Protein AF-A0A7V5VJQ2-F1 (afdb_monomer_lite)

pLDDT: mean 75.16, std 18.46, range [25.52, 97.94]

Radius of gyration: 28.55 Å; chains: 1; bounding box: 70×69×85 Å

Sequence (718 aa):
MARVLIVTTYDNGAAKSDLRAMLDTLGIEHDTLVVFSGSSYRAQLHPIAGVSAPIDPASGAMRTLMQRYQAVFVVPHQDANSSFNGFDPTLNTWMLNWNASNDPPVFHFGQPITTARTGLLPSPPDDFPIIKGDTANVANTMWRWESGVFTRLSGLRNRIGTRVRFVREQLTVYARAYNYFFNASNDCAAYLIDTTKPGEGSAWERLIVPDFPDQARLAVSPTNTAPVFGLRYRNHYFLPALVMTETAPLTMARVLAGYHGNSLIWALYALKLAEVAPVRRVPLVMEFDHFVESGYQAVSVYGRLQVDQLRVTRDFLVWLRDFAKPRGIQVVYTNHSAGKHAPRANPGSFYNYLYYADVVPSGQRAEAQAIAEEVRQLLVRNPEVFLCGIHDHMAPGSGFNGTRWNSSVSIMRHDDTGYPFAAPNPIPTQHGTVINRKVAPAMFQPDGSTIFAFEVDGESLLDINPPTTVAQTYNAQDGNYWTACAVIERNIADHRALGLEFFGGAVGYTNHAKNYYGGKGYLAAMRRFGLRGFRVEYNERTHSFPPGDPRRLTREGIQFVPTIKLDLCFNIGGLYHSGAVYSDTGFGMHKLESGTELRGANNEWMSDPSGWRAEKGVVAIRRYLSAAVDMWLWEALVYRGTAYAHPAEATWVASATALEEPFSGVAGNQVWAGASEFSRFHFIKEIFVAMDAVVQLLSDYLKWGKIDELMAMREVVA

Foldseek 3Di:
DAEEEEEEEPPPVVLVQLLVLLCLLLVHHYWYFYWYDDPDTDGPTPDDPPDDGGDDLLDPVVQVVQLVHLEYEYAYDDAQQAEGARVQVNVQSCQPPQQDPSGHFYEYAAALFAPSHPNRCPPDPQLDWWARQYPVCCQQRWFFFDFCQQPDDPRFGGLFFFWKAFPVLRFIFIARFFRHAHPVGRGTTFTKTQQVRPQDVHQKHAGIAGDALLVVPGDDHDPRIGGGQWMDGRSYIYHGHQFQDDQPDDPDDDDLRRDDRGFCLRVLLSCVVSVRFGPDFFAAAEEEEALWFDDPDCAFVFRDHPLQLLLLSLVVLVLQLVLCVVQQFAYEYEAPQPFPFAPPPGLGGLNNQQDPCPSGPNVCNVSSNVSSLSVLCSLLVCCSHYVYAYEQCRPPCRWQLVVVFFDWDKAAFAQDPPDCLHAQQKFAQDAADKDFPVPDDPVQDDPSHAWDWFDFLNTIIIGGRGDIHRDRIDIHTGLAQRSLLRSRVSRCVRCVVSVHHHPLAPQQEDEYDVQAPNPRSNVRSSVVSNHQEYEHEPDDPDDHDDDDDLLQDDDSRHRYAYEAELEQDDPQWDQADQPPPPDLHDGTGDRPPDPVSVVDPPRVCVVDLQPPQLSSLSSSLSSSLNSLLSVSCSSCSNRLHHYYYHQSNLSSQEGSQQSPDADSSNLSSQSDDRDDSVHHDRSVVNNSVSNVSSCSSSVSHYGHHDSSVSVVSSVVSD

Structure (mmCIF, N/CA/C/O backbone):
data_AF-A0A7V5VJQ2-F1
#
_entry.id   AF-A0A7V5VJQ2-F1
#
loop_
_atom_site.group_PDB
_atom_site.id
_atom_site.type_symbol
_atom_site.label_atom_id
_atom_site.label_alt_id
_atom_site.label_comp_id
_atom_site.label_asym_id
_atom_site.label_entity_id
_atom_site.label_seq_id
_atom_site.pdbx_PDB_ins_code
_atom_site.Cartn_x
_atom_site.Cartn_y
_atom_site.Cartn_z
_atom_site.occupancy
_atom_site.B_iso_or_equiv
_atom_site.auth_seq_id
_atom_site.auth_comp_id
_atom_site.auth_asym_id
_atom_site.auth_atom_id
_atom_site.pdbx_PDB_model_num
ATOM 1 N N . MET A 1 1 ? -6.851 -25.861 11.169 1.00 63.50 1 MET A N 1
ATOM 2 C CA . MET A 1 1 ? -6.533 -24.633 10.415 1.00 63.50 1 MET A CA 1
ATOM 3 C C . MET A 1 1 ? -7.185 -23.471 11.147 1.00 63.50 1 MET A C 1
ATOM 5 O O . MET A 1 1 ? -8.209 -23.699 11.784 1.00 63.50 1 MET A O 1
ATOM 9 N N . ALA A 1 2 ? -6.569 -22.291 11.153 1.00 84.81 2 ALA A N 1
ATOM 10 C CA . ALA A 1 2 ? -7.127 -21.112 11.809 1.00 84.81 2 ALA A CA 1
ATOM 11 C C . ALA A 1 2 ? -8.404 -20.650 11.087 1.00 84.81 2 ALA A C 1
ATOM 13 O O . ALA A 1 2 ? -8.394 -20.579 9.856 1.00 84.81 2 ALA A O 1
ATOM 14 N N . ARG A 1 3 ? -9.492 -20.371 11.824 1.00 92.06 3 ARG A N 1
ATOM 15 C CA . ARG A 1 3 ? -10.803 -20.058 11.227 1.00 92.06 3 ARG A CA 1
ATOM 16 C C . ARG A 1 3 ? -11.508 -18.893 11.913 1.00 92.06 3 ARG A C 1
ATOM 18 O O . ARG A 1 3 ? -11.627 -18.876 13.139 1.00 92.06 3 ARG A O 1
ATOM 25 N N . VAL A 1 4 ? -12.029 -17.964 11.114 1.00 94.56 4 VAL A N 1
ATOM 26 C CA . VAL A 1 4 ? -12.733 -16.751 11.563 1.00 94.56 4 VAL A CA 1
ATOM 27 C C . VAL A 1 4 ? -14.179 -16.762 11.077 1.00 94.56 4 VAL A C 1
ATOM 29 O O . VAL A 1 4 ? -14.451 -17.100 9.926 1.00 94.56 4 VAL A O 1
ATOM 32 N N . LEU A 1 5 ? -15.123 -16.364 11.930 1.00 90.94 5 LEU A N 1
ATOM 33 C CA . LEU A 1 5 ? -16.497 -16.117 11.497 1.00 90.94 5 LEU A CA 1
ATOM 34 C C . LEU A 1 5 ? -16.725 -14.624 11.274 1.00 90.94 5 LEU A C 1
ATOM 36 O O . LEU A 1 5 ? -16.548 -13.825 12.189 1.00 90.94 5 LEU A O 1
ATOM 40 N N . ILE A 1 6 ? -17.201 -14.256 10.089 1.00 89.12 6 ILE A N 1
ATOM 41 C CA . ILE A 1 6 ? -17.643 -12.897 9.774 1.00 89.12 6 ILE A CA 1
ATOM 42 C C . ILE A 1 6 ? -19.156 -12.818 9.967 1.00 89.12 6 ILE A C 1
ATOM 44 O O . ILE A 1 6 ? -19.914 -13.505 9.288 1.00 89.12 6 ILE A O 1
ATOM 48 N N . VAL A 1 7 ? -19.614 -11.945 10.853 1.00 83.44 7 VAL A N 1
ATOM 49 C CA . VAL A 1 7 ? -21.029 -11.656 11.091 1.00 83.44 7 VAL A CA 1
ATOM 50 C C . VAL A 1 7 ? -21.345 -10.269 10.541 1.00 83.44 7 VAL A C 1
ATOM 52 O O . VAL A 1 7 ? -20.758 -9.274 10.967 1.00 83.44 7 VAL A O 1
ATOM 55 N N . THR A 1 8 ? -22.269 -10.176 9.586 1.00 79.44 8 THR A N 1
ATOM 56 C CA . THR A 1 8 ? -22.564 -8.908 8.895 1.00 79.44 8 THR A CA 1
ATOM 57 C C . THR A 1 8 ? -24.024 -8.792 8.441 1.00 79.44 8 THR A C 1
ATOM 59 O O . THR A 1 8 ? -24.791 -9.747 8.553 1.00 79.44 8 THR A O 1
ATOM 62 N N . THR A 1 9 ? -24.428 -7.619 7.946 1.00 70.56 9 THR A N 1
ATOM 63 C CA . THR A 1 9 ? -25.732 -7.398 7.298 1.00 70.56 9 THR A CA 1
ATOM 64 C C . THR A 1 9 ? -25.658 -7.662 5.792 1.00 70.56 9 THR A C 1
ATOM 66 O O . THR A 1 9 ? -24.579 -7.673 5.197 1.00 70.56 9 THR A O 1
ATOM 69 N N . TYR A 1 10 ? -26.817 -7.860 5.158 1.00 60.47 10 TYR A N 1
ATOM 70 C CA . TYR A 1 10 ? -26.909 -8.077 3.710 1.00 60.47 10 TYR A CA 1
ATOM 71 C C . TYR A 1 10 ? -26.333 -6.903 2.891 1.00 60.47 10 TYR A C 1
ATOM 73 O O . TYR A 1 10 ? -25.643 -7.131 1.899 1.00 60.47 10 TYR A O 1
ATOM 81 N N . ASP A 1 11 ? -26.526 -5.665 3.354 1.00 56.25 11 ASP A N 1
ATOM 82 C CA . ASP A 1 11 ? -26.151 -4.445 2.621 1.00 56.25 11 ASP A CA 1
ATOM 83 C C . ASP A 1 11 ? -24.641 -4.127 2.639 1.00 56.25 11 ASP A C 1
ATOM 85 O O . ASP A 1 11 ? -24.188 -3.216 1.952 1.00 56.25 11 ASP A O 1
ATOM 89 N N . ASN A 1 12 ? -23.820 -4.886 3.376 1.00 56.34 12 ASN A N 1
ATOM 90 C CA . ASN A 1 12 ? -22.393 -4.589 3.565 1.00 56.34 12 ASN A CA 1
ATOM 91 C C . ASN A 1 12 ? -21.458 -5.258 2.526 1.00 56.34 12 ASN A C 1
ATOM 93 O O . ASN A 1 12 ? -20.367 -5.739 2.851 1.00 56.34 12 ASN A O 1
ATOM 97 N N . GLY A 1 13 ? -21.900 -5.353 1.265 1.00 58.12 13 GLY A N 1
ATOM 98 C CA . GLY A 1 13 ? -21.286 -6.202 0.232 1.00 58.12 13 GLY A CA 1
ATOM 99 C C . GLY A 1 13 ? -19.787 -5.968 -0.018 1.00 58.12 13 GLY A C 1
ATOM 100 O O . GLY A 1 13 ? -19.042 -6.943 -0.149 1.00 58.12 13 GLY A O 1
ATOM 101 N N . ALA A 1 14 ? -19.341 -4.706 -0.031 1.00 56.84 14 ALA A N 1
ATOM 102 C CA . ALA A 1 14 ? -17.956 -4.324 -0.337 1.00 56.84 14 ALA A CA 1
ATOM 103 C C . ALA A 1 14 ? -16.980 -4.555 0.834 1.00 56.84 14 ALA A C 1
ATOM 105 O O . ALA A 1 14 ? -15.908 -5.124 0.656 1.00 56.84 14 ALA A O 1
ATOM 106 N N . ALA A 1 15 ? -17.344 -4.195 2.069 1.00 59.62 15 ALA A N 1
ATOM 107 C CA . ALA A 1 15 ? -16.487 -4.488 3.223 1.00 59.62 15 ALA A CA 1
ATOM 108 C C . ALA A 1 15 ? -16.363 -5.995 3.468 1.00 59.62 15 ALA A C 1
ATOM 110 O O . ALA A 1 15 ? -15.291 -6.504 3.795 1.00 59.62 15 ALA A O 1
ATOM 111 N N . LYS A 1 16 ? -17.456 -6.729 3.226 1.00 71.44 16 LYS A N 1
ATOM 112 C CA . LYS A 1 16 ? -17.459 -8.189 3.238 1.00 71.44 16 LYS A CA 1
ATOM 113 C C . LYS A 1 16 ? -16.548 -8.767 2.149 1.00 71.44 16 LYS A C 1
ATOM 115 O O . LYS A 1 16 ? -15.926 -9.797 2.392 1.00 71.44 16 LYS A O 1
ATOM 120 N N . SER A 1 17 ? -16.486 -8.207 0.937 1.00 75.94 17 SER A N 1
ATOM 121 C CA . SER A 1 17 ? -15.564 -8.711 -0.097 1.00 75.94 17 SER A CA 1
ATOM 122 C C . SER A 1 17 ? -14.104 -8.464 0.261 1.00 75.94 17 SER A C 1
ATOM 124 O O . SER A 1 17 ? -13.307 -9.390 0.143 1.00 75.94 17 SER A O 1
ATOM 126 N N . ASP A 1 18 ? -13.778 -7.274 0.758 1.00 82.75 18 ASP A N 1
ATOM 127 C CA . ASP A 1 18 ? -12.395 -6.886 1.047 1.00 82.75 18 ASP A CA 1
ATOM 128 C C . ASP A 1 18 ? -11.832 -7.653 2.245 1.00 82.75 18 ASP A C 1
ATOM 130 O O . ASP A 1 18 ? -10.714 -8.161 2.190 1.00 82.75 18 ASP A O 1
ATOM 134 N N . LEU A 1 19 ? -12.635 -7.823 3.302 1.00 87.62 19 LEU A N 1
ATOM 135 C CA . LEU A 1 19 ? -12.254 -8.623 4.465 1.00 87.62 19 LEU A CA 1
ATOM 136 C C . LEU A 1 19 ? -12.015 -10.093 4.094 1.00 87.62 19 LEU A C 1
ATOM 138 O O . LEU A 1 19 ? -11.042 -10.688 4.547 1.00 87.62 19 LEU A O 1
ATOM 142 N N . ARG A 1 20 ? -12.868 -10.680 3.243 1.00 87.94 20 ARG A N 1
ATOM 143 C CA . ARG A 1 20 ? -12.668 -12.054 2.752 1.00 87.94 20 ARG A CA 1
ATOM 144 C C . ARG A 1 20 ? -11.408 -12.166 1.901 1.00 87.94 20 ARG A C 1
ATOM 146 O O . ARG A 1 20 ? -10.616 -13.066 2.135 1.00 87.94 20 ARG A O 1
ATOM 153 N N . ALA A 1 21 ? -11.186 -11.221 0.985 1.00 87.50 21 ALA A N 1
ATOM 154 C CA . ALA A 1 21 ? -9.979 -11.193 0.162 1.00 87.50 21 ALA A CA 1
ATOM 155 C C . ALA A 1 21 ? -8.703 -11.095 1.016 1.00 87.50 21 ALA A C 1
ATOM 157 O O . ALA A 1 21 ? -7.744 -11.813 0.756 1.00 87.50 21 ALA A O 1
ATOM 158 N N . MET A 1 22 ? -8.713 -10.275 2.073 1.00 92.75 22 MET A N 1
ATOM 159 C CA . MET A 1 22 ? -7.613 -10.196 3.038 1.00 92.75 22 MET A CA 1
ATOM 160 C C . MET A 1 22 ? -7.347 -11.547 3.720 1.00 92.75 22 MET A C 1
ATOM 162 O O . MET A 1 22 ? -6.198 -11.982 3.791 1.00 92.75 22 MET A O 1
ATOM 166 N N . LEU A 1 23 ? -8.391 -12.219 4.219 1.00 94.38 23 LEU A N 1
ATOM 167 C CA . LEU A 1 23 ? -8.258 -13.525 4.877 1.00 94.38 23 LEU A CA 1
ATOM 168 C C . LEU A 1 23 ? -7.761 -14.603 3.901 1.00 94.38 23 LEU A C 1
ATOM 170 O O . LEU A 1 23 ? -6.868 -15.370 4.259 1.00 94.38 23 LEU A O 1
ATOM 174 N N . ASP A 1 24 ? -8.247 -14.600 2.656 1.00 91.81 24 ASP A N 1
ATOM 175 C CA . ASP A 1 24 ? -7.777 -15.491 1.587 1.00 91.81 24 ASP A CA 1
ATOM 176 C C . ASP A 1 24 ? -6.282 -15.271 1.292 1.00 91.81 24 ASP A C 1
ATOM 178 O O . ASP A 1 24 ? -5.511 -16.233 1.218 1.00 91.81 24 ASP A O 1
ATOM 182 N N . THR A 1 25 ? -5.844 -14.009 1.193 1.00 93.38 25 THR A N 1
ATOM 183 C CA . THR A 1 25 ? -4.432 -13.636 0.997 1.00 93.38 25 THR A CA 1
ATOM 184 C C . THR A 1 25 ? -3.541 -14.159 2.131 1.00 93.38 25 THR A C 1
ATOM 186 O O . THR A 1 25 ? -2.455 -14.687 1.877 1.00 93.38 25 THR A O 1
ATOM 189 N N . LEU A 1 26 ? -4.017 -14.099 3.378 1.00 95.94 26 LEU A N 1
ATOM 190 C CA . LEU A 1 26 ? -3.324 -14.641 4.555 1.00 95.94 26 LEU A CA 1
ATOM 191 C C . LEU A 1 26 ? -3.422 -16.174 4.676 1.00 95.94 26 LEU A C 1
ATOM 193 O O . LEU A 1 26 ? -2.688 -16.784 5.457 1.00 95.94 26 LEU A O 1
ATOM 197 N N . GLY A 1 27 ? -4.309 -16.811 3.906 1.00 94.75 27 GLY A N 1
ATOM 198 C CA . GLY A 1 27 ? -4.624 -18.237 3.998 1.00 94.75 27 GLY A CA 1
ATOM 199 C C . GLY A 1 27 ? -5.385 -18.626 5.268 1.00 94.75 27 GLY A C 1
ATOM 200 O O . GLY A 1 27 ? -5.199 -19.734 5.766 1.00 94.75 27 GLY A O 1
ATOM 201 N N . ILE A 1 28 ? -6.203 -17.721 5.807 1.00 95.81 28 ILE A N 1
ATOM 202 C CA . ILE A 1 28 ? -7.052 -17.957 6.979 1.00 95.81 28 ILE A CA 1
ATOM 203 C C . ILE A 1 28 ? -8.437 -18.384 6.495 1.00 95.81 28 ILE A C 1
ATOM 205 O O . ILE A 1 28 ? -9.054 -17.695 5.683 1.00 95.81 28 ILE A O 1
ATOM 209 N N . GLU A 1 29 ? -8.942 -19.508 7.002 1.00 93.56 29 GLU A N 1
ATOM 210 C CA . GLU A 1 29 ? -10.283 -19.971 6.648 1.00 93.56 29 GLU A CA 1
ATOM 211 C C . GLU A 1 29 ? -11.342 -19.033 7.235 1.00 93.56 29 GLU A C 1
ATOM 213 O O . GLU A 1 29 ? -11.227 -18.550 8.366 1.00 93.56 29 GLU A O 1
ATOM 218 N N . HIS A 1 30 ? -12.421 -18.797 6.493 1.00 91.50 30 HIS A N 1
ATOM 219 C CA . HIS A 1 30 ? -13.507 -17.950 6.970 1.00 91.50 30 HIS A CA 1
ATOM 220 C C . HIS A 1 30 ? -14.870 -18.432 6.510 1.00 91.50 30 HIS A C 1
ATOM 222 O O . HIS A 1 30 ? -15.017 -18.988 5.426 1.00 91.50 30 HIS A O 1
ATOM 228 N N . ASP A 1 31 ? -15.865 -18.170 7.353 1.00 88.19 31 ASP A N 1
ATOM 229 C CA . ASP A 1 31 ? -17.280 -18.305 7.017 1.00 88.19 31 ASP A CA 1
ATOM 230 C C . ASP A 1 31 ? -17.980 -16.957 7.201 1.00 88.19 31 ASP A C 1
ATOM 232 O O . ASP A 1 31 ? -17.517 -16.087 7.942 1.00 88.19 31 ASP A O 1
ATOM 236 N N . THR A 1 32 ? -19.129 -16.769 6.545 1.00 83.31 32 THR A N 1
ATOM 237 C CA . THR A 1 32 ? -19.966 -15.581 6.755 1.00 83.31 32 THR A CA 1
ATOM 238 C C . THR A 1 32 ? -21.370 -15.946 7.226 1.00 83.31 32 THR A C 1
ATOM 240 O O . THR A 1 32 ? -22.106 -16.647 6.530 1.00 83.31 32 THR A O 1
ATOM 243 N N . LEU A 1 33 ? -21.769 -15.363 8.354 1.00 79.69 33 LEU A N 1
ATOM 244 C CA . LEU A 1 33 ? -23.133 -15.318 8.861 1.00 79.69 33 LEU A CA 1
ATOM 245 C C . LEU A 1 33 ? -23.766 -13.959 8.520 1.00 79.69 33 LEU A C 1
ATOM 247 O O . LEU A 1 33 ? -23.295 -12.911 8.962 1.00 79.69 33 LEU A O 1
ATOM 251 N N . VAL A 1 34 ? -24.848 -13.975 7.737 1.00 76.06 34 VAL A N 1
ATOM 252 C CA . VAL A 1 34 ? -25.632 -12.771 7.418 1.00 76.06 34 VAL A CA 1
ATOM 253 C C . VAL A 1 34 ? -26.846 -12.680 8.341 1.00 76.06 34 VAL A C 1
ATOM 255 O O . VAL A 1 34 ? -27.630 -13.627 8.425 1.00 76.06 34 VAL A O 1
ATOM 258 N N . VAL A 1 35 ? -27.012 -11.536 9.007 1.00 70.31 35 VAL A N 1
ATOM 259 C CA . VAL A 1 35 ? -28.145 -11.234 9.895 1.00 70.31 35 VAL A CA 1
ATOM 260 C C . VAL A 1 35 ? -29.129 -10.306 9.170 1.00 70.31 35 VAL A C 1
ATOM 262 O O . VAL A 1 35 ? -28.729 -9.270 8.638 1.00 70.31 35 VAL A O 1
ATOM 265 N N . PHE A 1 36 ? -30.413 -10.677 9.141 1.00 60.62 36 PHE A N 1
ATOM 266 C CA . PHE A 1 36 ? -31.489 -9.931 8.468 1.00 60.62 36 PHE A CA 1
ATOM 267 C C . PHE A 1 36 ? -32.299 -9.098 9.470 1.00 60.62 36 PHE A C 1
ATOM 269 O O . PHE A 1 36 ? -32.402 -9.458 10.643 1.00 60.62 36 PHE A O 1
ATOM 276 N N . SER A 1 37 ? -32.888 -7.992 9.007 1.00 53.28 37 SER A N 1
ATOM 277 C CA . SER A 1 37 ? -33.829 -7.187 9.790 1.00 53.28 37 SER A CA 1
ATOM 278 C C . SER A 1 37 ? -35.247 -7.779 9.740 1.00 53.28 37 SER A C 1
ATOM 280 O O . SER A 1 37 ? -35.706 -8.243 8.698 1.00 53.28 37 SER A O 1
ATOM 282 N N . GLY A 1 38 ? -35.950 -7.752 10.877 1.00 47.53 38 GLY A N 1
ATOM 283 C CA . GLY A 1 38 ? -37.333 -8.222 11.027 1.00 47.53 38 GLY A CA 1
ATOM 284 C C . GLY A 1 38 ? -37.470 -9.368 12.033 1.00 47.53 38 GLY A C 1
ATOM 285 O O . GLY A 1 38 ? -36.543 -10.140 12.242 1.00 47.53 38 GLY A O 1
ATOM 286 N N . SER A 1 39 ? -38.645 -9.500 12.653 1.00 38.88 39 SER A N 1
ATOM 287 C CA . SER A 1 39 ? -39.008 -10.499 13.683 1.00 38.88 39 SER A CA 1
ATOM 288 C C . SER A 1 39 ? -38.936 -11.972 13.236 1.00 38.88 39 SER A C 1
ATOM 290 O O . SER A 1 39 ? -39.384 -12.868 13.946 1.00 38.88 39 SER A O 1
ATOM 292 N N . SER A 1 40 ? -38.365 -12.243 12.063 1.00 39.16 40 SER A N 1
ATOM 293 C CA . SER A 1 40 ? -38.059 -13.578 11.564 1.00 39.16 40 SER A CA 1
ATOM 294 C C . SER A 1 40 ? -36.583 -13.635 11.174 1.00 39.16 40 SER A C 1
ATOM 296 O O . SER A 1 40 ? -36.180 -13.253 10.078 1.00 39.16 40 SER A O 1
ATOM 298 N N . TYR A 1 41 ? -35.769 -14.121 12.112 1.00 46.78 41 TYR A N 1
ATOM 299 C CA . TYR A 1 41 ? -34.345 -14.384 11.937 1.00 46.78 41 TYR A CA 1
ATOM 300 C C . TYR A 1 41 ? -34.135 -15.416 10.822 1.00 46.78 41 TYR A C 1
ATOM 302 O O . TYR A 1 41 ? -34.171 -16.624 11.048 1.00 46.78 41 TYR A O 1
ATOM 310 N N . ARG A 1 42 ? -33.921 -14.967 9.587 1.00 45.28 42 ARG A N 1
ATOM 311 C CA . ARG A 1 42 ? -33.430 -15.838 8.517 1.00 45.28 42 ARG A CA 1
ATOM 312 C C . ARG A 1 42 ? -31.937 -15.626 8.414 1.00 45.28 42 ARG A C 1
ATOM 314 O O . ARG A 1 42 ? -31.509 -14.789 7.647 1.00 45.28 42 ARG A O 1
ATOM 321 N N . ALA A 1 43 ? -31.132 -16.348 9.185 1.00 45.03 43 ALA A N 1
ATOM 322 C CA . ALA A 1 43 ? -29.708 -16.416 8.883 1.00 45.03 43 ALA A CA 1
ATOM 323 C C . ALA A 1 43 ? -29.562 -17.032 7.482 1.00 45.03 43 ALA A C 1
ATOM 325 O O . ALA A 1 43 ? -29.705 -18.244 7.325 1.00 45.03 43 ALA A O 1
ATOM 326 N N . GLN A 1 44 ? -29.326 -16.223 6.447 1.00 45.03 44 GLN A N 1
ATOM 327 C CA . GLN A 1 44 ? -28.856 -16.763 5.175 1.00 45.03 44 GLN A CA 1
ATOM 328 C C . GLN A 1 44 ? -27.365 -17.006 5.361 1.00 45.03 44 GLN A C 1
ATOM 330 O O . GLN A 1 44 ? -26.504 -16.188 5.040 1.00 45.03 44 GLN A O 1
ATOM 335 N N . LEU A 1 45 ? -27.081 -18.130 6.005 1.00 48.06 45 LEU A N 1
ATOM 336 C CA . LEU A 1 45 ? -25.759 -18.707 6.003 1.00 48.06 45 LEU A CA 1
ATOM 337 C C . LEU A 1 45 ? -25.434 -18.999 4.539 1.00 48.06 45 LEU A C 1
ATOM 339 O O . LEU A 1 45 ? -26.153 -19.756 3.884 1.00 48.06 45 LEU A O 1
ATOM 343 N N . HIS A 1 46 ? -24.342 -18.435 4.018 1.00 51.91 46 HIS A N 1
ATOM 344 C CA . HIS A 1 46 ? -23.632 -19.206 2.999 1.00 51.91 46 HIS A CA 1
ATOM 345 C C . HIS A 1 46 ? -23.372 -20.574 3.634 1.00 51.91 46 HIS A C 1
ATOM 347 O O . HIS A 1 46 ? -23.017 -20.577 4.810 1.00 51.91 46 HIS A O 1
ATOM 353 N N . PRO A 1 47 ? -23.638 -21.695 2.946 1.00 54.69 47 PRO A N 1
ATOM 354 C CA . PRO A 1 47 ? -23.745 -23.005 3.579 1.00 54.69 47 PRO A CA 1
ATOM 355 C C . PRO A 1 47 ? -22.535 -23.290 4.478 1.00 54.69 47 PRO A C 1
ATOM 357 O O . PRO A 1 47 ? -21.465 -23.654 4.000 1.00 54.69 47 PRO A O 1
ATOM 360 N N . ILE A 1 48 ? -22.715 -23.094 5.789 1.00 69.00 48 ILE A N 1
ATOM 361 C CA . ILE A 1 48 ? -21.736 -23.474 6.800 1.00 69.00 48 ILE A CA 1
ATOM 362 C C . ILE A 1 48 ? -21.910 -24.972 6.969 1.00 69.00 48 ILE A C 1
ATOM 364 O O . ILE A 1 48 ? -23.015 -25.449 7.246 1.00 69.00 48 ILE A O 1
ATOM 368 N N . ALA A 1 49 ? -20.825 -25.721 6.793 1.00 65.19 49 ALA A N 1
ATOM 369 C CA . ALA A 1 49 ? -20.857 -27.170 6.908 1.00 65.19 49 ALA A CA 1
ATOM 370 C C . ALA A 1 49 ? -21.512 -27.605 8.236 1.00 65.19 49 ALA A C 1
ATOM 372 O O . ALA A 1 49 ? -21.096 -27.210 9.331 1.00 65.19 49 ALA A O 1
ATOM 373 N N . GLY A 1 50 ? -22.563 -28.421 8.129 1.00 66.31 50 GLY A N 1
ATOM 374 C CA . GLY A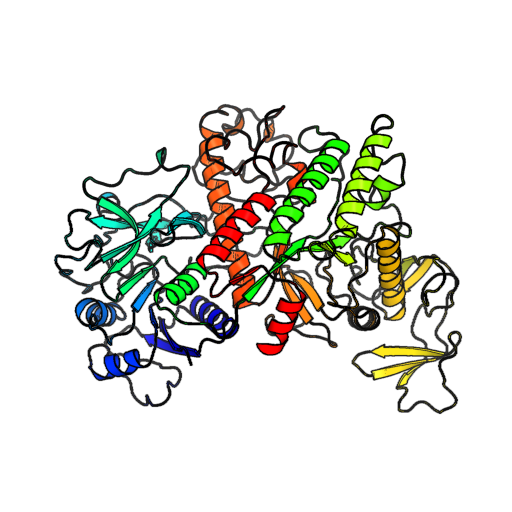 1 50 ? -23.313 -28.929 9.278 1.00 66.31 50 GLY A CA 1
ATOM 375 C C . GLY A 1 50 ? -24.365 -27.978 9.857 1.00 66.31 50 GLY A C 1
ATOM 376 O O . GLY A 1 50 ? -24.873 -28.264 10.938 1.00 66.31 50 GLY A O 1
ATOM 377 N N . VAL A 1 51 ? -24.714 -26.880 9.173 1.00 69.19 51 VAL A N 1
ATOM 378 C CA . VAL A 1 51 ? -25.858 -26.031 9.536 1.00 69.19 51 VAL A CA 1
ATOM 379 C C . VAL A 1 51 ? -26.896 -26.046 8.414 1.00 69.19 51 VAL A C 1
ATOM 381 O O . VAL A 1 51 ? -26.686 -25.475 7.348 1.00 69.19 51 VAL A O 1
ATOM 384 N N . SER A 1 52 ? -28.019 -26.724 8.651 1.00 63.25 52 SER A N 1
ATOM 385 C CA . SER A 1 52 ? -29.101 -26.920 7.672 1.00 63.25 52 SER A CA 1
ATOM 386 C C . SER A 1 52 ? -30.356 -26.082 7.945 1.00 63.25 52 SER A C 1
ATOM 388 O O . SER A 1 52 ? -31.258 -26.052 7.111 1.00 63.25 52 SER A O 1
ATOM 390 N N . ALA A 1 53 ? -30.424 -25.398 9.092 1.00 64.25 53 ALA A N 1
ATOM 391 C CA . ALA A 1 53 ? -31.568 -24.596 9.517 1.00 64.25 53 ALA A CA 1
ATOM 392 C C . ALA A 1 53 ? -31.116 -23.275 10.173 1.00 64.25 53 ALA A C 1
ATOM 394 O O . ALA A 1 53 ? -29.987 -23.197 10.666 1.00 64.25 53 ALA A O 1
ATOM 395 N N . PRO A 1 54 ? -31.976 -22.239 10.208 1.00 65.31 54 PRO A N 1
ATOM 396 C CA . PRO A 1 54 ? -31.719 -21.027 10.983 1.00 65.31 54 PRO A CA 1
ATOM 397 C C . PRO A 1 54 ? -31.465 -21.352 12.464 1.00 65.31 54 PRO A C 1
ATOM 399 O O . PRO A 1 54 ? -32.192 -22.149 13.054 1.00 65.31 54 PRO A O 1
ATOM 402 N N . ILE A 1 55 ? -30.449 -20.726 13.063 1.00 70.38 55 ILE A N 1
ATOM 403 C CA . ILE A 1 55 ? -30.099 -20.886 14.483 1.00 70.38 55 ILE A CA 1
ATOM 404 C C . ILE A 1 55 ? -30.506 -19.620 15.241 1.00 70.38 55 ILE A C 1
ATOM 406 O O . ILE A 1 55 ? -30.186 -18.513 14.809 1.00 70.38 55 ILE A O 1
ATOM 410 N N . ASP A 1 56 ? -31.175 -19.790 16.381 1.00 73.31 56 ASP A N 1
ATOM 411 C CA . ASP A 1 56 ? -31.499 -18.700 17.306 1.00 73.31 56 ASP A CA 1
ATOM 412 C C . ASP A 1 56 ? -30.212 -18.109 17.926 1.00 73.31 56 ASP A C 1
ATOM 414 O O . ASP A 1 56 ? -29.468 -18.856 18.577 1.00 73.31 56 ASP A O 1
ATOM 418 N N . PRO A 1 57 ? -29.938 -16.796 17.771 1.00 70.06 57 PRO A N 1
ATOM 419 C CA . PRO A 1 57 ? -28.770 -16.131 18.351 1.00 70.06 57 PRO A CA 1
ATOM 420 C C . PRO A 1 57 ? -28.627 -16.259 19.873 1.00 70.06 57 PRO A C 1
ATOM 422 O O . PRO A 1 57 ? -27.501 -16.203 20.371 1.00 70.06 57 PRO A O 1
ATOM 425 N N . ALA A 1 58 ? -29.738 -16.440 20.598 1.00 73.06 58 ALA A N 1
ATOM 426 C CA . ALA A 1 58 ? -29.755 -16.601 22.052 1.00 73.06 58 ALA A CA 1
ATOM 427 C C . ALA A 1 58 ? -29.536 -18.054 22.516 1.00 73.06 58 ALA A C 1
ATOM 429 O O . ALA A 1 58 ? -29.375 -18.314 23.710 1.00 73.06 58 ALA A O 1
ATOM 430 N N . SER A 1 59 ? -29.511 -19.015 21.590 1.00 77.19 59 SER A N 1
ATOM 431 C CA . SER A 1 59 ? -29.447 -20.439 21.919 1.00 77.19 59 SER A CA 1
ATOM 432 C C . SER A 1 59 ? -28.032 -20.938 22.234 1.00 77.19 59 SER A C 1
ATOM 434 O O . SER A 1 59 ? -27.027 -20.447 21.711 1.00 77.19 59 SER A O 1
ATOM 436 N N . GLY A 1 60 ? -27.950 -22.021 23.016 1.00 82.12 60 GLY A N 1
ATOM 437 C CA . GLY A 1 60 ? -26.699 -22.763 23.211 1.00 82.12 60 GLY A CA 1
ATOM 438 C C . GLY A 1 60 ? -26.108 -23.299 21.899 1.00 82.12 60 GLY A C 1
ATOM 439 O O . GLY A 1 60 ? -24.891 -23.345 21.757 1.00 82.12 60 GLY A O 1
ATOM 440 N N . ALA A 1 61 ? -26.949 -23.613 20.905 1.00 82.00 61 ALA A N 1
ATOM 441 C CA . ALA A 1 61 ? -26.502 -24.055 19.585 1.00 82.00 61 ALA A CA 1
ATOM 442 C C . ALA A 1 61 ? -25.712 -22.967 18.836 1.00 82.00 61 ALA A C 1
ATOM 444 O O . ALA A 1 61 ? -24.712 -23.283 18.189 1.00 82.00 61 ALA A O 1
ATOM 445 N N . MET A 1 62 ? -26.102 -21.690 18.964 1.00 81.62 62 MET A N 1
ATOM 446 C CA . MET A 1 62 ? -25.324 -20.579 18.406 1.00 81.62 62 MET A CA 1
ATOM 447 C C . MET A 1 62 ? -23.961 -20.473 19.088 1.00 81.62 62 MET A C 1
ATOM 449 O O . MET A 1 62 ? -22.943 -20.366 18.409 1.00 81.62 62 MET A O 1
ATOM 453 N N . ARG A 1 63 ? -23.917 -20.571 20.420 1.00 85.62 63 ARG A N 1
ATOM 454 C CA . ARG A 1 63 ? -22.653 -20.546 21.170 1.00 85.62 63 ARG A CA 1
ATOM 455 C C . ARG A 1 63 ? -21.720 -21.683 20.740 1.00 85.62 63 ARG A C 1
ATOM 457 O O . ARG A 1 63 ? -20.559 -21.432 20.435 1.00 85.62 63 ARG A O 1
ATOM 464 N N . THR A 1 64 ? -22.235 -22.909 20.618 1.00 86.81 64 THR A N 1
ATOM 465 C CA . THR A 1 64 ? -21.466 -24.068 20.131 1.00 86.81 64 THR A CA 1
ATOM 466 C C . THR A 1 64 ? -20.980 -23.891 18.692 1.00 86.81 64 THR A C 1
ATOM 468 O O . THR A 1 64 ? -19.880 -24.329 18.364 1.00 86.81 64 THR A O 1
ATOM 471 N N . LEU A 1 65 ? -21.766 -23.253 17.816 1.00 85.50 65 LEU A N 1
ATOM 472 C CA . LEU A 1 65 ? -21.309 -22.912 16.468 1.00 85.50 65 LEU A CA 1
ATOM 473 C C . LEU A 1 65 ? -20.121 -21.941 16.519 1.00 85.50 65 LEU A C 1
ATOM 475 O O . LEU A 1 65 ? -19.127 -22.164 15.835 1.00 85.50 65 LEU A O 1
ATOM 479 N N . MET A 1 66 ? -20.212 -20.891 17.332 1.00 86.31 66 MET A N 1
ATOM 480 C CA . MET A 1 66 ? -19.186 -19.847 17.445 1.00 86.31 66 MET A CA 1
ATOM 481 C C . MET A 1 66 ? -17.877 -20.386 18.019 1.00 86.31 66 MET A C 1
ATOM 483 O O . MET A 1 66 ? -16.808 -20.046 17.528 1.00 86.31 66 MET A O 1
ATOM 487 N N . GLN A 1 67 ? -17.956 -21.307 18.980 1.00 90.12 67 GLN A N 1
ATOM 488 C CA . GLN A 1 67 ? -16.799 -21.993 19.566 1.00 90.12 67 GLN A CA 1
ATOM 489 C C . GLN A 1 67 ? -16.004 -22.855 18.563 1.00 90.12 67 GLN A C 1
ATOM 491 O O . GLN A 1 67 ? -14.930 -23.347 18.898 1.00 90.12 67 GLN A O 1
ATOM 496 N N . ARG A 1 68 ? -16.487 -23.035 17.323 1.00 90.31 68 ARG A N 1
ATOM 497 C CA . ARG A 1 68 ? -15.707 -23.651 16.231 1.00 90.31 68 ARG A CA 1
ATOM 498 C C . ARG A 1 68 ? -14.671 -22.704 15.617 1.00 90.31 68 ARG A C 1
ATOM 500 O O . ARG A 1 68 ? -13.844 -23.156 14.828 1.00 90.31 68 ARG A O 1
ATOM 507 N N . TYR A 1 69 ? -14.749 -21.413 15.923 1.00 93.19 69 TYR A N 1
ATOM 508 C CA . TYR A 1 69 ? -13.907 -20.366 15.354 1.00 93.19 69 TYR A CA 1
ATOM 509 C C . TYR A 1 69 ? -12.957 -19.818 16.414 1.00 93.19 69 TYR A C 1
ATOM 511 O O . TYR A 1 69 ? -13.283 -19.791 17.596 1.00 93.19 69 TYR A O 1
ATOM 519 N N . GLN A 1 70 ? -11.791 -19.344 15.983 1.00 95.25 70 GLN A N 1
ATOM 520 C CA . GLN A 1 70 ? -10.829 -18.676 16.864 1.00 95.25 70 GLN A CA 1
ATOM 521 C C . GLN A 1 70 ? -11.178 -17.206 17.104 1.00 95.25 70 GLN A C 1
ATOM 523 O O . GLN A 1 70 ? -10.759 -16.634 18.100 1.00 95.25 70 GLN A O 1
ATOM 528 N N . ALA A 1 71 ? -11.935 -16.589 16.196 1.00 95.44 71 ALA A N 1
ATOM 529 C CA . ALA A 1 71 ? -12.402 -15.219 16.339 1.00 95.44 71 ALA A CA 1
ATOM 530 C C . ALA A 1 71 ? -13.747 -15.025 15.637 1.00 95.44 71 ALA A C 1
ATOM 532 O O . ALA A 1 71 ? -14.023 -15.640 14.601 1.00 95.44 71 ALA A O 1
ATOM 533 N N . VAL A 1 72 ? -14.559 -14.121 16.183 1.00 92.88 72 VAL A N 1
ATOM 534 C CA . VAL A 1 72 ? -15.829 -13.693 15.589 1.00 92.88 72 VAL A CA 1
ATOM 535 C C . VAL A 1 72 ? -15.756 -12.202 15.284 1.00 92.88 72 VAL A C 1
ATOM 537 O O . VAL A 1 72 ? -15.582 -11.389 16.187 1.00 92.88 72 VAL A O 1
ATOM 540 N N . PHE A 1 73 ? -15.889 -11.826 14.016 1.00 92.75 73 PHE A N 1
ATOM 541 C CA . PHE A 1 73 ? -15.847 -10.441 13.550 1.00 92.75 73 PHE A CA 1
ATOM 542 C C . PHE A 1 73 ? -17.259 -9.932 13.293 1.00 92.75 73 PHE A C 1
ATOM 544 O O . PHE A 1 73 ? -17.941 -10.413 12.395 1.00 92.75 73 PHE A O 1
ATOM 551 N N . VAL A 1 74 ? -17.691 -8.932 14.051 1.00 87.81 74 VAL A N 1
ATOM 552 C CA . VAL A 1 74 ? -19.000 -8.297 13.918 1.00 87.81 74 VAL A CA 1
ATOM 553 C C . VAL A 1 74 ? -18.851 -6.978 13.174 1.00 87.81 74 VAL A C 1
ATOM 555 O O . VAL A 1 74 ? -18.320 -6.002 13.705 1.00 87.81 74 VAL A O 1
ATOM 558 N N . VAL A 1 75 ? -19.322 -6.961 11.926 1.00 82.81 75 VAL A N 1
ATOM 559 C CA . VAL A 1 75 ? -19.104 -5.867 10.970 1.00 82.81 75 VAL A CA 1
ATOM 560 C C . VAL A 1 75 ? -20.445 -5.232 10.572 1.00 82.81 75 VAL A C 1
ATOM 562 O O . VAL A 1 75 ? -20.998 -5.565 9.512 1.00 82.81 75 VAL A O 1
ATOM 565 N N . PRO A 1 76 ? -21.013 -4.346 11.415 1.00 72.62 76 PRO A N 1
ATOM 566 C CA . PRO A 1 76 ? -22.223 -3.604 11.082 1.00 72.62 76 PRO A CA 1
ATOM 567 C C . PRO A 1 76 ? -21.934 -2.519 10.027 1.00 72.62 76 PRO A C 1
ATOM 569 O O . PRO A 1 76 ? -20.866 -1.914 10.029 1.00 72.62 76 PRO A O 1
ATOM 572 N N . HIS A 1 77 ? -22.909 -2.229 9.162 1.00 64.44 77 HIS A N 1
ATOM 573 C CA . HIS A 1 77 ? -22.862 -1.116 8.204 1.00 64.44 77 HIS A CA 1
ATOM 574 C C . HIS A 1 77 ? -24.080 -0.219 8.392 1.00 64.44 77 HIS A C 1
ATOM 576 O O . HIS A 1 77 ? -25.065 -0.412 7.688 1.00 64.44 77 HIS A O 1
ATOM 582 N N . GLN A 1 78 ? -24.041 0.704 9.360 1.00 68.94 78 GLN A N 1
ATOM 583 C CA . GLN A 1 78 ? -25.052 1.760 9.552 1.00 68.94 78 GLN A CA 1
ATOM 584 C C . GLN A 1 78 ? -24.440 2.974 10.277 1.00 68.94 78 GLN A C 1
ATOM 586 O O . GLN A 1 78 ? -23.325 2.864 10.790 1.00 68.94 78 GLN A O 1
ATOM 591 N N . ASP A 1 79 ? -25.158 4.100 10.327 1.00 68.81 79 ASP A N 1
ATOM 592 C CA . ASP A 1 79 ? -24.806 5.362 11.005 1.00 68.81 79 ASP A CA 1
ATOM 593 C C . ASP A 1 79 ? -25.316 5.419 12.461 1.00 68.81 79 ASP A C 1
ATOM 595 O O . ASP A 1 79 ? -26.142 4.605 12.874 1.00 68.81 79 ASP A O 1
ATOM 599 N N . ALA A 1 80 ? -24.801 6.332 13.287 1.00 66.69 80 ALA A N 1
ATOM 600 C CA . ALA A 1 80 ? -25.018 6.338 14.745 1.00 66.69 80 ALA A CA 1
ATOM 601 C C . ALA A 1 80 ? -26.457 6.674 15.150 1.00 66.69 80 ALA A C 1
ATOM 603 O O . ALA A 1 80 ? -26.868 6.384 16.275 1.00 66.69 80 ALA A O 1
ATOM 604 N N . ASN A 1 81 ? -27.206 7.261 14.215 1.00 71.38 81 ASN A N 1
ATOM 605 C CA . ASN A 1 81 ? -28.575 7.727 14.393 1.00 71.38 81 ASN A CA 1
ATOM 606 C C . ASN A 1 81 ? -29.616 6.685 13.931 1.00 71.38 81 ASN A C 1
ATOM 608 O O . ASN A 1 81 ? -30.814 6.940 14.041 1.00 71.38 81 ASN A O 1
ATOM 612 N N . SER A 1 82 ? -29.191 5.534 13.395 1.00 72.50 82 SER A N 1
ATOM 613 C CA . SER A 1 82 ? -30.095 4.472 12.933 1.00 72.50 82 SER A CA 1
ATOM 614 C C . SER A 1 82 ? -30.564 3.554 14.066 1.00 72.50 82 SER A C 1
ATOM 616 O O . SER A 1 82 ? -29.813 3.228 14.988 1.00 72.50 82 SER A O 1
ATOM 618 N N . SER A 1 83 ? -31.817 3.094 13.968 1.00 70.06 83 SER A N 1
ATOM 619 C CA . SER A 1 83 ? -32.362 2.025 14.813 1.00 70.06 83 SER A CA 1
ATOM 620 C C . SER A 1 83 ? -32.210 0.675 14.104 1.00 70.06 83 SER A C 1
ATOM 622 O O . SER A 1 83 ? -32.650 0.516 12.964 1.00 70.06 83 SER A O 1
ATOM 624 N N . PHE A 1 84 ? -31.574 -0.310 14.756 1.00 65.56 84 PHE A N 1
ATOM 625 C CA . PHE A 1 84 ? -31.247 -1.594 14.122 1.00 65.56 84 PHE A CA 1
ATOM 626 C C . PHE A 1 84 ? -31.473 -2.825 15.017 1.00 65.56 84 PHE A C 1
ATOM 628 O O . PHE A 1 84 ? -30.551 -3.440 15.540 1.00 65.56 84 PHE A O 1
ATOM 635 N N . ASN A 1 85 ? -32.716 -3.301 15.070 1.00 62.34 85 ASN A N 1
ATOM 636 C CA . ASN A 1 85 ? -33.117 -4.391 15.971 1.00 62.34 85 ASN A CA 1
ATOM 637 C C . ASN A 1 85 ? -32.544 -5.788 15.647 1.00 62.34 85 ASN A C 1
ATOM 639 O O . ASN A 1 85 ? -32.764 -6.714 16.417 1.00 62.34 85 ASN A O 1
ATOM 643 N N . GLY A 1 86 ? -31.882 -6.008 14.505 1.00 62.50 86 GLY A N 1
ATOM 644 C CA . GLY A 1 86 ? -31.382 -7.344 14.130 1.00 62.50 86 GLY A CA 1
ATOM 645 C C . GLY A 1 86 ? -30.095 -7.737 14.866 1.00 62.50 86 GLY A C 1
ATOM 646 O O . GLY A 1 86 ? -29.970 -8.851 15.381 1.00 62.50 86 GLY A O 1
ATOM 647 N N . PHE A 1 87 ? -29.138 -6.806 14.943 1.00 69.12 87 PHE A N 1
ATOM 648 C CA . PHE A 1 87 ? -27.890 -7.009 15.681 1.00 69.12 87 PHE A CA 1
ATOM 649 C C . PHE A 1 87 ? -28.124 -6.836 17.178 1.00 69.12 87 PHE A C 1
ATOM 651 O O . PHE A 1 87 ? -27.475 -7.539 17.939 1.00 69.12 87 PHE A O 1
ATOM 658 N N . ASP A 1 88 ? -29.054 -5.981 17.610 1.00 69.69 88 ASP A N 1
ATOM 659 C CA . ASP A 1 88 ? -29.192 -5.604 19.022 1.00 69.69 88 ASP A CA 1
ATOM 660 C C . ASP A 1 88 ? -29.415 -6.810 19.971 1.00 69.69 88 ASP A C 1
ATOM 662 O O . ASP A 1 88 ? -28.619 -6.974 20.897 1.00 69.69 88 ASP A O 1
ATOM 666 N N . PRO A 1 89 ? -30.375 -7.737 19.748 1.00 66.94 89 PRO A N 1
ATOM 667 C CA . PRO A 1 89 ? -30.561 -8.916 20.604 1.00 66.94 89 PRO A CA 1
ATOM 668 C C . PRO A 1 89 ? -29.366 -9.875 20.580 1.00 66.94 89 PRO A C 1
ATOM 670 O O . PRO A 1 89 ? -29.000 -10.464 21.599 1.00 66.94 89 PRO A O 1
ATOM 673 N N . THR A 1 90 ? -28.743 -10.014 19.410 1.00 72.69 90 THR A N 1
ATOM 674 C CA . THR A 1 90 ? -27.593 -10.892 19.182 1.00 72.69 90 THR A CA 1
ATOM 675 C C . THR A 1 90 ? -26.359 -10.366 19.918 1.00 72.69 90 THR A C 1
ATOM 677 O O . THR A 1 90 ? -25.767 -11.068 20.734 1.00 72.69 90 THR A O 1
ATOM 680 N N . LEU A 1 91 ? -26.031 -9.090 19.701 1.00 73.38 91 LEU A N 1
ATOM 681 C CA . LEU A 1 91 ? -24.954 -8.364 20.367 1.00 73.38 91 LEU A CA 1
ATOM 682 C C . LEU A 1 91 ? -25.130 -8.375 21.882 1.00 73.38 91 LEU A C 1
ATOM 684 O O . LEU A 1 91 ? -24.176 -8.676 22.589 1.00 73.38 91 LEU A O 1
ATOM 688 N N . ASN A 1 92 ? -26.342 -8.115 22.377 1.00 73.06 92 ASN A N 1
ATOM 689 C CA . ASN A 1 92 ? -26.643 -8.170 23.806 1.00 73.06 92 ASN A CA 1
ATOM 690 C C . ASN A 1 92 ? -26.366 -9.537 24.410 1.00 73.06 92 ASN A C 1
ATOM 692 O O . ASN A 1 92 ? -25.732 -9.627 25.459 1.00 73.06 92 ASN A O 1
ATOM 696 N N . THR A 1 93 ? -26.847 -10.595 23.753 1.00 75.00 93 THR A N 1
ATOM 697 C CA . THR A 1 93 ? -26.640 -11.964 24.225 1.00 75.00 93 THR A CA 1
ATOM 698 C C . THR A 1 93 ? -25.150 -12.256 24.318 1.00 75.00 93 THR A C 1
ATOM 700 O O . THR A 1 93 ? -24.693 -12.762 25.340 1.00 75.00 93 THR A O 1
ATOM 703 N N . TRP A 1 94 ? -24.389 -11.909 23.280 1.00 80.00 94 TRP A N 1
ATOM 704 C CA . TRP A 1 94 ? -22.958 -12.185 23.231 1.00 80.00 94 TRP A CA 1
ATOM 705 C C . TRP A 1 94 ? -22.215 -11.372 24.289 1.00 80.00 94 TRP A C 1
ATOM 707 O O . TRP A 1 94 ? -21.545 -11.961 25.128 1.00 80.00 94 TRP A O 1
ATOM 717 N N . MET A 1 95 ? -22.413 -10.050 24.315 1.00 77.12 95 MET A N 1
ATOM 718 C CA . MET A 1 95 ? -21.740 -9.136 25.244 1.00 77.12 95 MET A CA 1
ATOM 719 C C . MET A 1 95 ? -22.002 -9.459 26.720 1.00 77.12 95 MET A C 1
ATOM 721 O O . MET A 1 95 ? -21.089 -9.358 27.541 1.00 77.12 95 MET A O 1
ATOM 725 N N . LEU A 1 96 ? -23.234 -9.839 27.077 1.00 75.06 96 LEU A N 1
ATOM 726 C CA . LEU A 1 96 ? -23.584 -10.143 28.466 1.00 75.06 96 LEU A CA 1
ATOM 727 C C . LEU A 1 96 ? -23.167 -11.548 28.896 1.00 75.06 96 LEU A C 1
ATOM 729 O O . LEU A 1 96 ? -22.744 -11.728 30.038 1.00 75.06 96 LEU A O 1
ATOM 733 N N . ASN A 1 97 ? -23.279 -12.541 28.010 1.00 77.12 97 ASN A N 1
ATOM 734 C CA . ASN A 1 97 ? -23.270 -13.942 28.435 1.00 77.12 97 ASN A CA 1
ATOM 735 C C . ASN A 1 97 ? -22.038 -14.741 27.988 1.00 77.12 97 ASN A C 1
ATOM 737 O O . ASN A 1 97 ? -21.811 -15.822 28.532 1.00 77.12 97 ASN A O 1
ATOM 741 N N . TRP A 1 98 ? -21.252 -14.279 27.009 1.00 82.00 98 TRP A N 1
ATOM 742 C CA . TRP A 1 98 ? -20.180 -15.083 26.395 1.00 82.00 98 TRP A CA 1
ATOM 743 C C . TRP A 1 98 ? -18.783 -14.652 26.841 1.00 82.00 98 TRP A C 1
ATOM 745 O O . TRP A 1 98 ? -17.937 -14.225 26.059 1.00 82.00 98 TRP A O 1
ATOM 755 N N . ASN A 1 99 ? -18.559 -14.775 28.146 1.00 85.00 99 ASN A N 1
ATOM 756 C CA . ASN A 1 99 ? -17.319 -14.384 28.811 1.00 85.00 99 ASN A CA 1
ATOM 757 C C . ASN A 1 99 ? -16.570 -15.578 29.431 1.00 85.00 99 ASN A C 1
ATOM 759 O O . ASN A 1 99 ? -15.686 -15.379 30.263 1.00 85.00 99 ASN A O 1
ATOM 763 N N . ALA A 1 100 ? -16.942 -16.818 29.092 1.00 86.31 100 ALA A N 1
ATOM 764 C CA . ALA A 1 100 ? -16.241 -17.993 29.599 1.00 86.31 100 ALA A CA 1
ATOM 765 C C . ALA A 1 100 ? -14.902 -18.187 28.876 1.00 86.31 100 ALA A C 1
ATOM 767 O O . ALA A 1 100 ? -14.711 -17.731 27.751 1.00 86.31 100 ALA A O 1
ATOM 768 N N . SER A 1 101 ? -13.976 -18.913 29.501 1.00 83.44 101 SER A N 1
ATOM 769 C CA . SER A 1 101 ? -12.633 -19.143 28.951 1.00 83.44 101 SER A CA 1
ATOM 770 C C . SER A 1 101 ? -12.617 -19.906 27.623 1.00 83.44 101 SER A C 1
ATOM 772 O O . SER A 1 101 ? -11.641 -19.818 26.889 1.00 83.44 101 SER A O 1
ATOM 774 N N . ASN A 1 102 ? -13.673 -20.662 27.318 1.00 85.81 102 ASN A N 1
ATOM 775 C CA . ASN A 1 102 ? -13.831 -21.395 26.063 1.00 85.81 102 ASN A CA 1
ATOM 776 C C . ASN A 1 102 ? -14.645 -20.637 25.004 1.00 85.81 102 ASN A C 1
ATOM 778 O O . ASN A 1 102 ? -14.849 -21.175 23.917 1.00 85.81 102 ASN A O 1
ATOM 782 N N . ASP A 1 103 ? -15.149 -19.440 25.308 1.00 90.75 103 ASP A N 1
ATOM 783 C CA . ASP A 1 103 ? -15.809 -18.610 24.305 1.00 90.75 103 ASP A CA 1
ATOM 784 C C . ASP A 1 103 ? -14.763 -17.916 23.428 1.00 90.75 103 ASP A C 1
ATOM 786 O O . ASP A 1 103 ? -13.743 -17.452 23.944 1.00 90.75 103 ASP A O 1
ATOM 790 N N . PRO A 1 104 ? -14.996 -17.818 22.109 1.00 92.19 104 PRO A N 1
ATOM 791 C CA . PRO A 1 104 ? -14.070 -17.125 21.232 1.00 92.19 104 PRO A CA 1
ATOM 792 C C . PRO A 1 104 ? -14.094 -15.612 21.503 1.00 92.19 104 PRO A C 1
ATOM 794 O O . PRO A 1 104 ? -15.146 -15.065 21.857 1.00 92.19 104 PRO A O 1
ATOM 797 N N . PRO A 1 105 ? -12.981 -14.899 21.269 1.00 94.12 105 PRO A N 1
ATOM 798 C CA . PRO A 1 105 ? -12.986 -13.447 21.263 1.00 94.12 105 PRO A CA 1
ATOM 799 C C . PRO A 1 105 ? -13.916 -12.903 20.167 1.00 94.12 1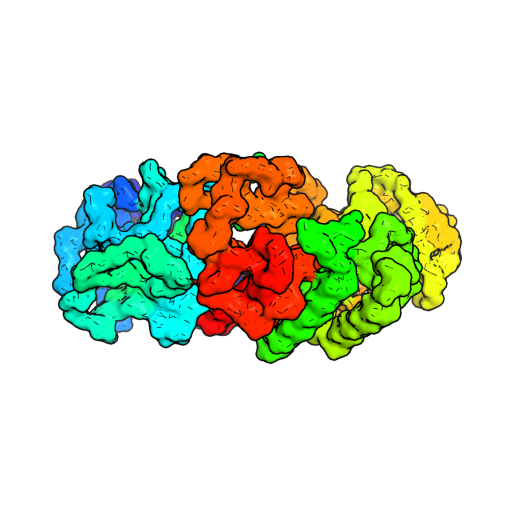05 PRO A C 1
ATOM 801 O O . PRO A 1 105 ? -13.902 -13.351 19.014 1.00 94.12 105 PRO A O 1
ATOM 804 N N . VAL A 1 106 ? -14.723 -11.905 20.532 1.00 93.56 106 VAL A N 1
ATOM 805 C CA . VAL A 1 106 ? -15.689 -11.252 19.639 1.00 93.56 106 VAL A CA 1
ATOM 806 C C . VAL A 1 106 ? -15.265 -9.808 19.395 1.00 93.56 106 VAL A C 1
ATOM 808 O O . VAL A 1 106 ? -15.183 -9.011 20.328 1.00 93.56 106 VAL A O 1
ATOM 811 N N . PHE A 1 107 ? -15.040 -9.459 18.133 1.00 94.12 107 PHE A N 1
ATOM 812 C CA . PHE A 1 107 ? -14.568 -8.150 17.694 1.00 94.12 107 PHE A CA 1
ATOM 813 C C . PHE A 1 107 ? -15.706 -7.358 17.075 1.00 94.12 107 PHE A C 1
ATOM 815 O O . PHE A 1 107 ? -16.218 -7.710 16.017 1.00 94.12 107 PHE A O 1
ATOM 822 N N . HIS A 1 108 ? -16.083 -6.267 17.721 1.00 90.56 108 HIS A N 1
ATOM 823 C CA . HIS A 1 108 ? -17.092 -5.335 17.253 1.00 90.56 108 HIS A CA 1
ATOM 824 C C . HIS A 1 108 ? -16.411 -4.149 16.584 1.00 90.56 108 HIS A C 1
ATOM 826 O O . HIS A 1 108 ? -15.685 -3.396 17.235 1.00 90.56 108 HIS A O 1
ATOM 832 N N . PHE A 1 109 ? -16.664 -3.967 15.291 1.00 89.00 109 PHE A N 1
ATOM 833 C CA . PHE A 1 109 ? -16.096 -2.863 14.524 1.00 89.00 109 PHE A CA 1
ATOM 834 C C . PHE A 1 109 ? -17.093 -1.706 14.410 1.00 89.00 109 PHE A C 1
ATOM 836 O O . PHE A 1 109 ? -18.236 -1.888 13.986 1.00 89.00 109 PHE A O 1
ATOM 843 N N . GLY A 1 110 ? -16.652 -0.496 14.749 1.00 86.31 110 GLY A N 1
ATOM 844 C CA . GLY A 1 110 ? -17.449 0.721 14.605 1.00 86.31 110 GLY A CA 1
ATOM 845 C C . GLY A 1 110 ? -18.331 0.995 15.817 1.00 86.31 110 GLY A C 1
ATOM 846 O O . GLY A 1 110 ? -17.800 1.207 16.901 1.00 86.31 110 GLY A O 1
ATOM 847 N N . GLN A 1 111 ? -19.653 1.023 15.619 1.00 79.12 111 GLN A N 1
ATOM 848 C CA . GLN A 1 111 ? -20.642 1.624 16.535 1.00 79.12 111 GLN A CA 1
ATOM 849 C C . GLN A 1 111 ? -21.665 0.630 17.137 1.00 79.12 111 GLN A C 1
ATOM 851 O O . GLN A 1 111 ? -22.873 0.784 16.954 1.00 79.12 111 GLN A O 1
ATOM 856 N N . PRO A 1 112 ? -21.233 -0.415 17.856 1.00 74.69 112 PRO A N 1
ATOM 857 C CA . PRO A 1 112 ? -22.118 -1.342 18.550 1.00 74.69 112 PRO A CA 1
ATOM 858 C C . PRO A 1 112 ? -22.890 -0.724 19.729 1.00 74.69 112 PRO A C 1
ATOM 860 O O . PRO A 1 112 ? -23.838 -1.353 20.170 1.00 74.69 112 PRO A O 1
ATOM 863 N N . ILE A 1 113 ? -22.529 0.451 20.269 1.00 80.62 113 ILE A N 1
ATOM 864 C CA . ILE A 1 113 ? -23.082 0.956 21.547 1.00 80.62 113 ILE A CA 1
ATOM 865 C C . ILE A 1 113 ? -23.625 2.390 21.397 1.00 80.62 113 ILE A C 1
ATOM 867 O O . ILE A 1 113 ? -22.891 3.355 21.554 1.00 80.62 113 ILE A O 1
ATOM 871 N N . THR A 1 114 ? -24.925 2.553 21.131 1.00 81.38 114 THR A N 1
ATOM 872 C CA . THR A 1 114 ? -25.597 3.871 21.017 1.00 81.38 114 THR A CA 1
ATOM 873 C C . THR A 1 114 ? -27.010 3.830 21.613 1.00 81.38 114 THR A C 1
ATOM 875 O O . THR A 1 114 ? -27.618 2.760 21.692 1.00 81.38 114 THR A O 1
ATOM 878 N N . THR A 1 115 ? -27.547 4.972 22.052 1.00 82.44 115 THR A N 1
ATOM 879 C CA . THR A 1 115 ? -28.944 5.138 22.505 1.00 82.44 115 THR A CA 1
ATOM 880 C C . THR A 1 115 ? -29.970 4.894 21.399 1.00 82.44 115 THR A C 1
ATOM 882 O O . THR A 1 115 ? -31.065 4.427 21.706 1.00 82.44 115 THR A O 1
ATOM 885 N N . ALA A 1 116 ? -29.609 5.104 20.128 1.00 76.00 116 ALA A N 1
ATOM 886 C CA . ALA A 1 116 ? -30.484 4.846 18.977 1.00 76.00 116 ALA A CA 1
ATOM 887 C C . ALA A 1 116 ? -30.788 3.349 18.753 1.00 76.00 116 ALA A C 1
ATOM 889 O O . ALA A 1 116 ? -31.788 2.994 18.126 1.00 76.00 116 ALA A O 1
ATOM 890 N N . ARG A 1 117 ? -29.948 2.457 19.294 1.00 75.25 117 ARG A N 1
ATOM 891 C CA . ARG A 1 117 ? -30.119 1.003 19.212 1.00 75.25 117 ARG A CA 1
ATOM 892 C C . ARG A 1 117 ? -31.005 0.504 20.347 1.00 75.25 117 ARG A C 1
ATOM 894 O O . ARG A 1 117 ? -30.562 0.281 21.481 1.00 75.25 117 ARG A O 1
ATOM 901 N N . THR A 1 118 ? -32.299 0.416 20.052 1.00 61.06 118 THR A N 1
ATOM 902 C CA . THR A 1 118 ? -33.338 0.067 21.019 1.00 61.06 118 THR A CA 1
ATOM 903 C C . THR A 1 118 ? -33.152 -1.357 21.530 1.00 61.06 118 THR A C 1
ATOM 905 O O . THR A 1 118 ? -33.174 -2.321 20.775 1.00 61.06 118 THR A O 1
ATOM 908 N N . GLY A 1 119 ? -32.988 -1.488 22.845 1.00 60.88 119 GLY A N 1
ATOM 909 C CA . GLY A 1 119 ? -32.781 -2.772 23.508 1.00 60.88 119 GLY A CA 1
ATOM 910 C C . GLY A 1 119 ? -31.317 -3.124 23.740 1.00 60.88 119 GLY A C 1
ATOM 911 O O . GLY A 1 119 ? -31.069 -4.021 24.536 1.00 60.88 119 GLY A O 1
ATOM 912 N N . LEU A 1 120 ? -30.350 -2.418 23.142 1.00 63.69 120 LEU A N 1
ATOM 913 C CA . LEU A 1 120 ? -28.928 -2.663 23.384 1.00 63.69 120 LEU A CA 1
ATOM 914 C C . LEU A 1 120 ? -28.564 -2.286 24.826 1.00 63.69 120 LEU A C 1
ATOM 916 O O . LEU A 1 120 ? -28.621 -1.102 25.174 1.00 63.69 120 LEU A O 1
ATOM 920 N N . LEU A 1 121 ? -28.254 -3.296 25.650 1.00 63.12 121 LEU A N 1
ATOM 921 C CA . LEU A 1 121 ? -27.813 -3.190 27.046 1.00 63.12 121 LEU A CA 1
ATOM 922 C C . LEU A 1 121 ? -28.501 -2.036 27.798 1.00 63.12 121 LEU A C 1
ATOM 924 O O . LEU A 1 121 ? -27.873 -0.997 28.019 1.00 63.12 121 LEU A O 1
ATOM 928 N N . PRO A 1 122 ? -29.791 -2.160 28.170 1.00 62.50 122 PRO A N 1
ATOM 929 C CA . PRO A 1 122 ? -30.491 -1.095 28.895 1.00 62.50 122 PRO A CA 1
ATOM 930 C C . PRO A 1 122 ? -29.787 -0.733 30.213 1.00 62.50 122 PRO A C 1
ATOM 932 O O . PRO A 1 122 ? -29.899 0.397 30.682 1.00 62.50 122 PRO A O 1
ATOM 935 N N . SER A 1 123 ? -29.005 -1.660 30.771 1.00 70.38 123 SER A N 1
ATOM 936 C CA . SER A 1 123 ? -28.038 -1.398 31.834 1.00 70.38 123 SER A CA 1
ATOM 937 C C . SER A 1 123 ? -26.786 -2.246 31.575 1.00 70.38 123 SER A C 1
ATOM 939 O O . SER A 1 123 ? -26.860 -3.469 31.716 1.00 70.38 123 SER A O 1
ATOM 941 N N . PRO A 1 124 ? -25.666 -1.659 31.109 1.00 78.38 124 PRO A N 1
ATOM 942 C CA . PRO A 1 124 ? -24.418 -2.401 30.988 1.00 78.38 124 PRO A CA 1
ATOM 943 C C . PRO A 1 124 ? -23.921 -2.837 32.377 1.00 78.38 124 PRO A C 1
ATOM 945 O O . PRO A 1 124 ? -24.303 -2.216 33.370 1.00 78.38 124 PRO A O 1
ATOM 948 N N . PRO A 1 125 ? -23.087 -3.889 32.468 1.00 85.00 125 PRO A N 1
ATOM 949 C CA . PRO A 1 125 ? -22.484 -4.295 33.735 1.00 85.00 125 PRO A CA 1
ATOM 950 C C . PRO A 1 125 ? -21.793 -3.130 34.459 1.00 85.00 125 PRO A C 1
ATOM 952 O O . PRO A 1 125 ? -21.257 -2.229 33.814 1.00 85.00 125 PRO A O 1
ATOM 955 N N . ASP A 1 126 ? -21.757 -3.165 35.792 1.00 87.31 126 ASP A N 1
ATOM 956 C CA . ASP A 1 126 ? -21.227 -2.057 36.603 1.00 87.31 126 ASP A CA 1
ATOM 957 C C . ASP A 1 126 ? -19.758 -1.722 36.306 1.00 87.31 126 ASP A C 1
ATOM 959 O O . ASP A 1 126 ? -19.364 -0.562 36.440 1.00 87.31 126 ASP A O 1
ATOM 963 N N . ASP A 1 127 ? -18.978 -2.719 35.877 1.00 90.19 127 ASP A N 1
ATOM 964 C CA . ASP A 1 127 ? -17.566 -2.638 35.481 1.00 90.19 127 ASP A CA 1
ATOM 965 C C . ASP A 1 127 ? -17.359 -2.273 33.998 1.00 90.19 127 ASP A C 1
ATOM 967 O O . ASP A 1 127 ? -16.221 -2.190 33.539 1.00 90.19 127 ASP A O 1
ATOM 971 N N . PHE A 1 128 ? -18.429 -2.070 33.223 1.00 90.75 128 PHE A N 1
ATOM 972 C CA . PHE A 1 128 ? -18.332 -1.742 31.804 1.00 90.75 128 PHE A CA 1
ATOM 973 C C . PHE A 1 128 ? -17.921 -0.270 31.602 1.00 90.75 128 PHE A C 1
ATOM 975 O O . PHE A 1 128 ? -18.641 0.629 32.049 1.00 90.75 128 PHE A O 1
ATOM 982 N N . PRO A 1 129 ? -16.791 0.006 30.919 1.00 93.12 129 PRO A N 1
ATOM 983 C CA . PRO A 1 129 ? -16.196 1.341 30.912 1.00 93.12 129 PRO A CA 1
ATOM 984 C C . PRO A 1 129 ? -16.721 2.276 29.819 1.00 93.12 129 PRO A C 1
ATOM 986 O O . PRO A 1 129 ? -16.619 3.488 29.975 1.00 93.12 129 PRO A O 1
ATOM 989 N N . ILE A 1 130 ? -17.244 1.759 28.699 1.00 92.88 130 ILE A N 1
ATOM 990 C CA . ILE A 1 130 ? -17.663 2.604 27.569 1.00 92.88 130 ILE A CA 1
ATOM 991 C C . ILE A 1 130 ? -18.980 3.302 27.912 1.00 92.88 130 ILE A C 1
ATOM 993 O O . ILE A 1 130 ? -19.992 2.651 28.180 1.00 92.88 130 ILE A O 1
ATOM 997 N N . ILE A 1 131 ? -18.975 4.632 27.836 1.00 91.81 131 ILE A N 1
ATOM 998 C CA . ILE A 1 131 ? -20.179 5.447 27.969 1.00 91.81 131 ILE A CA 1
ATOM 999 C C . ILE A 1 131 ? -21.021 5.253 26.707 1.00 91.81 131 ILE A C 1
ATOM 1001 O O . ILE A 1 131 ? -20.527 5.352 25.581 1.00 91.81 131 ILE A O 1
ATOM 1005 N N . LYS A 1 132 ? -22.306 4.945 26.893 1.00 88.25 132 LYS A N 1
ATOM 1006 C CA . LYS A 1 132 ? -23.235 4.717 25.785 1.00 88.25 132 LYS A CA 1
ATOM 1007 C C . LYS A 1 132 ? -23.387 6.000 24.968 1.00 88.25 132 LYS A C 1
ATOM 1009 O O . LYS A 1 132 ? -23.815 7.014 25.513 1.00 88.25 132 LYS A O 1
ATOM 1014 N N . GLY A 1 133 ? -23.047 5.944 23.678 1.00 87.62 133 GLY A N 1
ATOM 1015 C CA . GLY A 1 133 ? -23.101 7.111 22.800 1.00 87.62 133 GLY A CA 1
ATOM 1016 C C . GLY A 1 133 ? -24.525 7.642 22.659 1.00 87.62 133 GLY A C 1
ATOM 1017 O O . GLY A 1 133 ? -25.436 6.878 22.342 1.00 87.62 133 GLY A O 1
ATOM 1018 N N . ASP A 1 134 ? -24.711 8.939 22.889 1.00 88.12 134 ASP A N 1
ATOM 1019 C CA . ASP A 1 134 ? -25.984 9.631 22.719 1.00 88.12 134 ASP A CA 1
ATOM 1020 C C . ASP A 1 134 ? -25.821 10.800 21.749 1.00 88.12 134 ASP A C 1
ATOM 1022 O O . ASP A 1 134 ? -25.120 11.778 22.015 1.00 88.12 134 ASP A O 1
ATOM 1026 N N . THR A 1 135 ? -26.489 10.711 20.604 1.00 83.50 135 THR A N 1
ATOM 1027 C CA . THR A 1 135 ? -26.412 11.711 19.533 1.00 83.50 135 THR A CA 1
ATOM 1028 C C . THR A 1 135 ? -27.042 13.041 19.946 1.00 83.50 135 THR A C 1
ATOM 1030 O O . THR A 1 135 ? -26.709 14.073 19.368 1.00 83.50 135 THR A O 1
ATOM 1033 N N . ALA A 1 136 ? -27.913 13.040 20.963 1.00 87.31 136 ALA A N 1
ATOM 1034 C CA . ALA A 1 136 ? -28.437 14.257 21.579 1.00 87.31 136 ALA A CA 1
ATOM 1035 C C . ALA A 1 136 ? -27.458 14.890 22.590 1.00 87.31 136 ALA A C 1
ATOM 1037 O O . ALA A 1 136 ? -27.590 16.068 22.916 1.00 87.31 136 ALA A O 1
ATOM 1038 N N . ASN A 1 137 ? -26.456 14.139 23.063 1.00 89.56 137 ASN A N 1
ATOM 1039 C CA . ASN A 1 137 ? -25.497 14.560 24.084 1.00 89.56 137 ASN A CA 1
ATOM 1040 C C . ASN A 1 137 ? -24.060 14.135 23.728 1.00 89.56 137 ASN A C 1
ATOM 1042 O O . ASN A 1 137 ? -23.366 13.464 24.499 1.00 89.56 137 ASN A O 1
ATOM 1046 N N . VAL A 1 138 ? -23.603 14.530 22.535 1.00 85.88 138 VAL A N 1
ATOM 1047 C CA . VAL A 1 138 ? -22.295 14.121 21.997 1.00 85.88 138 VAL A CA 1
ATOM 1048 C C . VAL A 1 138 ? -21.156 14.492 22.947 1.00 85.88 138 VAL A C 1
ATOM 1050 O O . VAL A 1 138 ? -20.339 13.637 23.260 1.00 85.88 138 VAL A O 1
ATOM 1053 N N . ALA A 1 139 ? -21.131 15.727 23.457 1.00 86.19 139 ALA A N 1
ATOM 1054 C CA . ALA A 1 139 ? -20.015 16.257 24.248 1.00 86.19 139 ALA A CA 1
ATOM 1055 C C . ALA A 1 139 ? -19.707 15.465 25.534 1.00 86.19 139 ALA A C 1
ATOM 1057 O O . ALA A 1 139 ? -18.566 15.475 25.989 1.00 86.19 139 ALA A O 1
ATOM 1058 N N . ASN A 1 140 ? -20.704 14.782 26.107 1.00 90.06 140 ASN A N 1
ATOM 1059 C CA . ASN A 1 140 ? -20.552 14.034 27.359 1.00 90.06 140 ASN A CA 1
ATOM 1060 C C . ASN A 1 140 ? -20.531 12.512 27.176 1.00 90.06 140 ASN A C 1
ATOM 1062 O O . ASN A 1 140 ? -20.289 11.793 28.140 1.00 90.06 140 ASN A O 1
ATOM 1066 N N . THR A 1 141 ? -20.814 12.004 25.975 1.00 91.19 141 THR A N 1
ATOM 1067 C CA . THR A 1 141 ? -20.939 10.553 25.732 1.00 91.19 141 THR A CA 1
ATOM 1068 C C . THR A 1 141 ? -19.977 10.030 24.675 1.00 91.19 141 THR A C 1
ATOM 1070 O O . THR A 1 141 ? -19.751 8.826 24.572 1.00 91.19 141 THR A O 1
ATOM 1073 N N . MET A 1 142 ? -19.392 10.926 23.886 1.00 91.75 142 MET A N 1
ATOM 1074 C CA . MET A 1 142 ? -18.543 10.611 22.750 1.00 91.75 142 MET A CA 1
ATOM 1075 C C . MET A 1 142 ? -17.446 11.665 22.629 1.00 91.75 142 MET A C 1
ATOM 1077 O O . MET A 1 142 ? -17.630 12.823 22.998 1.00 91.75 142 MET A O 1
ATOM 1081 N N . TRP A 1 143 ? -16.298 11.291 22.069 1.00 90.88 143 TRP A N 1
ATOM 1082 C CA . TRP A 1 143 ? -15.229 12.257 21.838 1.00 90.88 143 TRP A CA 1
ATOM 1083 C C . TRP A 1 143 ? -15.133 12.646 20.366 1.00 90.88 143 TRP A C 1
ATOM 1085 O O . TRP A 1 143 ? -14.753 11.845 19.508 1.00 90.88 143 TRP A O 1
ATOM 1095 N N . ARG A 1 144 ? -15.478 13.902 20.074 1.00 85.12 144 ARG A N 1
ATOM 1096 C CA . ARG A 1 144 ? -15.392 14.496 18.737 1.00 85.12 144 ARG A CA 1
ATOM 1097 C C . ARG A 1 144 ? -14.066 15.256 18.579 1.00 85.12 144 ARG A C 1
ATOM 1099 O O . ARG A 1 144 ? -13.959 16.410 18.967 1.00 85.12 144 ARG A O 1
ATOM 1106 N N . TRP A 1 145 ? -13.071 14.615 17.972 1.00 78.00 145 TRP A N 1
ATOM 1107 C CA . TRP A 1 145 ? -11.863 15.225 17.397 1.00 78.00 145 TRP A CA 1
ATOM 1108 C C . TRP A 1 145 ? -12.037 16.051 16.104 1.00 78.00 145 TRP A C 1
ATOM 1110 O O . TRP A 1 145 ? -11.293 17.008 15.908 1.00 78.00 145 TRP A O 1
ATOM 1120 N N . GLU A 1 146 ? -12.966 15.718 15.198 1.00 69.69 146 GLU A N 1
ATOM 1121 C CA . GLU A 1 146 ? -13.101 16.382 13.892 1.00 69.69 146 GLU A CA 1
ATOM 1122 C C . GLU A 1 146 ? -14.558 16.472 13.421 1.00 69.69 146 GLU A C 1
ATOM 1124 O O . GLU A 1 146 ? -15.413 15.672 13.813 1.00 69.69 146 GLU A O 1
ATOM 1129 N N . SER A 1 147 ? -14.836 17.474 12.583 1.00 68.44 147 SER A N 1
ATOM 1130 C CA . SER A 1 147 ? -16.157 17.773 12.034 1.00 68.44 147 SER A CA 1
ATOM 1131 C C . SER A 1 147 ? -16.167 17.826 10.506 1.00 68.44 147 SER A C 1
ATOM 1133 O O . SER A 1 147 ? -15.133 18.066 9.879 1.00 68.44 147 SER A O 1
ATOM 1135 N N . GLY A 1 148 ? -17.332 17.598 9.889 1.00 63.06 148 GLY A N 1
ATOM 1136 C CA . GLY A 1 148 ? -17.511 17.711 8.434 1.00 63.06 148 GLY A CA 1
ATOM 1137 C C . GLY A 1 148 ? -16.581 16.792 7.633 1.00 63.06 148 GLY A C 1
ATOM 1138 O O . GLY A 1 148 ? -16.078 17.151 6.562 1.00 63.06 148 GLY A O 1
ATOM 1139 N N . VAL A 1 149 ? -16.320 15.613 8.191 1.00 64.62 149 VAL A N 1
ATOM 1140 C CA . VAL A 1 149 ? -15.358 14.617 7.723 1.00 64.62 149 VAL A CA 1
ATOM 1141 C C . VAL A 1 149 ? -15.785 14.009 6.382 1.00 64.62 149 VAL A C 1
ATOM 1143 O O . VAL A 1 149 ? -14.943 13.662 5.554 1.00 64.62 149 VAL A O 1
ATOM 1146 N N . PHE A 1 150 ? -17.093 13.952 6.129 1.00 60.56 150 PHE A N 1
ATOM 1147 C CA . PHE A 1 150 ? -17.683 13.437 4.888 1.00 60.56 150 PHE A CA 1
ATOM 1148 C C . PHE A 1 150 ? -18.394 14.500 4.038 1.00 60.56 150 PHE A C 1
ATOM 1150 O O . PHE A 1 150 ? -19.062 14.176 3.056 1.00 60.56 150 PHE A O 1
ATOM 1157 N N . THR A 1 151 ? -18.226 15.784 4.367 1.00 56.50 151 THR A N 1
ATOM 1158 C CA . THR A 1 151 ? -18.861 16.878 3.623 1.00 56.50 151 THR A CA 1
ATOM 1159 C C . THR A 1 151 ? -18.305 16.980 2.202 1.00 56.50 151 THR A C 1
ATOM 1161 O O . THR A 1 151 ? -17.098 17.115 1.999 1.00 56.50 151 THR A O 1
ATOM 1164 N N . ARG A 1 152 ? -19.204 16.991 1.211 1.00 49.38 152 ARG A N 1
ATOM 1165 C CA . ARG A 1 152 ? -18.883 17.152 -0.214 1.00 49.38 152 ARG A CA 1
ATOM 1166 C C . ARG A 1 152 ? -18.373 18.572 -0.493 1.00 49.38 152 ARG A C 1
ATOM 1168 O O . ARG A 1 152 ? -19.168 19.467 -0.752 1.00 49.38 152 ARG A O 1
ATOM 1175 N N . LEU A 1 153 ? -17.056 18.770 -0.510 1.00 45.22 153 LEU A N 1
ATOM 1176 C CA . LEU A 1 153 ? -16.437 19.914 -1.192 1.00 45.22 153 LEU A CA 1
ATOM 1177 C C . LEU A 1 153 ? -15.840 19.413 -2.508 1.00 45.22 153 LEU A C 1
ATOM 1179 O O . LEU A 1 153 ? -14.983 18.533 -2.505 1.00 45.22 153 LEU A O 1
ATOM 1183 N N . SER A 1 154 ? -16.347 19.924 -3.631 1.00 42.59 154 SER A N 1
ATOM 1184 C CA . SER A 1 154 ? -15.804 19.673 -4.979 1.00 42.59 154 SER A CA 1
ATOM 1185 C C . SER A 1 154 ? -15.583 18.195 -5.343 1.00 42.59 154 SER A C 1
ATOM 1187 O O . SER A 1 154 ? -14.684 17.857 -6.103 1.00 42.59 154 SER A O 1
ATOM 1189 N N . GLY A 1 155 ? -16.417 17.298 -4.810 1.00 42.06 155 GLY A N 1
ATOM 1190 C CA . GLY A 1 155 ? -16.378 15.869 -5.118 1.00 42.06 155 GLY A CA 1
ATOM 1191 C C . GLY A 1 155 ? -15.613 15.005 -4.118 1.00 42.06 155 GLY A C 1
ATOM 1192 O O . GLY A 1 155 ? -15.896 13.822 -4.071 1.00 42.06 155 GLY A O 1
ATOM 1193 N N . LEU A 1 156 ? -14.745 15.531 -3.255 1.00 44.66 156 LEU A N 1
ATOM 1194 C CA . LEU A 1 156 ? -13.994 14.682 -2.322 1.00 44.66 156 LEU A CA 1
ATOM 1195 C C . LEU A 1 156 ? -14.888 14.179 -1.177 1.00 44.66 156 LEU A C 1
ATOM 1197 O O . LEU A 1 156 ? -15.544 14.969 -0.497 1.00 44.66 156 LEU A O 1
ATOM 1201 N N . ARG A 1 157 ? -14.916 12.855 -0.982 1.00 50.38 157 ARG A N 1
ATOM 1202 C CA . ARG A 1 157 ? -15.559 12.169 0.149 1.00 50.38 157 ARG A CA 1
ATOM 1203 C C . ARG A 1 157 ? -14.444 11.581 1.018 1.00 50.38 157 ARG A C 1
ATOM 1205 O O . ARG A 1 157 ? -13.558 10.948 0.465 1.00 50.38 157 ARG A O 1
ATOM 1212 N N . ASN A 1 158 ? -14.527 11.763 2.339 1.00 54.47 158 ASN A N 1
ATOM 1213 C CA . ASN A 1 158 ? -13.630 11.229 3.380 1.00 54.47 158 ASN A CA 1
ATOM 1214 C C . ASN A 1 158 ? -12.367 12.065 3.707 1.00 54.47 158 ASN A C 1
ATOM 1216 O O . ASN A 1 158 ? -11.416 12.148 2.934 1.00 54.47 158 ASN A O 1
ATOM 1220 N N . ARG A 1 159 ? -12.361 12.655 4.911 1.00 61.38 159 ARG A N 1
ATOM 1221 C CA . ARG A 1 159 ? -11.262 13.435 5.516 1.00 61.38 159 ARG A CA 1
ATOM 1222 C C . ARG A 1 159 ? -10.744 12.813 6.812 1.00 61.38 159 ARG A C 1
ATOM 1224 O O . ARG A 1 159 ? -10.132 13.509 7.618 1.00 61.38 159 ARG A O 1
ATOM 1231 N N . ILE A 1 160 ? -11.023 11.532 7.051 1.00 71.75 160 ILE A N 1
ATOM 1232 C CA . ILE A 1 160 ? -10.577 10.856 8.268 1.00 71.75 160 ILE A CA 1
ATOM 1233 C C . ILE A 1 160 ? -9.056 10.739 8.226 1.00 71.75 160 ILE A C 1
ATOM 1235 O O . ILE A 1 160 ? -8.485 10.207 7.278 1.00 71.75 160 ILE A O 1
ATOM 1239 N N . GLY A 1 161 ? -8.401 11.191 9.288 1.00 74.38 161 GLY A N 1
ATOM 1240 C CA . GLY A 1 161 ? -6.997 10.913 9.545 1.00 74.38 161 GLY A CA 1
ATOM 1241 C C . GLY A 1 161 ? -6.777 10.804 11.029 1.00 74.38 161 GLY A C 1
ATOM 1242 O O . GLY A 1 161 ? -7.171 11.708 11.754 1.00 74.38 161 GLY A O 1
ATOM 1243 N N . THR A 1 162 ? -6.152 9.739 11.515 1.00 82.81 162 THR A N 1
ATOM 1244 C CA . THR A 1 162 ? -5.852 9.612 12.941 1.00 82.81 162 THR A CA 1
ATOM 1245 C C . THR A 1 162 ? -4.428 9.132 13.150 1.00 82.81 162 THR A C 1
ATOM 1247 O O . THR A 1 162 ? -3.938 8.274 12.428 1.00 82.81 162 THR A O 1
ATOM 1250 N N . ARG A 1 163 ? -3.763 9.704 14.153 1.00 89.62 163 ARG A N 1
ATOM 1251 C CA . ARG A 1 163 ? -2.567 9.149 14.768 1.00 89.62 163 ARG A CA 1
ATOM 1252 C C . ARG A 1 163 ? -2.979 8.546 16.105 1.00 89.62 163 ARG A C 1
ATOM 1254 O O . ARG A 1 163 ? -3.491 9.261 16.970 1.00 89.62 163 ARG A O 1
ATOM 1261 N N . VAL A 1 164 ? -2.824 7.237 16.240 1.00 93.50 164 VAL A N 1
ATOM 1262 C CA . VAL A 1 164 ? -3.264 6.494 17.424 1.00 93.50 164 VAL A CA 1
ATOM 1263 C C . VAL A 1 164 ? -2.116 5.696 18.012 1.00 93.50 164 VAL A C 1
ATOM 1265 O O . VAL A 1 164 ? -1.284 5.165 17.276 1.00 93.50 164 VAL A O 1
ATOM 1268 N N . ARG A 1 165 ? -2.097 5.588 19.338 1.00 95.62 165 ARG A N 1
ATOM 1269 C CA . ARG A 1 165 ? -1.141 4.766 20.071 1.00 95.62 165 ARG A CA 1
ATOM 1270 C C . ARG A 1 165 ? -1.788 3.461 20.503 1.00 95.62 165 ARG A C 1
ATOM 1272 O O . ARG A 1 165 ? -2.828 3.459 21.164 1.00 95.62 165 ARG A O 1
ATOM 1279 N N . PHE A 1 166 ? -1.126 2.368 20.162 1.00 97.50 166 PHE A N 1
ATOM 1280 C CA . PHE A 1 166 ? -1.414 1.022 20.626 1.00 97.50 166 PHE A CA 1
ATOM 1281 C C . PHE A 1 166 ? -0.761 0.831 21.992 1.00 97.50 166 PHE A C 1
ATOM 1283 O O . PHE A 1 166 ? 0.462 0.860 22.120 1.00 97.50 166 PHE A O 1
ATOM 1290 N N . VAL A 1 167 ? -1.582 0.716 23.034 1.00 95.75 167 VAL A N 1
ATOM 1291 C CA . VAL A 1 167 ? -1.131 0.776 24.431 1.00 95.75 167 VAL A CA 1
ATOM 1292 C C . VAL A 1 167 ? -0.306 -0.453 24.805 1.00 95.75 167 VAL A C 1
ATOM 1294 O O . VAL A 1 167 ? 0.715 -0.307 25.470 1.00 95.75 167 VAL A O 1
ATOM 1297 N N . ARG A 1 168 ? -0.699 -1.652 24.358 1.00 93.44 168 ARG A N 1
ATOM 1298 C CA . ARG A 1 168 ? 0.057 -2.885 24.636 1.00 93.44 168 ARG A CA 1
ATOM 1299 C C . ARG A 1 168 ? 1.418 -2.876 23.947 1.00 93.44 168 ARG A C 1
ATOM 1301 O O . ARG A 1 168 ? 2.418 -3.244 24.550 1.00 93.44 168 ARG A O 1
ATOM 1308 N N . GLU A 1 169 ? 1.452 -2.427 22.698 1.00 95.75 169 GLU A N 1
ATOM 1309 C CA . GLU A 1 169 ? 2.653 -2.426 21.864 1.00 95.75 169 GLU A CA 1
ATOM 1310 C C . GLU A 1 169 ? 3.562 -1.211 22.060 1.00 95.75 169 GLU A C 1
ATOM 1312 O O . GLU A 1 169 ? 4.690 -1.226 21.578 1.00 95.75 169 GLU A O 1
ATOM 1317 N N . GLN A 1 170 ? 3.088 -0.162 22.742 1.00 94.94 170 GLN A N 1
ATOM 1318 C CA . GLN A 1 170 ? 3.789 1.122 22.888 1.00 94.94 170 GLN A CA 1
ATOM 1319 C C . GLN A 1 170 ? 4.230 1.714 21.541 1.00 94.94 170 GLN A C 1
ATOM 1321 O O . GLN A 1 170 ? 5.314 2.281 21.412 1.00 94.94 170 GLN A O 1
ATOM 1326 N N . LEU A 1 171 ? 3.362 1.595 20.534 1.00 94.94 171 LEU A N 1
ATOM 1327 C CA . LEU A 1 171 ? 3.643 2.013 19.166 1.00 94.94 171 LEU A CA 1
ATOM 1328 C C . LEU A 1 171 ? 2.547 2.934 18.642 1.00 94.94 171 LEU A C 1
ATOM 1330 O O . LEU A 1 171 ? 1.362 2.714 18.899 1.00 94.94 171 LEU A O 1
ATOM 1334 N N . THR A 1 172 ? 2.941 3.949 17.881 1.00 94.25 172 THR A N 1
ATOM 1335 C CA . THR A 1 172 ? 2.014 4.903 17.274 1.00 94.25 172 THR A CA 1
ATOM 1336 C C . THR A 1 172 ? 1.967 4.714 15.766 1.00 94.25 172 THR A C 1
ATOM 1338 O O . THR A 1 172 ? 3.010 4.663 15.119 1.00 94.25 172 THR A O 1
ATOM 1341 N N . VAL A 1 173 ? 0.760 4.664 15.198 1.00 94.00 173 VAL A N 1
ATOM 1342 C CA . VAL A 1 173 ? 0.554 4.538 13.748 1.00 94.00 173 VAL A CA 1
ATOM 1343 C C . VAL A 1 173 ? -0.395 5.612 13.224 1.00 94.00 173 VAL A C 1
ATOM 1345 O O . VAL A 1 173 ? -1.223 6.151 13.965 1.00 94.00 173 VAL A O 1
ATOM 1348 N N . TYR A 1 174 ? -0.297 5.877 11.923 1.00 89.19 174 TYR A N 1
ATOM 1349 C CA . TYR A 1 174 ? -1.306 6.621 11.176 1.00 89.19 174 TYR A CA 1
ATOM 1350 C C . TYR A 1 174 ? -2.280 5.642 10.522 1.00 89.19 174 TYR A C 1
ATOM 1352 O O . TYR A 1 174 ? -1.857 4.742 9.805 1.00 89.19 174 TYR A O 1
ATOM 1360 N N . ALA A 1 175 ? -3.572 5.812 10.778 1.00 87.94 175 ALA A N 1
ATOM 1361 C CA . ALA A 1 175 ? -4.642 4.978 10.234 1.00 87.94 175 ALA A CA 1
ATOM 1362 C C . ALA A 1 175 ? -5.943 5.781 10.185 1.00 87.94 175 ALA A C 1
ATOM 1364 O O . ALA A 1 175 ? -6.100 6.761 10.920 1.00 87.94 175 ALA A O 1
ATOM 1365 N N . ARG A 1 176 ? -6.911 5.395 9.351 1.00 84.00 176 ARG A N 1
ATOM 1366 C CA . ARG A 1 176 ? -8.252 5.993 9.442 1.00 84.00 176 ARG A CA 1
ATOM 1367 C C . ARG A 1 176 ? -9.040 5.278 10.538 1.00 84.00 176 ARG A C 1
ATOM 1369 O O . ARG A 1 176 ? -9.347 4.096 10.414 1.00 84.00 176 ARG A O 1
ATOM 1376 N N . ALA A 1 177 ? -9.362 5.993 11.614 1.00 87.62 177 ALA A N 1
ATOM 1377 C CA . ALA A 1 177 ? -10.118 5.457 12.742 1.00 87.62 177 ALA A CA 1
ATOM 1378 C C . ALA A 1 177 ? -11.339 6.324 13.051 1.00 87.62 177 ALA A C 1
ATOM 1380 O O . ALA A 1 177 ? -11.226 7.542 13.183 1.00 87.62 177 ALA A O 1
ATOM 1381 N N . TYR A 1 178 ? -12.486 5.680 13.244 1.00 88.00 178 TYR A N 1
ATOM 1382 C CA . TYR A 1 178 ? -13.628 6.224 13.974 1.00 88.00 178 TYR A CA 1
ATOM 1383 C C . TYR A 1 178 ? -14.451 5.082 14.565 1.00 88.00 178 TYR A C 1
ATOM 1385 O O . TYR A 1 178 ? -14.387 3.954 14.077 1.00 88.00 178 TYR A O 1
ATOM 1393 N N . ASN A 1 179 ? -15.245 5.370 15.593 1.00 89.25 179 ASN A N 1
ATOM 1394 C CA . ASN A 1 179 ? -16.192 4.408 16.155 1.00 89.25 179 ASN A CA 1
ATOM 1395 C C . ASN A 1 179 ? -17.624 4.765 15.758 1.00 89.25 179 ASN A C 1
ATOM 1397 O O . ASN A 1 179 ? -18.361 3.896 15.311 1.00 89.25 179 ASN A O 1
ATOM 1401 N N . TYR A 1 180 ? -17.977 6.050 15.807 1.00 85.31 180 TYR A N 1
ATOM 1402 C CA . TYR A 1 180 ? -19.292 6.571 15.434 1.00 85.31 180 TYR A CA 1
ATOM 1403 C C . TYR A 1 180 ? -19.218 7.422 14.169 1.00 85.31 180 TYR A C 1
ATOM 1405 O O . TYR A 1 180 ? -18.256 8.168 13.984 1.00 85.31 180 TYR A O 1
ATOM 1413 N N . PHE A 1 181 ? -20.253 7.345 13.333 1.00 81.25 181 PHE A N 1
ATOM 1414 C CA . PHE A 1 181 ? -20.454 8.223 12.179 1.00 81.25 181 PHE A CA 1
ATOM 1415 C C . PHE A 1 181 ? -21.859 8.825 12.222 1.00 81.25 181 PHE A C 1
ATOM 1417 O O . PHE A 1 181 ? -22.840 8.100 12.376 1.00 81.25 181 PHE A O 1
ATOM 1424 N N . PHE A 1 182 ? -21.960 10.141 12.060 1.00 77.62 182 PHE A N 1
ATOM 1425 C CA . PHE A 1 182 ? -23.219 10.877 12.096 1.00 77.62 182 PHE A CA 1
ATOM 1426 C C . PHE A 1 182 ? -23.583 11.337 10.684 1.00 77.62 182 PHE A C 1
ATOM 1428 O O . PHE A 1 182 ? -23.052 12.332 10.194 1.00 77.62 182 PHE A O 1
ATOM 1435 N N . ASN A 1 183 ? -24.514 10.640 10.029 1.00 71.44 183 ASN A N 1
ATOM 1436 C CA . ASN A 1 183 ? -24.871 10.923 8.635 1.00 71.44 183 ASN A CA 1
ATOM 1437 C C . ASN A 1 183 ? -25.410 12.352 8.435 1.00 71.44 183 ASN A C 1
ATOM 1439 O O . ASN A 1 183 ? -25.024 13.047 7.501 1.00 71.44 183 ASN A O 1
ATOM 1443 N N . ALA A 1 184 ? -26.244 12.834 9.364 1.00 71.06 184 ALA A N 1
ATOM 1444 C CA . ALA A 1 184 ? -26.852 14.163 9.270 1.00 71.06 184 ALA A CA 1
ATOM 1445 C C . ALA A 1 184 ? -25.827 15.313 9.294 1.00 71.06 184 ALA A C 1
ATOM 1447 O O . ALA A 1 184 ? -26.018 16.317 8.611 1.00 71.06 184 ALA A O 1
ATOM 1448 N N . SER A 1 185 ? -24.746 15.176 10.068 1.00 69.00 185 SER A N 1
ATOM 1449 C CA . SER A 1 185 ? -23.727 16.221 10.228 1.00 69.00 185 SER A CA 1
ATOM 1450 C C . SER A 1 185 ? -22.397 15.903 9.539 1.00 69.00 185 SER A C 1
ATOM 1452 O O . SER A 1 185 ? -21.496 16.740 9.534 1.00 69.00 185 SER A O 1
ATOM 1454 N N . ASN A 1 186 ? -22.270 14.725 8.918 1.00 70.00 186 ASN A N 1
ATOM 1455 C CA . ASN A 1 186 ? -21.033 14.209 8.328 1.00 70.00 186 ASN A CA 1
ATOM 1456 C C . ASN A 1 186 ? -19.844 14.195 9.301 1.00 70.00 186 ASN A C 1
ATOM 1458 O O . ASN A 1 186 ? -18.688 14.323 8.891 1.00 70.00 186 ASN A O 1
ATOM 1462 N N . ASP A 1 187 ? -20.122 14.052 10.591 1.00 76.56 187 ASP A N 1
ATOM 1463 C CA . ASP A 1 187 ? -19.116 13.999 11.642 1.00 76.56 187 ASP A CA 1
ATOM 1464 C C . ASP A 1 187 ? -18.780 12.551 11.986 1.00 76.56 187 ASP A C 1
ATOM 1466 O O . ASP A 1 187 ? -19.543 11.627 11.704 1.00 76.56 187 ASP A O 1
ATOM 1470 N N . CYS A 1 188 ? -17.657 12.353 12.659 1.00 81.12 188 CYS A N 1
ATOM 1471 C CA . CYS A 1 188 ? -17.367 11.083 13.309 1.00 81.12 188 CYS A CA 1
ATOM 1472 C C . CYS A 1 188 ? -17.357 11.292 14.840 1.00 81.12 188 CYS A C 1
ATOM 1474 O O . CYS A 1 188 ? -17.446 12.440 15.289 1.00 81.12 188 CYS A O 1
ATOM 1476 N N . ALA A 1 189 ? -17.202 10.225 15.644 1.00 87.38 189 ALA A N 1
ATOM 1477 C CA . ALA A 1 189 ? -16.773 10.225 17.068 1.00 87.38 189 ALA A CA 1
ATOM 1478 C C . ALA A 1 189 ? -15.900 8.999 17.414 1.00 87.38 189 ALA A C 1
ATOM 1480 O O . ALA A 1 189 ? -16.030 7.941 16.790 1.00 87.38 189 ALA A O 1
ATOM 1481 N N . ALA A 1 190 ? -15.027 9.136 18.416 1.00 92.00 190 ALA A N 1
ATOM 1482 C CA . ALA A 1 190 ? -14.425 8.010 19.135 1.00 92.00 190 ALA A CA 1
ATOM 1483 C C . ALA A 1 190 ? -15.244 7.682 20.397 1.00 92.00 190 ALA A C 1
ATOM 1485 O O . ALA A 1 190 ? -16.103 8.471 20.812 1.00 92.00 190 ALA A O 1
ATOM 1486 N N . TYR A 1 191 ? -14.977 6.537 21.029 1.00 93.94 191 TYR A N 1
ATOM 1487 C CA . TYR A 1 191 ? -15.577 6.225 22.326 1.00 93.94 191 TYR A CA 1
ATOM 1488 C C . TYR A 1 191 ? -15.082 7.165 23.420 1.00 93.94 191 TYR A C 1
ATOM 1490 O O . TYR A 1 191 ? -13.929 7.600 23.418 1.00 93.94 191 TYR A O 1
ATOM 1498 N N . LEU A 1 192 ? -15.955 7.403 24.395 1.00 94.31 192 LEU A N 1
ATOM 1499 C CA . LEU A 1 192 ? -15.598 7.976 25.681 1.00 94.31 192 LEU A CA 1
ATOM 1500 C C . LEU A 1 192 ? -15.757 6.890 26.750 1.00 94.31 192 LEU A C 1
ATOM 1502 O O . LEU A 1 192 ? -16.762 6.177 26.758 1.00 94.31 192 LEU A O 1
ATOM 1506 N N . ILE A 1 193 ? -14.762 6.737 27.622 1.00 95.12 193 ILE A N 1
ATOM 1507 C CA . ILE A 1 193 ? -14.829 5.808 28.756 1.00 95.12 193 ILE A CA 1
ATOM 1508 C C . ILE A 1 193 ? -14.931 6.560 30.075 1.00 95.12 193 ILE A C 1
ATOM 1510 O O . ILE A 1 193 ? -14.356 7.637 30.207 1.00 95.12 193 ILE A O 1
ATOM 1514 N N . ASP A 1 194 ? -15.615 5.965 31.046 1.00 94.44 194 ASP A N 1
ATOM 1515 C CA . ASP A 1 194 ? -15.615 6.389 32.444 1.00 94.44 194 ASP A CA 1
ATOM 1516 C C . ASP A 1 194 ? -14.405 5.768 33.158 1.00 94.44 194 ASP A C 1
ATOM 1518 O O . ASP A 1 194 ? -14.322 4.552 33.346 1.00 94.44 194 ASP A O 1
ATOM 1522 N N . THR A 1 195 ? -13.443 6.606 33.548 1.00 93.12 195 THR A N 1
ATOM 1523 C CA . THR A 1 195 ? -12.196 6.161 34.187 1.00 93.12 195 THR A CA 1
ATOM 1524 C C . THR A 1 195 ? -12.368 5.827 35.668 1.00 93.12 195 THR A C 1
ATOM 1526 O O . THR A 1 195 ? -11.405 5.410 36.304 1.00 93.12 195 THR A O 1
ATOM 1529 N N . THR A 1 196 ? -13.560 6.023 36.243 1.00 92.62 196 THR A N 1
ATOM 1530 C CA . THR A 1 196 ? -13.872 5.598 37.620 1.00 92.62 196 THR A CA 1
ATOM 1531 C C . THR A 1 196 ? -14.327 4.144 37.701 1.00 92.62 196 THR A C 1
ATOM 1533 O O . THR A 1 196 ? -14.416 3.583 38.795 1.00 92.62 196 THR A O 1
ATOM 1536 N N . LYS A 1 197 ? -14.609 3.515 36.553 1.00 92.69 197 LYS A N 1
ATOM 1537 C CA . LYS A 1 197 ? -15.104 2.142 36.493 1.00 92.69 197 LYS A CA 1
ATOM 1538 C C . LYS A 1 197 ? -14.053 1.157 37.009 1.00 92.69 197 LYS A C 1
ATOM 1540 O O . LYS A 1 197 ? -12.901 1.208 36.576 1.00 92.69 197 LYS A O 1
ATOM 1545 N N . PRO A 1 198 ? -14.422 0.242 37.926 1.00 89.81 198 PRO A N 1
ATOM 1546 C CA . PRO A 1 198 ? -13.472 -0.711 38.480 1.00 89.81 198 PRO A CA 1
ATOM 1547 C C . PRO A 1 198 ? -13.016 -1.717 37.415 1.00 89.81 198 PRO A C 1
ATOM 1549 O O . PRO A 1 198 ? -13.693 -1.938 36.412 1.00 89.81 198 PRO A O 1
ATOM 1552 N N . GLY A 1 199 ? -11.877 -2.370 37.658 1.00 83.88 199 GLY A N 1
ATOM 1553 C CA . GLY A 1 199 ? -11.443 -3.518 36.858 1.00 83.88 199 GLY A CA 1
ATOM 1554 C C . GLY A 1 199 ? -10.607 -3.195 35.618 1.00 83.88 199 GLY A C 1
ATOM 1555 O O . GLY A 1 199 ? -10.473 -4.065 34.756 1.00 83.88 199 GLY A O 1
ATOM 1556 N N . GLU A 1 200 ? -10.010 -2.002 35.522 1.00 88.81 200 GLU A N 1
ATOM 1557 C CA . GLU A 1 200 ? -8.958 -1.768 34.527 1.00 88.81 200 GLU A CA 1
ATOM 1558 C C . GLU A 1 200 ? -7.803 -2.766 34.742 1.00 88.81 200 GLU A C 1
ATOM 1560 O O . GLU A 1 200 ? -7.341 -2.982 35.863 1.00 88.81 200 GLU A O 1
ATOM 1565 N N . GLY A 1 201 ? -7.366 -3.420 33.668 1.00 83.56 201 GLY A N 1
ATOM 1566 C CA . GLY A 1 201 ? -6.363 -4.486 33.670 1.00 83.56 201 GLY A CA 1
ATOM 1567 C C . GLY A 1 201 ? -6.934 -5.894 33.868 1.00 83.56 201 GLY A C 1
ATOM 1568 O O . GLY A 1 201 ? -6.362 -6.848 33.347 1.00 83.56 201 GLY A O 1
ATOM 1569 N N . SER A 1 202 ? -8.079 -6.052 34.542 1.00 85.44 202 SER A N 1
ATOM 1570 C CA . SER A 1 202 ? -8.721 -7.359 34.756 1.00 85.44 202 SER A CA 1
ATOM 1571 C C . SER A 1 202 ? -9.960 -7.538 33.873 1.00 85.44 202 SER A C 1
ATOM 1573 O O . SER A 1 202 ? -9.940 -8.307 32.906 1.00 85.44 202 SER A O 1
ATOM 1575 N N . ALA A 1 203 ? -11.022 -6.784 34.154 1.00 87.94 203 ALA A N 1
ATOM 1576 C CA . ALA A 1 203 ? -12.285 -6.812 33.426 1.00 87.94 203 ALA A CA 1
ATOM 1577 C C . ALA A 1 203 ? -12.195 -6.094 32.075 1.00 87.94 203 ALA A C 1
ATOM 1579 O O . ALA A 1 203 ? -12.781 -6.560 31.097 1.00 87.94 203 ALA A O 1
ATOM 1580 N N . TRP A 1 204 ? -11.436 -5.000 31.994 1.00 93.25 204 TRP A N 1
ATOM 1581 C CA . TRP A 1 204 ? -11.294 -4.218 30.769 1.00 93.25 204 TRP A CA 1
ATOM 1582 C C . TRP A 1 204 ? -9.923 -3.572 30.616 1.00 93.25 204 TRP A C 1
ATOM 1584 O O . TRP A 1 204 ? -9.146 -3.497 31.560 1.00 93.25 204 TRP A O 1
ATOM 1594 N N . GLU A 1 205 ? -9.602 -3.130 29.405 1.00 95.12 205 GLU A N 1
ATOM 1595 C CA . GLU A 1 205 ? -8.296 -2.563 29.079 1.00 95.12 205 GLU A CA 1
ATOM 1596 C C . GLU A 1 205 ? -8.367 -1.638 27.860 1.00 95.12 205 GLU A C 1
ATOM 1598 O O . GLU A 1 205 ? -8.981 -1.972 26.842 1.00 95.12 205 GLU A O 1
ATOM 1603 N N . ARG A 1 206 ? -7.685 -0.491 27.934 1.00 95.94 206 ARG A N 1
ATOM 1604 C CA . ARG A 1 206 ? -7.493 0.412 26.791 1.00 95.94 206 ARG A CA 1
ATOM 1605 C C . ARG A 1 206 ? -6.502 -0.202 25.811 1.00 95.94 206 ARG A C 1
ATOM 1607 O O . ARG A 1 206 ? -5.363 -0.465 26.178 1.00 95.94 206 ARG A O 1
ATOM 1614 N N . LEU A 1 207 ? -6.913 -0.365 24.557 1.00 97.00 207 LEU A N 1
ATOM 1615 C CA . LEU A 1 207 ? -6.044 -0.912 23.513 1.00 97.00 207 LEU A CA 1
ATOM 1616 C C . LEU A 1 207 ? -5.479 0.191 22.625 1.00 97.00 207 LEU A C 1
ATOM 1618 O O . LEU A 1 207 ? -4.292 0.183 22.316 1.00 97.00 207 LEU A O 1
ATOM 1622 N N . ILE A 1 208 ? -6.328 1.139 22.220 1.00 97.50 208 ILE A N 1
ATOM 1623 C CA . ILE A 1 208 ? -5.992 2.160 21.225 1.00 97.50 208 ILE A CA 1
ATOM 1624 C C . ILE A 1 208 ? -6.473 3.519 21.732 1.00 97.50 208 ILE A C 1
ATOM 1626 O O . ILE A 1 208 ? -7.672 3.721 21.948 1.00 97.50 208 ILE A O 1
ATOM 1630 N N . VAL A 1 209 ? -5.543 4.457 21.898 1.00 95.44 209 VAL A N 1
ATOM 1631 C CA . VAL A 1 209 ? -5.806 5.815 22.404 1.00 95.44 209 VAL A CA 1
ATOM 1632 C C . VAL A 1 209 ? -5.347 6.870 21.392 1.00 95.44 209 VAL A C 1
ATOM 1634 O O . VAL A 1 209 ? -4.439 6.591 20.603 1.00 95.44 209 VAL A O 1
ATOM 1637 N N . PRO A 1 210 ? -5.948 8.073 21.369 1.00 92.25 210 PRO A N 1
ATOM 1638 C CA . PRO A 1 210 ? -5.437 9.163 20.541 1.00 92.25 210 PRO A CA 1
ATOM 1639 C C . PRO A 1 210 ? -4.004 9.545 20.941 1.00 92.25 210 PRO A C 1
ATOM 1641 O O . PRO A 1 210 ? -3.667 9.579 22.123 1.00 92.25 210 PRO A O 1
ATOM 1644 N N . ASP A 1 211 ? -3.176 9.850 19.942 1.00 89.38 211 ASP A N 1
ATOM 1645 C CA . ASP A 1 211 ? -1.817 10.389 20.098 1.00 89.38 211 ASP A CA 1
ATOM 1646 C C . ASP A 1 211 ? -1.604 11.503 19.065 1.00 89.38 211 ASP A C 1
ATOM 1648 O O . ASP A 1 211 ? -0.785 11.415 18.142 1.00 89.38 211 ASP A O 1
ATOM 1652 N N . PHE A 1 212 ? -2.453 12.527 19.143 1.00 81.31 212 PHE A N 1
ATOM 1653 C CA . PHE A 1 212 ? -2.469 13.584 18.149 1.00 81.31 212 PHE A CA 1
ATOM 1654 C C . PHE A 1 212 ? -1.392 14.639 18.436 1.00 81.31 212 PHE A C 1
ATOM 1656 O O . PHE A 1 212 ? -1.361 15.205 19.526 1.00 81.31 212 PHE A O 1
ATOM 1663 N N . PRO A 1 213 ? -0.532 14.968 17.456 1.00 70.06 213 PRO A N 1
ATOM 1664 C CA . PRO A 1 213 ? 0.434 16.055 17.600 1.00 70.06 213 PRO A CA 1
ATOM 1665 C C . PRO A 1 213 ? -0.265 17.421 17.700 1.00 70.06 213 PRO A C 1
ATOM 1667 O O . PRO A 1 213 ? 0.317 18.369 18.212 1.00 70.06 213 PRO A O 1
ATOM 1670 N N . ASP A 1 214 ? -1.527 17.510 17.260 1.00 67.81 214 ASP A N 1
ATOM 1671 C CA . ASP A 1 214 ? -2.414 18.669 17.377 1.00 67.81 214 ASP A CA 1
ATOM 1672 C C . ASP A 1 214 ? -3.374 18.598 18.587 1.00 67.81 214 ASP A C 1
ATOM 1674 O O . ASP A 1 214 ? -4.404 19.269 18.592 1.00 67.81 214 ASP A O 1
ATOM 1678 N N . GLN A 1 215 ? -3.063 17.804 19.626 1.00 70.06 215 GLN A N 1
ATOM 1679 C CA . GLN A 1 215 ? -3.972 17.553 20.761 1.00 70.06 215 GLN A CA 1
ATOM 1680 C C . GLN A 1 215 ? -4.485 18.832 21.447 1.00 70.06 215 GLN A C 1
ATOM 1682 O O . GLN A 1 215 ? -5.632 18.854 21.886 1.00 70.06 215 GLN A O 1
ATOM 1687 N N . ALA A 1 216 ? -3.678 19.896 21.517 1.00 69.81 216 ALA A N 1
ATOM 1688 C CA . ALA A 1 216 ? -4.053 21.162 22.159 1.00 69.81 216 ALA A CA 1
ATOM 1689 C C . ALA A 1 216 ? -5.263 21.861 21.503 1.00 69.81 216 ALA A C 1
ATOM 1691 O O . ALA A 1 216 ? -5.947 22.639 22.161 1.00 69.81 216 ALA A O 1
ATOM 1692 N N . ARG A 1 217 ? -5.543 21.567 20.226 1.00 70.75 217 ARG A N 1
ATOM 1693 C CA . ARG A 1 217 ? -6.697 22.087 19.474 1.00 70.75 217 ARG A CA 1
ATOM 1694 C C . ARG A 1 217 ? -7.994 21.341 19.788 1.00 70.75 217 ARG A C 1
ATOM 1696 O O . ARG A 1 217 ? -9.089 21.825 19.511 1.00 70.75 217 ARG A O 1
ATOM 1703 N N . LEU A 1 218 ? -7.883 20.110 20.273 1.00 76.62 218 LEU A N 1
ATOM 1704 C CA . LEU A 1 218 ? -9.014 19.200 20.369 1.00 76.62 218 LEU A CA 1
ATOM 1705 C C . LEU A 1 218 ? -9.788 19.417 21.661 1.00 76.62 218 LEU A C 1
ATOM 1707 O O . LEU A 1 218 ? -9.235 19.825 22.680 1.00 76.62 218 LEU A O 1
ATOM 1711 N N . ALA A 1 219 ? -11.082 19.100 21.617 1.00 73.94 219 ALA A N 1
ATOM 1712 C CA . ALA A 1 219 ? -11.939 19.185 22.787 1.00 73.94 219 ALA A CA 1
ATOM 1713 C C . ALA A 1 219 ? -11.359 18.350 23.939 1.00 73.94 219 ALA A C 1
ATOM 1715 O O . ALA A 1 219 ? -11.070 17.159 23.777 1.00 73.94 219 ALA A O 1
ATOM 1716 N N . VAL A 1 220 ? -11.208 18.977 25.105 1.00 82.00 220 VAL A N 1
ATOM 1717 C CA . VAL A 1 220 ? -10.829 18.287 26.341 1.00 82.00 220 VAL A CA 1
ATOM 1718 C C . VAL A 1 220 ? -11.977 17.362 26.739 1.00 82.00 220 VAL A C 1
ATOM 1720 O O . VAL A 1 220 ? -13.142 17.762 26.694 1.00 82.00 220 VAL A O 1
ATOM 1723 N N . SER A 1 221 ? -11.664 16.116 27.094 1.00 85.94 221 SER A N 1
ATOM 1724 C CA . SER A 1 221 ? -12.681 15.183 27.574 1.00 85.94 221 SER A CA 1
ATOM 1725 C C . SER A 1 221 ? -13.236 15.628 28.937 1.00 85.94 221 SER A C 1
ATOM 1727 O O . SER A 1 221 ? -12.502 16.225 29.730 1.00 85.94 221 SER A O 1
ATOM 1729 N N . PRO A 1 222 ? -14.515 15.341 29.241 1.00 89.88 222 PRO A N 1
ATOM 1730 C CA . PRO A 1 222 ? -15.091 15.596 30.560 1.00 89.88 222 PRO A CA 1
ATOM 1731 C C . PRO A 1 222 ? -14.262 15.007 31.713 1.00 89.88 222 PRO A C 1
ATOM 1733 O O . PRO A 1 222 ? -13.520 14.034 31.544 1.00 89.88 222 PRO A O 1
ATOM 1736 N N . THR A 1 223 ? -14.420 15.561 32.916 1.00 90.94 223 THR A N 1
ATOM 1737 C CA . THR A 1 223 ? -13.781 15.030 34.130 1.00 90.94 223 THR A CA 1
ATOM 1738 C C . THR A 1 223 ? -14.104 13.547 34.318 1.00 90.94 223 THR A C 1
ATOM 1740 O O . THR A 1 223 ? -15.236 13.129 34.097 1.00 90.94 223 THR A O 1
ATOM 1743 N N . ASN A 1 224 ? -13.111 12.764 34.749 1.00 92.88 224 ASN A N 1
ATOM 1744 C CA . ASN A 1 224 ? -13.204 11.310 34.919 1.00 92.88 224 ASN A CA 1
ATOM 1745 C C . ASN A 1 224 ? -13.536 10.534 33.637 1.00 92.88 224 ASN A C 1
ATOM 1747 O O . ASN A 1 224 ? -14.064 9.424 33.695 1.00 92.88 224 ASN A O 1
ATOM 1751 N N . THR A 1 225 ? -13.225 11.106 32.476 1.00 95.00 225 THR A N 1
ATOM 1752 C CA . THR A 1 225 ? -13.397 10.414 31.205 1.00 95.00 225 THR A CA 1
ATOM 1753 C C . THR A 1 225 ? -12.156 10.497 30.337 1.00 95.00 225 THR A C 1
ATOM 1755 O O . THR A 1 225 ? -11.367 11.441 30.433 1.00 95.00 225 THR A O 1
ATOM 1758 N N . ALA A 1 226 ? -11.990 9.505 29.466 1.00 93.94 226 ALA A N 1
ATOM 1759 C CA . ALA A 1 226 ? -10.902 9.473 28.499 1.00 93.94 226 ALA A CA 1
ATOM 1760 C C . ALA A 1 226 ? -11.394 9.003 27.121 1.00 93.94 226 ALA A C 1
ATOM 1762 O O . ALA A 1 226 ? -12.227 8.096 27.044 1.00 93.94 226 ALA A O 1
ATOM 1763 N N . PRO A 1 227 ? -10.887 9.585 26.021 1.00 94.25 227 PRO A N 1
ATOM 1764 C CA . PRO A 1 227 ? -11.178 9.098 24.681 1.00 94.25 227 PRO A CA 1
ATOM 1765 C C . PRO A 1 227 ? -10.406 7.814 24.365 1.00 94.25 227 PRO A C 1
ATOM 1767 O O . PRO A 1 227 ? -9.211 7.707 24.653 1.00 94.25 227 PRO A O 1
ATOM 1770 N N . VAL A 1 228 ? -11.069 6.857 23.715 1.00 95.31 228 VAL A N 1
ATOM 1771 C CA . VAL A 1 228 ? -10.443 5.628 23.203 1.00 95.31 228 VAL A CA 1
ATOM 1772 C C . VAL A 1 228 ? -10.992 5.287 21.820 1.00 95.31 228 VAL A C 1
ATOM 1774 O O . VAL A 1 228 ? -12.181 5.439 21.553 1.00 95.31 228 VAL A O 1
ATOM 1777 N N . PHE A 1 229 ? -10.127 4.794 20.938 1.00 95.06 229 PHE A N 1
ATOM 1778 C CA . PHE A 1 229 ? -10.535 4.242 19.641 1.00 95.06 229 PHE A CA 1
ATOM 1779 C C . PHE A 1 229 ? -10.784 2.735 19.715 1.00 95.06 229 PHE A C 1
ATOM 1781 O O . PHE A 1 229 ? -11.544 2.190 18.912 1.00 95.06 229 PHE A O 1
ATOM 1788 N N . GLY A 1 230 ? -10.175 2.058 20.693 1.00 96.19 230 GLY A N 1
ATOM 1789 C CA . GLY A 1 230 ? -10.428 0.647 20.929 1.00 96.19 230 GLY A CA 1
ATOM 1790 C C . GLY A 1 230 ? -10.133 0.174 22.346 1.00 96.19 230 GLY A C 1
ATOM 1791 O O . GLY A 1 230 ? -9.257 0.702 23.038 1.00 96.19 230 GLY A O 1
ATOM 1792 N N . LEU A 1 231 ? -10.901 -0.826 22.770 1.00 96.12 231 LEU A N 1
ATOM 1793 C CA . LEU A 1 231 ? -10.972 -1.307 24.147 1.00 96.12 231 LEU A CA 1
ATOM 1794 C C . LEU A 1 231 ? -11.307 -2.801 24.182 1.00 96.12 231 LEU A C 1
ATOM 1796 O O . LEU A 1 231 ? -12.127 -3.273 23.396 1.00 96.12 231 LEU A O 1
ATOM 1800 N N . ARG A 1 232 ? -10.712 -3.534 25.124 1.00 94.88 232 ARG A N 1
ATOM 1801 C CA . ARG A 1 232 ? -11.136 -4.888 25.497 1.00 94.88 232 ARG A CA 1
ATOM 1802 C C . ARG A 1 232 ? -12.027 -4.808 26.731 1.00 94.88 232 ARG A C 1
ATOM 1804 O O . ARG A 1 232 ? -11.644 -4.177 27.707 1.00 94.88 232 ARG A O 1
ATOM 1811 N N . TYR A 1 233 ? -13.161 -5.493 26.718 1.00 93.31 233 TYR A N 1
ATOM 1812 C CA . TYR A 1 233 ? -13.971 -5.807 27.891 1.00 93.31 233 TYR A CA 1
ATOM 1813 C C . TYR A 1 233 ? -14.189 -7.321 27.911 1.00 93.31 233 TYR A C 1
ATOM 1815 O O . TYR A 1 233 ? -14.936 -7.856 27.092 1.00 93.31 233 TYR A O 1
ATOM 1823 N N . ARG A 1 234 ? -13.504 -8.023 28.820 1.00 91.50 234 ARG A N 1
ATOM 1824 C CA . ARG A 1 234 ? -13.498 -9.494 28.899 1.00 91.50 234 ARG A CA 1
ATOM 1825 C C . ARG A 1 234 ? -13.122 -10.120 27.543 1.00 91.50 234 ARG A C 1
ATOM 1827 O O . ARG A 1 234 ? -12.028 -9.819 27.064 1.00 91.50 234 ARG A O 1
ATOM 1834 N N . ASN A 1 235 ? -13.992 -10.935 26.937 1.00 91.88 235 ASN A N 1
ATOM 1835 C CA . ASN A 1 235 ? -13.775 -11.556 25.620 1.00 91.88 235 ASN A CA 1
ATOM 1836 C C . ASN A 1 235 ? -14.243 -10.677 24.445 1.00 91.88 235 ASN A C 1
ATOM 1838 O O . ASN A 1 235 ? -14.169 -11.089 23.287 1.00 91.88 235 ASN A O 1
ATOM 1842 N N . HIS A 1 236 ? -14.737 -9.467 24.714 1.00 92.50 236 HIS A N 1
ATOM 1843 C CA . HIS A 1 236 ? -15.243 -8.554 23.697 1.00 92.50 236 HIS A CA 1
ATOM 1844 C C . HIS A 1 236 ? -14.253 -7.434 23.418 1.00 92.50 236 HIS A C 1
ATOM 1846 O O . HIS A 1 236 ? -13.729 -6.792 24.326 1.00 92.50 236 HIS A O 1
ATOM 1852 N N . TYR A 1 237 ? -14.042 -7.165 22.141 1.00 94.81 237 TYR A N 1
ATOM 1853 C CA . TYR A 1 237 ? -13.126 -6.151 21.657 1.00 94.81 237 TYR A CA 1
ATOM 1854 C C . TYR A 1 237 ? -13.915 -5.134 20.850 1.00 94.81 237 TYR A C 1
ATOM 1856 O O . TYR A 1 237 ? -14.624 -5.492 19.916 1.00 94.81 237 TYR A O 1
ATOM 1864 N N . PHE A 1 238 ? -13.795 -3.866 21.209 1.00 94.44 238 PHE A N 1
ATOM 1865 C CA . PHE A 1 238 ? -14.392 -2.746 20.497 1.00 94.44 238 PHE A CA 1
ATOM 1866 C C . PHE A 1 238 ? -13.280 -2.079 19.716 1.00 94.44 238 PHE A C 1
ATOM 1868 O O . PHE A 1 238 ? -12.342 -1.564 20.317 1.00 94.44 238 PHE A O 1
ATOM 1875 N N . LEU A 1 239 ? -13.356 -2.126 18.392 1.00 95.19 239 LEU A N 1
ATOM 1876 C CA . LEU A 1 239 ? -12.346 -1.578 17.494 1.00 95.19 239 LEU A CA 1
ATOM 1877 C C . LEU A 1 239 ? -12.974 -0.533 16.559 1.00 95.19 239 LEU A C 1
ATOM 1879 O O . LEU A 1 239 ? -14.204 -0.486 16.412 1.00 95.19 239 LEU A O 1
ATOM 1883 N N . PRO A 1 240 ? -12.158 0.324 15.922 1.00 92.56 240 PRO A N 1
ATOM 1884 C CA . PRO A 1 240 ? -12.648 1.262 14.920 1.00 92.56 240 PRO A CA 1
ATOM 1885 C C . PRO A 1 240 ? -13.391 0.571 13.774 1.00 92.56 240 PRO A C 1
ATOM 1887 O O . PRO A 1 240 ? -13.231 -0.624 13.529 1.00 92.56 240 PRO A O 1
ATOM 1890 N N . ALA A 1 241 ? -14.240 1.321 13.078 1.00 86.06 241 ALA A N 1
ATOM 1891 C CA . ALA A 1 241 ? -15.009 0.813 11.953 1.00 86.06 241 ALA A CA 1
ATOM 1892 C C . ALA A 1 241 ? -14.089 0.274 10.845 1.00 86.06 241 ALA A C 1
ATOM 1894 O O . ALA A 1 241 ? -13.062 0.870 10.531 1.00 86.06 241 ALA A O 1
ATOM 1895 N N . LEU A 1 242 ? -14.478 -0.845 10.222 1.00 82.44 242 LEU A N 1
ATOM 1896 C CA . LEU A 1 242 ? -13.814 -1.323 9.004 1.00 82.44 242 LEU A CA 1
ATOM 1897 C C . LEU A 1 242 ? -14.268 -0.532 7.785 1.00 82.44 242 LEU A C 1
ATOM 1899 O O . LEU A 1 242 ? -13.457 -0.265 6.910 1.00 82.44 242 LEU A O 1
ATOM 1903 N N . VAL A 1 243 ? -15.545 -0.159 7.741 1.00 74.44 243 VAL A N 1
ATOM 1904 C CA . VAL A 1 243 ? -16.132 0.616 6.645 1.00 74.44 243 VAL A CA 1
ATOM 1905 C C . VAL A 1 243 ? -16.039 2.088 6.982 1.00 74.44 243 VAL A C 1
ATOM 1907 O O . VAL A 1 243 ? -16.305 2.460 8.116 1.00 74.44 243 VAL A O 1
ATOM 1910 N N . MET A 1 244 ? -15.715 2.904 5.988 1.00 67.00 244 MET A N 1
ATOM 1911 C CA . MET A 1 244 ? -15.572 4.353 6.062 1.00 67.00 244 MET A CA 1
ATOM 1912 C C . MET A 1 244 ? -16.659 5.094 5.237 1.00 67.00 244 MET A C 1
ATOM 1914 O O . MET A 1 244 ? -16.523 6.279 4.980 1.00 67.00 244 MET A O 1
ATOM 1918 N N . THR A 1 245 ? -17.759 4.413 4.868 1.00 56.28 245 THR A N 1
ATOM 1919 C CA . THR A 1 245 ? -18.987 4.854 4.136 1.00 56.28 245 THR A CA 1
ATOM 1920 C C . THR A 1 245 ? -18.881 5.297 2.657 1.00 56.28 245 THR A C 1
ATOM 1922 O O . THR A 1 245 ? -17.800 5.488 2.107 1.00 56.28 245 THR A O 1
ATOM 1925 N N . GLU A 1 246 ? -20.059 5.349 2.006 1.00 41.81 246 GLU A N 1
ATOM 1926 C CA . GLU A 1 246 ? -20.380 5.156 0.578 1.00 41.81 246 GLU A CA 1
ATOM 1927 C C . GLU A 1 246 ? -19.579 5.977 -0.451 1.00 41.81 246 GLU A C 1
ATOM 1929 O O . GLU A 1 246 ? -19.743 7.195 -0.624 1.00 41.81 246 GLU A O 1
ATOM 1934 N N . THR A 1 247 ? -18.807 5.261 -1.265 1.00 34.12 247 THR A N 1
ATOM 1935 C CA . THR A 1 247 ? -18.292 5.747 -2.542 1.00 34.12 247 THR A CA 1
ATOM 1936 C C . THR A 1 247 ? -19.431 5.785 -3.566 1.00 34.12 247 THR A C 1
ATOM 1938 O O . THR A 1 247 ? -19.715 4.811 -4.257 1.00 34.12 247 THR A O 1
ATOM 1941 N N . ALA A 1 248 ? -20.072 6.945 -3.738 1.00 31.95 248 ALA A N 1
ATOM 1942 C CA . ALA A 1 248 ? -20.569 7.245 -5.077 1.00 31.95 248 ALA A CA 1
ATOM 1943 C C . ALA A 1 248 ? -19.331 7.316 -5.989 1.00 31.95 248 ALA A C 1
ATOM 1945 O O . ALA A 1 248 ? -18.377 8.013 -5.622 1.00 31.95 248 ALA A O 1
ATOM 1946 N N . PRO A 1 249 ? -19.304 6.609 -7.131 1.00 29.62 249 PRO A N 1
ATOM 1947 C CA . PRO A 1 249 ? -18.152 6.604 -8.017 1.00 29.62 249 PRO A CA 1
ATOM 1948 C C . PRO A 1 249 ? -17.899 8.032 -8.501 1.00 29.62 249 PRO A C 1
ATOM 1950 O O . PRO A 1 249 ? -18.692 8.603 -9.252 1.00 29.62 249 PRO A O 1
ATOM 1953 N N . LEU A 1 250 ? -16.806 8.637 -8.039 1.00 31.08 250 LEU A N 1
ATOM 1954 C CA . LEU A 1 250 ? -16.372 9.929 -8.542 1.00 31.08 250 LEU A CA 1
ATOM 1955 C C . LEU A 1 250 ? -15.802 9.728 -9.931 1.00 31.08 250 LEU A C 1
ATOM 1957 O O . LEU A 1 250 ? -14.677 9.288 -10.138 1.00 31.08 250 LEU A O 1
ATOM 1961 N N . THR A 1 251 ? -16.596 10.113 -10.911 1.00 27.16 251 THR A N 1
ATOM 1962 C CA . THR A 1 251 ? -16.127 10.415 -12.247 1.00 27.16 251 THR A CA 1
ATOM 1963 C C . THR A 1 251 ? -15.299 11.698 -12.231 1.00 27.16 251 THR A C 1
ATOM 1965 O O . THR A 1 251 ? -15.837 12.709 -12.648 1.00 27.16 251 THR A O 1
ATOM 1968 N N . MET A 1 252 ? -14.042 11.699 -11.776 1.00 26.98 252 MET A N 1
ATOM 1969 C CA . MET A 1 252 ? -13.000 12.641 -12.233 1.00 26.98 252 MET A CA 1
ATOM 1970 C C . MET A 1 252 ? -11.606 12.151 -11.824 1.00 26.98 252 MET A C 1
ATOM 1972 O O . MET A 1 252 ? -11.394 11.624 -10.738 1.00 26.98 252 MET A O 1
ATOM 1976 N N . ALA A 1 253 ? -10.666 12.326 -12.748 1.00 29.23 253 ALA A N 1
ATOM 1977 C CA . ALA A 1 253 ? -9.253 12.044 -12.584 1.00 29.23 253 ALA A CA 1
ATOM 1978 C C . ALA A 1 253 ? -8.659 12.819 -11.397 1.00 29.23 253 ALA A C 1
ATOM 1980 O O . ALA A 1 253 ? -8.950 14.004 -11.246 1.00 29.23 253 ALA A O 1
ATOM 1981 N N . ARG A 1 254 ? -7.739 12.164 -10.674 1.00 37.19 254 ARG A N 1
ATOM 1982 C CA . ARG A 1 254 ? -6.910 12.696 -9.576 1.00 37.19 254 ARG A CA 1
ATOM 1983 C C . ARG A 1 254 ? -7.672 12.869 -8.260 1.00 37.19 254 ARG A C 1
ATOM 1985 O O . ARG A 1 254 ? -8.447 13.801 -8.138 1.00 37.19 254 ARG A O 1
ATOM 1992 N N . VAL A 1 255 ? -7.421 11.984 -7.289 1.00 39.56 255 VAL A N 1
ATOM 1993 C CA . VAL A 1 255 ? -7.115 12.280 -5.868 1.00 39.56 255 VAL A CA 1
ATOM 1994 C C . VAL A 1 255 ? -7.060 10.949 -5.094 1.00 39.56 255 VAL A C 1
ATOM 1996 O O . VAL A 1 255 ? -7.955 10.111 -5.205 1.00 39.56 255 VAL A O 1
ATOM 1999 N N . LEU A 1 256 ? -6.027 10.812 -4.257 1.00 41.47 256 LEU A N 1
ATOM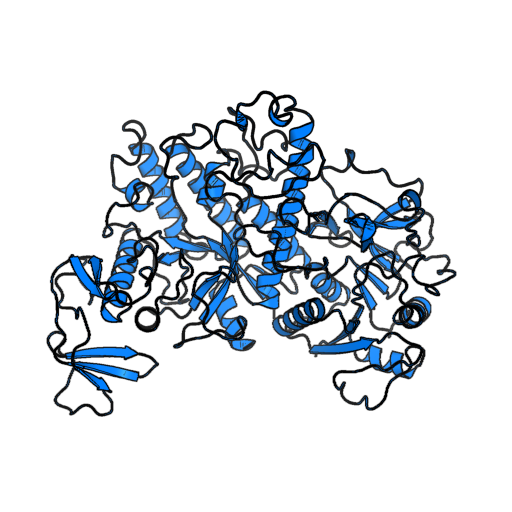 2000 C CA . LEU A 1 256 ? -5.765 9.750 -3.271 1.00 41.47 256 LEU A CA 1
ATOM 2001 C C . LEU A 1 256 ? -6.939 9.388 -2.333 1.00 41.47 256 LEU A C 1
ATOM 2003 O O . LEU A 1 256 ? -6.884 8.417 -1.602 1.00 41.47 256 LEU A O 1
ATOM 2007 N N . ALA A 1 257 ? -8.023 10.152 -2.304 1.00 41.00 257 ALA A N 1
ATOM 2008 C CA . ALA A 1 257 ? -9.055 10.059 -1.269 1.00 41.00 257 ALA A CA 1
ATOM 2009 C C . ALA A 1 257 ? -10.370 9.428 -1.757 1.00 41.00 257 ALA A C 1
ATOM 2011 O O . ALA A 1 257 ? -11.294 9.264 -0.969 1.00 41.00 257 ALA A O 1
ATOM 2012 N N . GLY A 1 258 ? -10.484 9.079 -3.044 1.00 38.84 258 GLY A N 1
ATOM 2013 C CA . GLY A 1 258 ? -11.768 8.698 -3.643 1.00 38.84 258 GLY A CA 1
ATOM 2014 C C . GLY A 1 258 ? -12.088 7.203 -3.719 1.00 38.84 258 GLY A C 1
ATOM 2015 O O . GLY A 1 258 ? -13.231 6.871 -4.022 1.00 38.84 258 GLY A O 1
ATOM 2016 N N . TYR A 1 259 ? -11.122 6.302 -3.498 1.00 43.94 259 TYR A N 1
ATOM 2017 C CA . TYR A 1 259 ? -11.252 4.946 -4.052 1.00 43.94 259 TYR A CA 1
ATOM 2018 C C . TYR A 1 259 ? -11.514 3.815 -3.050 1.00 43.94 259 TYR A C 1
ATOM 2020 O O . TYR A 1 259 ? -12.196 2.861 -3.422 1.00 43.94 259 TYR A O 1
ATOM 2028 N N . HIS A 1 260 ? -11.080 3.907 -1.787 1.00 52.84 260 HIS A N 1
ATOM 2029 C CA . HIS A 1 260 ? -11.122 2.740 -0.888 1.00 52.84 260 HIS A CA 1
ATOM 2030 C C . HIS A 1 260 ? -11.830 3.045 0.429 1.00 52.84 260 HIS A C 1
ATOM 2032 O O . HIS A 1 260 ? -11.289 3.683 1.340 1.00 52.84 260 HIS A O 1
ATOM 2038 N N . GLY A 1 261 ? -13.076 2.577 0.504 1.00 54.97 261 GLY A N 1
ATOM 2039 C CA . GLY A 1 261 ? -13.988 2.777 1.624 1.00 54.97 261 GLY A CA 1
ATOM 2040 C C . GLY A 1 261 ? -13.731 1.882 2.836 1.00 54.97 261 GLY A C 1
ATOM 2041 O O . GLY A 1 261 ? -14.562 1.910 3.732 1.00 54.97 261 GLY A O 1
ATOM 2042 N N . ASN A 1 262 ? -12.637 1.106 2.895 1.00 70.88 262 ASN A N 1
ATOM 2043 C CA . ASN A 1 262 ? -12.368 0.180 4.001 1.00 70.88 262 ASN A CA 1
ATOM 2044 C C . ASN A 1 262 ? -10.968 0.371 4.624 1.00 70.88 262 ASN A C 1
ATOM 2046 O O . ASN A 1 262 ? -10.002 0.623 3.907 1.00 70.88 262 ASN A O 1
ATOM 2050 N N . SER A 1 263 ? -10.857 0.240 5.951 1.00 82.31 263 SER A N 1
ATOM 2051 C CA . SER A 1 263 ? -9.606 0.304 6.727 1.00 82.31 263 SER A CA 1
ATOM 2052 C C . SER A 1 263 ? -9.284 -1.077 7.315 1.00 82.31 263 SER A C 1
ATOM 2054 O O . SER A 1 263 ? -9.801 -1.470 8.361 1.00 82.31 263 SER A O 1
ATOM 2056 N N . LEU A 1 264 ? -8.466 -1.860 6.602 1.00 89.00 264 LEU A N 1
ATOM 2057 C CA . LEU A 1 264 ? -8.191 -3.269 6.934 1.00 89.00 264 LEU A CA 1
ATOM 2058 C C . LEU A 1 264 ? -7.200 -3.462 8.091 1.00 89.00 264 LEU A C 1
ATOM 2060 O O . LEU A 1 264 ? -7.103 -4.562 8.635 1.00 89.00 264 LEU A O 1
ATOM 2064 N N . ILE A 1 265 ? -6.509 -2.401 8.519 1.00 93.38 265 ILE A N 1
ATOM 2065 C CA . ILE A 1 265 ? -5.580 -2.449 9.657 1.00 93.38 265 ILE A CA 1
ATOM 2066 C C . ILE A 1 265 ? -6.267 -2.943 10.937 1.00 93.38 265 ILE A C 1
ATOM 2068 O O . ILE A 1 265 ? -5.687 -3.733 11.681 1.00 93.38 265 ILE A O 1
ATOM 2072 N N . TRP A 1 266 ? -7.527 -2.560 11.166 1.00 94.56 266 TRP A N 1
ATOM 2073 C CA . TRP A 1 266 ? -8.277 -2.982 12.351 1.00 94.56 266 TRP A CA 1
ATOM 2074 C C . TRP A 1 266 ? -8.616 -4.470 12.318 1.00 94.56 266 TRP A C 1
ATOM 2076 O O . TRP A 1 266 ? -8.607 -5.113 13.364 1.00 94.56 266 TRP A O 1
ATOM 2086 N N . ALA A 1 267 ? -8.867 -5.035 11.133 1.00 94.81 267 ALA A N 1
ATOM 2087 C CA . ALA A 1 267 ? -9.107 -6.466 10.984 1.00 94.81 267 ALA A CA 1
ATOM 2088 C C . ALA A 1 267 ? -7.822 -7.273 11.225 1.00 94.81 267 ALA A C 1
ATOM 2090 O O . ALA A 1 267 ? -7.861 -8.267 11.943 1.00 94.81 267 ALA A O 1
ATOM 2091 N N . LEU A 1 268 ? -6.673 -6.818 10.711 1.00 97.06 268 LEU A N 1
ATOM 2092 C CA . LEU A 1 268 ? -5.375 -7.428 11.029 1.00 97.06 268 LEU A CA 1
ATOM 2093 C C . LEU A 1 268 ? -5.052 -7.343 12.525 1.00 97.06 268 LEU A C 1
ATOM 2095 O O . LEU A 1 268 ? -4.592 -8.317 13.119 1.00 97.06 268 LEU A O 1
ATOM 2099 N N . TYR A 1 269 ? -5.333 -6.202 13.158 1.00 97.88 269 TYR A N 1
ATOM 2100 C CA . TYR A 1 269 ? -5.133 -6.052 14.596 1.00 97.88 269 TYR A CA 1
ATOM 2101 C C . TYR A 1 269 ? -6.066 -6.959 15.408 1.00 97.88 269 TYR A C 1
ATOM 2103 O O . TYR A 1 269 ? -5.642 -7.541 16.401 1.00 97.88 269 TYR A O 1
ATOM 2111 N N . ALA A 1 270 ? -7.310 -7.153 14.963 1.00 97.56 270 ALA A N 1
ATOM 2112 C CA . ALA A 1 270 ? -8.224 -8.121 15.564 1.00 97.56 270 ALA A CA 1
ATOM 2113 C C . ALA A 1 270 ? -7.685 -9.558 15.479 1.00 97.56 270 ALA A C 1
ATOM 2115 O O . ALA A 1 270 ? -7.715 -10.275 16.476 1.00 97.56 270 ALA A O 1
ATOM 2116 N N . LEU A 1 271 ? -7.134 -9.964 14.327 1.00 97.94 271 LEU A N 1
ATOM 2117 C CA . LEU A 1 271 ? -6.476 -11.269 14.187 1.00 97.94 271 LEU A CA 1
ATOM 2118 C C . LEU A 1 271 ? -5.308 -11.407 15.170 1.00 97.94 271 LEU A C 1
ATOM 2120 O O . LEU A 1 271 ? -5.202 -12.427 15.846 1.00 97.94 271 LEU A O 1
ATOM 2124 N N . LYS A 1 272 ? -4.470 -10.366 15.298 1.00 97.62 272 LYS A N 1
ATOM 2125 C CA . LYS A 1 272 ? -3.363 -10.329 16.266 1.00 97.62 272 LYS A CA 1
ATOM 2126 C C . LYS A 1 272 ? -3.858 -10.518 17.698 1.00 97.62 272 LYS A C 1
ATOM 2128 O O . LYS A 1 272 ? -3.338 -11.361 18.416 1.00 97.62 272 LYS A O 1
ATOM 2133 N N . LEU A 1 273 ? -4.877 -9.761 18.103 1.00 97.06 273 LEU A N 1
ATOM 2134 C CA . LEU A 1 273 ? -5.463 -9.837 19.444 1.00 97.06 273 LEU A CA 1
ATOM 2135 C C . LEU A 1 273 ? -6.112 -11.194 19.748 1.00 97.06 273 LEU A C 1
ATOM 2137 O O . LEU A 1 273 ? -6.205 -11.557 20.917 1.00 97.06 273 LEU A O 1
ATOM 2141 N N . ALA A 1 274 ? -6.577 -11.905 18.719 1.00 96.25 274 ALA A N 1
ATOM 2142 C CA . ALA A 1 274 ? -7.131 -13.255 18.811 1.00 96.25 274 ALA A CA 1
ATOM 2143 C C . ALA A 1 274 ? -6.095 -14.371 18.605 1.00 96.25 274 ALA A C 1
ATOM 2145 O O . ALA A 1 274 ? -6.469 -15.541 18.618 1.00 96.25 274 ALA A O 1
ATOM 2146 N N . GLU A 1 275 ? -4.826 -14.022 18.370 1.00 95.50 275 GLU A N 1
ATOM 2147 C CA . GLU A 1 275 ? -3.736 -14.971 18.113 1.00 95.50 275 GLU A CA 1
ATOM 2148 C C . GLU A 1 275 ? -4.016 -15.913 16.917 1.00 95.50 275 GLU A C 1
ATOM 2150 O O . GLU A 1 275 ? -3.634 -17.085 16.895 1.00 95.50 275 GLU A O 1
ATOM 2155 N N . VAL A 1 276 ? -4.693 -15.399 15.882 1.00 96.81 276 VAL A N 1
ATOM 2156 C CA . VAL A 1 276 ? -5.053 -16.163 14.675 1.00 96.81 276 VAL A CA 1
ATOM 2157 C C . VAL A 1 276 ? -3.868 -16.208 13.710 1.00 96.81 276 VAL A C 1
ATOM 2159 O O . VAL A 1 276 ? -3.697 -15.332 12.868 1.00 96.81 276 VAL A O 1
ATOM 2162 N N . ALA A 1 277 ? -3.049 -17.253 13.799 1.00 94.94 277 ALA A N 1
ATOM 2163 C CA . ALA A 1 277 ? -1.866 -17.389 12.952 1.00 94.94 277 ALA A CA 1
ATOM 2164 C C . ALA A 1 277 ? -2.215 -17.471 11.444 1.00 94.94 277 ALA A C 1
ATOM 2166 O O . ALA A 1 277 ? -3.018 -18.327 11.048 1.00 94.94 277 ALA A O 1
ATOM 2167 N N . PRO A 1 278 ? -1.597 -16.642 10.579 1.00 95.94 278 PRO A N 1
ATOM 2168 C CA . PRO A 1 278 ? -1.768 -16.752 9.137 1.00 95.94 278 PRO A CA 1
ATOM 2169 C C . PRO A 1 278 ? -0.930 -17.905 8.567 1.00 95.94 278 PRO A C 1
ATOM 2171 O O . PRO A 1 278 ? 0.117 -18.267 9.102 1.00 95.94 278 PRO A O 1
ATOM 2174 N N . VAL A 1 279 ? -1.348 -18.454 7.424 1.00 95.31 279 VAL A N 1
ATOM 2175 C CA . VAL A 1 279 ? -0.524 -19.410 6.658 1.00 95.31 279 VAL A CA 1
ATOM 2176 C C . VAL A 1 279 ? 0.589 -18.674 5.909 1.00 95.31 279 VAL A C 1
ATOM 2178 O O . VAL A 1 279 ? 1.638 -19.252 5.624 1.00 95.31 279 VAL A O 1
ATOM 2181 N N . ARG A 1 280 ? 0.365 -17.398 5.562 1.00 92.75 280 ARG A N 1
ATOM 2182 C CA . ARG A 1 280 ? 1.288 -16.580 4.766 1.00 92.75 280 ARG A CA 1
ATOM 2183 C C . ARG A 1 280 ? 1.384 -15.163 5.319 1.00 92.75 280 ARG A C 1
ATOM 2185 O O . ARG A 1 280 ? 0.374 -14.562 5.666 1.00 92.75 280 ARG A O 1
ATOM 2192 N N . ARG A 1 281 ? 2.597 -14.608 5.303 1.00 95.44 281 ARG A N 1
ATOM 2193 C CA . ARG A 1 281 ? 2.835 -13.171 5.495 1.00 95.44 281 ARG A CA 1
ATOM 2194 C C . ARG A 1 281 ? 2.819 -12.449 4.158 1.00 95.44 281 ARG A C 1
ATOM 2196 O O . ARG A 1 281 ? 3.428 -12.933 3.204 1.00 95.44 281 ARG A O 1
ATOM 2203 N N . VAL A 1 282 ? 2.177 -11.288 4.106 1.00 95.69 282 VAL A N 1
ATOM 2204 C CA . VAL A 1 282 ? 2.066 -10.471 2.891 1.00 95.69 282 VAL A CA 1
ATOM 2205 C C . VAL A 1 282 ? 3.337 -9.643 2.696 1.00 95.69 282 VAL A C 1
ATOM 2207 O O . VAL A 1 282 ? 3.661 -8.850 3.586 1.00 95.69 282 VAL A O 1
ATOM 2210 N N . PRO A 1 283 ? 4.080 -9.828 1.583 1.00 95.00 283 PRO A N 1
ATOM 2211 C CA . PRO A 1 283 ? 5.196 -8.968 1.228 1.00 95.00 283 PRO A CA 1
ATOM 2212 C C . PRO A 1 283 ? 4.662 -7.624 0.748 1.00 95.00 283 PRO A C 1
ATOM 2214 O O . PRO A 1 283 ? 3.857 -7.540 -0.177 1.00 95.00 283 PRO A O 1
ATOM 2217 N N . LEU A 1 284 ? 5.126 -6.568 1.393 1.00 93.94 284 LEU A N 1
ATOM 2218 C CA . LEU A 1 284 ? 4.762 -5.204 1.078 1.00 93.94 284 LEU A CA 1
ATOM 2219 C C . LEU A 1 284 ? 5.854 -4.590 0.210 1.00 93.94 284 LEU A C 1
ATOM 2221 O O . LEU A 1 284 ? 7.019 -4.537 0.616 1.00 93.94 284 LEU A O 1
ATOM 2225 N N . VAL A 1 285 ? 5.463 -4.143 -0.982 1.00 91.69 285 VAL A N 1
ATOM 2226 C CA . VAL A 1 285 ? 6.377 -3.690 -2.034 1.00 91.69 285 VAL A CA 1
ATOM 2227 C C . VAL A 1 285 ? 6.032 -2.261 -2.441 1.00 91.69 285 VAL A C 1
ATOM 2229 O O . VAL A 1 285 ? 4.859 -1.913 -2.602 1.00 91.69 285 VAL A O 1
ATOM 2232 N N . MET A 1 286 ? 7.075 -1.449 -2.606 1.00 88.69 286 MET A N 1
ATOM 2233 C CA . MET A 1 286 ? 6.996 -0.059 -3.047 1.00 88.69 286 MET A CA 1
ATOM 2234 C C . MET A 1 286 ? 7.697 0.103 -4.392 1.00 88.69 286 MET A C 1
ATOM 2236 O O . MET A 1 286 ? 8.782 -0.441 -4.615 1.00 88.69 286 MET A O 1
ATOM 2240 N N . GLU A 1 287 ? 7.088 0.891 -5.266 1.00 87.31 287 GLU A N 1
ATOM 2241 C CA . GLU A 1 287 ? 7.615 1.222 -6.581 1.00 87.31 287 GLU A CA 1
ATOM 2242 C C . GLU A 1 287 ? 7.771 2.729 -6.760 1.00 87.31 287 GLU A C 1
ATOM 2244 O O . GLU A 1 287 ? 7.022 3.532 -6.207 1.00 87.31 287 GLU A O 1
ATOM 2249 N N . PHE A 1 288 ? 8.715 3.117 -7.601 1.00 83.12 288 PHE A N 1
ATOM 2250 C CA . PHE A 1 288 ? 8.913 4.481 -8.039 1.00 83.12 288 PHE A CA 1
ATOM 2251 C C . PHE A 1 288 ? 9.082 4.530 -9.555 1.00 83.12 288 PHE A C 1
ATOM 2253 O O . PHE A 1 288 ? 9.688 3.629 -10.142 1.00 83.12 288 PHE A O 1
ATOM 2260 N N . ASP A 1 289 ? 8.567 5.585 -10.192 1.00 76.50 289 ASP A N 1
ATOM 2261 C CA . ASP A 1 289 ? 8.711 5.768 -11.644 1.00 76.50 289 ASP A CA 1
ATOM 2262 C C . ASP A 1 289 ? 10.188 5.956 -11.986 1.00 76.50 289 ASP A C 1
ATOM 2264 O O . ASP A 1 289 ? 10.811 5.053 -12.530 1.00 76.50 289 ASP A O 1
ATOM 2268 N N . HIS A 1 290 ? 10.812 7.057 -11.575 1.00 76.38 290 HIS A N 1
ATOM 2269 C CA . HIS A 1 290 ? 12.215 7.326 -11.898 1.00 76.38 290 HIS A CA 1
ATOM 2270 C C . HIS A 1 290 ? 12.999 7.906 -10.729 1.00 76.38 290 HIS A C 1
ATOM 2272 O O . HIS A 1 290 ? 12.525 8.792 -10.023 1.00 76.38 290 HIS A O 1
ATOM 2278 N N . PHE A 1 291 ? 14.228 7.411 -10.549 1.00 71.19 291 PHE A N 1
ATOM 2279 C CA . PHE A 1 291 ? 15.109 7.784 -9.435 1.00 71.19 291 PHE A CA 1
ATOM 2280 C C . PHE A 1 291 ? 15.632 9.219 -9.523 1.00 71.19 291 PHE A C 1
ATOM 2282 O O . PHE A 1 291 ? 15.932 9.810 -8.492 1.00 71.19 291 PHE A O 1
ATOM 2289 N N . VAL A 1 292 ? 15.705 9.796 -10.726 1.00 70.25 292 VAL A N 1
ATOM 2290 C CA . VAL A 1 292 ? 15.970 11.221 -10.947 1.00 70.25 292 VAL A CA 1
ATOM 2291 C C . VAL A 1 292 ? 15.096 11.711 -12.099 1.00 70.25 292 VAL A C 1
ATOM 2293 O O . VAL A 1 292 ? 15.132 11.150 -13.192 1.00 70.25 292 VAL A O 1
ATOM 2296 N N . GLU A 1 293 ? 14.358 12.790 -11.857 1.00 64.50 293 GLU A N 1
ATOM 2297 C CA . GLU A 1 293 ? 13.740 13.626 -12.886 1.00 64.50 293 GLU A CA 1
ATOM 2298 C C . GLU A 1 293 ? 13.855 15.082 -12.429 1.00 64.50 293 GLU A C 1
ATOM 2300 O O . GLU A 1 293 ? 13.512 15.418 -11.291 1.00 64.50 293 GLU A O 1
ATOM 2305 N N . SER A 1 294 ? 14.365 15.959 -13.292 1.00 54.00 294 SER A N 1
ATOM 2306 C CA . SER A 1 294 ? 14.260 17.390 -13.030 1.00 54.00 294 SER A CA 1
ATOM 2307 C C . SER A 1 294 ? 13.014 17.964 -13.671 1.00 54.00 294 SER A C 1
ATOM 2309 O O . SER A 1 294 ? 12.681 17.682 -14.823 1.00 54.00 294 SER A O 1
ATOM 2311 N N . GLY A 1 295 ? 12.310 18.782 -12.889 1.00 48.50 295 GLY A N 1
ATOM 2312 C CA . GLY A 1 295 ? 11.156 19.512 -13.375 1.00 48.50 295 GLY A CA 1
ATOM 2313 C C . GLY A 1 295 ? 11.546 20.362 -14.582 1.00 48.50 295 GLY A C 1
ATOM 2314 O O . GLY A 1 295 ? 12.617 20.967 -14.619 1.00 48.50 295 GLY A O 1
ATOM 2315 N N . TYR A 1 296 ? 10.637 20.437 -15.550 1.00 42.69 296 TYR A N 1
ATOM 2316 C CA . TYR A 1 296 ? 10.737 21.173 -16.818 1.00 42.69 296 TYR A CA 1
ATOM 2317 C C . TYR A 1 296 ? 11.046 22.684 -16.701 1.00 42.69 296 TYR A C 1
ATOM 2319 O O . TYR A 1 296 ? 11.036 23.398 -17.703 1.00 42.69 296 TYR A O 1
ATOM 2327 N N . GLN A 1 297 ? 11.301 23.211 -15.503 1.00 41.56 297 GLN A N 1
ATOM 2328 C CA . GLN A 1 297 ? 11.516 24.627 -15.254 1.00 41.56 297 GLN A CA 1
ATOM 2329 C C . GLN A 1 297 ? 12.875 24.837 -14.587 1.00 41.56 297 GLN A C 1
ATOM 2331 O O . GLN A 1 297 ? 13.139 24.334 -13.499 1.00 41.56 297 GLN A O 1
ATOM 2336 N N . ALA A 1 298 ? 13.721 25.648 -15.232 1.00 38.00 298 ALA A N 1
ATOM 2337 C CA . ALA A 1 298 ? 15.025 26.112 -14.740 1.00 38.00 298 ALA A CA 1
ATOM 2338 C C . ALA A 1 298 ? 14.962 26.865 -13.390 1.00 38.00 298 ALA A C 1
ATOM 2340 O O . ALA A 1 298 ? 15.984 27.284 -12.853 1.00 38.00 298 ALA A O 1
ATOM 2341 N N . VAL A 1 299 ? 13.759 27.038 -12.843 1.00 39.22 299 VAL A N 1
ATOM 2342 C CA . VAL A 1 299 ? 13.469 27.611 -11.540 1.00 39.22 299 VAL A CA 1
ATOM 2343 C C . VAL A 1 299 ? 12.460 26.661 -10.903 1.00 39.22 299 VAL A C 1
ATOM 2345 O O . VAL A 1 299 ? 11.353 26.514 -11.421 1.00 39.22 299 VAL A O 1
ATOM 2348 N N . SER A 1 300 ? 12.823 25.979 -9.813 1.00 44.47 300 SER A N 1
ATOM 2349 C CA . SER A 1 300 ? 11.807 25.263 -9.028 1.00 44.47 300 SER A CA 1
ATOM 2350 C C . SER A 1 300 ? 10.696 26.237 -8.615 1.00 44.47 300 SER A C 1
ATOM 2352 O O . SER A 1 300 ? 10.922 27.449 -8.560 1.00 44.47 300 SER A O 1
ATOM 2354 N N . VAL A 1 301 ? 9.522 25.725 -8.235 1.00 40.06 301 VAL A N 1
ATOM 2355 C CA . VAL A 1 301 ? 8.403 26.528 -7.688 1.00 40.06 301 VAL A CA 1
ATOM 2356 C C . VAL A 1 301 ? 8.857 27.463 -6.539 1.00 40.06 301 VAL A C 1
ATOM 2358 O O . VAL A 1 301 ? 8.186 28.445 -6.236 1.00 40.06 301 VAL A O 1
ATOM 2361 N N . TYR A 1 302 ? 10.040 27.212 -5.959 1.00 46.88 302 TYR A N 1
ATOM 2362 C CA . TYR A 1 302 ? 10.642 27.935 -4.839 1.00 46.88 302 TYR A CA 1
ATOM 2363 C C . TYR A 1 302 ? 12.022 28.554 -5.124 1.00 46.88 302 TYR A C 1
ATOM 2365 O O . TYR A 1 302 ? 12.755 28.854 -4.185 1.00 46.88 302 TYR A O 1
ATOM 2373 N N . GLY A 1 303 ? 12.425 28.725 -6.388 1.00 47.94 303 GLY A N 1
ATOM 2374 C CA . GLY A 1 303 ? 13.675 29.425 -6.727 1.00 47.94 303 GLY A CA 1
ATOM 2375 C C . GLY A 1 303 ? 14.971 28.637 -6.491 1.00 47.94 303 GLY A C 1
ATOM 2376 O O . GLY A 1 303 ? 16.055 29.199 -6.609 1.00 47.94 303 GLY A O 1
ATOM 2377 N N . ARG A 1 304 ? 14.886 27.342 -6.165 1.00 58.84 304 ARG A N 1
ATOM 2378 C CA . ARG A 1 304 ? 16.052 26.456 -6.006 1.00 58.84 304 ARG A CA 1
ATOM 2379 C C . ARG A 1 304 ? 16.727 26.105 -7.324 1.00 58.84 304 ARG A C 1
ATOM 2381 O O . ARG A 1 304 ? 16.047 25.913 -8.336 1.00 58.84 304 ARG A O 1
ATOM 2388 N N . LEU A 1 305 ? 18.046 25.947 -7.243 1.00 65.62 305 LEU A N 1
ATOM 2389 C CA . LEU A 1 305 ? 18.915 25.497 -8.321 1.00 65.62 305 LEU A CA 1
ATOM 2390 C C . LEU A 1 305 ? 18.767 23.981 -8.530 1.00 65.62 305 LEU A C 1
ATOM 2392 O O . LEU A 1 305 ? 18.538 23.228 -7.585 1.00 65.62 305 LEU A O 1
ATOM 2396 N N . GLN A 1 306 ? 18.937 23.515 -9.768 1.00 70.62 306 GLN A N 1
ATOM 2397 C CA . GLN A 1 306 ? 18.849 22.087 -10.111 1.00 70.62 306 GLN A CA 1
ATOM 2398 C C . GLN A 1 306 ? 19.891 21.227 -9.375 1.00 70.62 306 GLN A C 1
ATOM 2400 O O . GLN A 1 306 ? 19.613 20.076 -9.048 1.00 70.62 306 GLN A O 1
ATOM 2405 N N . VAL A 1 307 ? 21.071 21.782 -9.071 1.00 76.69 307 VAL A N 1
ATOM 2406 C CA . VAL A 1 307 ? 22.109 21.076 -8.302 1.00 76.69 307 VAL A CA 1
ATOM 2407 C C . VAL A 1 307 ? 21.633 20.720 -6.889 1.00 76.69 307 VAL A C 1
ATOM 2409 O O . VAL A 1 307 ? 21.897 19.620 -6.412 1.00 76.69 307 VAL A O 1
ATOM 2412 N N . ASP A 1 308 ? 20.838 21.580 -6.247 1.00 73.94 308 ASP A N 1
ATOM 2413 C CA . ASP A 1 308 ? 20.299 21.307 -4.911 1.00 73.94 308 ASP A CA 1
ATOM 2414 C C . ASP A 1 308 ? 19.257 20.182 -4.937 1.00 73.94 308 ASP A C 1
ATOM 2416 O O . ASP A 1 308 ? 19.186 19.382 -4.008 1.00 73.94 308 ASP A O 1
ATOM 2420 N N . GLN A 1 309 ? 18.478 20.069 -6.017 1.00 73.00 309 GLN A N 1
ATOM 2421 C CA . GLN A 1 309 ? 17.533 18.961 -6.197 1.00 73.00 309 GLN A CA 1
ATOM 2422 C C . GLN A 1 309 ? 18.259 17.618 -6.349 1.00 73.00 309 GLN A C 1
ATOM 2424 O O . GLN A 1 309 ? 17.819 16.609 -5.792 1.00 73.00 309 GLN A O 1
ATOM 2429 N N . LEU A 1 310 ? 19.395 17.602 -7.056 1.00 78.00 310 LEU A N 1
ATOM 2430 C CA . LEU A 1 310 ? 20.247 16.415 -7.142 1.00 78.00 310 LEU A CA 1
ATOM 2431 C C . LEU A 1 310 ? 20.831 16.033 -5.781 1.00 78.00 310 LEU A C 1
ATOM 2433 O O . LEU A 1 310 ? 20.817 14.850 -5.448 1.00 78.00 310 LEU A O 1
ATOM 2437 N N . ARG A 1 311 ? 21.289 17.005 -4.976 1.00 80.25 311 ARG A N 1
ATOM 2438 C CA . ARG A 1 311 ? 21.780 16.747 -3.608 1.00 80.25 311 ARG A CA 1
ATOM 2439 C C . ARG A 1 311 ? 20.697 16.103 -2.740 1.00 80.25 311 ARG A C 1
ATOM 2441 O O . ARG A 1 311 ? 20.929 15.036 -2.183 1.00 80.25 311 ARG A O 1
ATOM 2448 N N . VAL A 1 312 ? 19.492 16.681 -2.714 1.00 75.94 312 VAL A N 1
ATOM 2449 C CA . VAL A 1 312 ? 18.345 16.124 -1.968 1.00 75.94 312 VAL A CA 1
ATOM 2450 C C . VAL A 1 312 ? 18.005 14.711 -2.448 1.00 75.94 312 VAL A C 1
ATOM 2452 O O . VAL A 1 312 ? 17.724 13.835 -1.636 1.00 75.94 312 VAL A O 1
ATOM 2455 N N . THR A 1 313 ? 18.074 14.459 -3.757 1.00 80.12 313 THR A N 1
ATOM 2456 C CA . THR A 1 313 ? 17.836 13.121 -4.316 1.00 80.12 313 THR A CA 1
ATOM 2457 C C . THR A 1 313 ? 18.904 12.122 -3.874 1.00 80.12 313 THR A C 1
ATOM 2459 O O . THR A 1 313 ? 18.569 11.018 -3.447 1.00 80.12 313 THR A O 1
ATOM 2462 N N . ARG A 1 314 ? 20.183 12.514 -3.902 1.00 86.19 314 ARG A N 1
ATOM 2463 C CA . ARG A 1 314 ? 21.298 11.708 -3.388 1.00 86.19 314 ARG A CA 1
ATOM 2464 C C . ARG A 1 314 ? 21.094 11.375 -1.915 1.00 86.19 314 ARG A C 1
ATOM 2466 O O . ARG A 1 314 ? 21.160 10.204 -1.548 1.00 86.19 314 ARG A O 1
ATOM 2473 N N . ASP A 1 315 ? 20.804 12.375 -1.088 1.00 83.88 315 ASP A N 1
ATOM 2474 C CA . ASP A 1 315 ? 20.607 12.194 0.352 1.00 83.88 315 ASP A CA 1
ATOM 2475 C C . ASP A 1 315 ? 19.386 11.305 0.645 1.00 83.88 315 ASP A C 1
ATOM 2477 O O . ASP A 1 315 ? 19.450 10.422 1.503 1.00 83.88 315 ASP A O 1
ATOM 2481 N N . PHE A 1 316 ? 18.292 11.465 -0.109 1.00 84.38 316 PHE A N 1
ATOM 2482 C CA . PHE A 1 316 ? 17.110 10.614 0.016 1.00 84.38 316 PHE A CA 1
ATOM 2483 C C . PHE A 1 316 ? 17.419 9.156 -0.329 1.00 84.38 316 PHE A C 1
ATOM 2485 O O . PHE A 1 316 ? 17.002 8.260 0.401 1.00 84.38 316 PHE A O 1
ATOM 2492 N N . LEU A 1 317 ? 18.172 8.893 -1.401 1.00 87.81 317 LEU A N 1
ATOM 2493 C CA . LEU A 1 317 ? 18.557 7.526 -1.755 1.00 87.81 317 LEU A CA 1
ATOM 2494 C C . LEU A 1 317 ? 19.495 6.910 -0.707 1.00 87.81 317 LEU A C 1
ATOM 2496 O O . LEU A 1 317 ? 19.389 5.716 -0.429 1.00 87.81 317 LEU A O 1
ATOM 2500 N N . VAL A 1 318 ? 20.387 7.699 -0.094 1.00 90.44 318 VAL A N 1
ATOM 2501 C CA . VAL A 1 318 ? 21.224 7.238 1.029 1.00 90.44 318 VAL A CA 1
ATOM 2502 C C . VAL A 1 318 ? 20.346 6.839 2.212 1.00 90.44 318 VAL A C 1
ATOM 2504 O O . VAL A 1 318 ? 20.464 5.718 2.708 1.00 90.44 318 VAL A O 1
ATOM 2507 N N . TRP A 1 319 ? 19.415 7.711 2.606 1.00 90.38 319 TRP A N 1
ATOM 2508 C CA . TRP A 1 319 ? 18.448 7.414 3.659 1.00 90.38 319 TRP A CA 1
ATOM 2509 C C . TRP A 1 319 ? 17.622 6.162 3.333 1.00 90.38 319 TRP A C 1
ATOM 2511 O O . TRP A 1 319 ? 17.470 5.285 4.179 1.00 90.38 319 TRP A O 1
ATOM 2521 N N . LEU A 1 320 ? 17.132 6.040 2.095 1.00 90.50 320 LEU A N 1
ATOM 2522 C CA . LEU A 1 320 ? 16.318 4.911 1.656 1.00 90.50 320 LEU A CA 1
ATOM 2523 C C . LEU A 1 320 ? 17.104 3.600 1.691 1.00 90.50 320 LEU A C 1
ATOM 2525 O O . LEU A 1 320 ? 16.563 2.599 2.145 1.00 90.50 320 LEU A O 1
ATOM 2529 N N . ARG A 1 321 ? 18.379 3.596 1.280 1.00 93.06 321 ARG A N 1
ATOM 2530 C CA . ARG A 1 321 ? 19.271 2.435 1.428 1.00 93.06 321 ARG A CA 1
ATOM 2531 C C . ARG A 1 321 ? 19.363 2.005 2.890 1.00 93.06 321 ARG A C 1
ATOM 2533 O O . ARG A 1 321 ? 19.168 0.828 3.191 1.00 93.06 321 ARG A O 1
ATOM 2540 N N . ASP A 1 322 ? 19.649 2.947 3.785 1.00 94.38 322 ASP A N 1
ATOM 2541 C CA . ASP A 1 322 ? 19.861 2.663 5.209 1.00 94.38 322 ASP A CA 1
ATOM 2542 C C . ASP A 1 322 ? 18.565 2.246 5.912 1.00 94.38 322 ASP A C 1
ATOM 2544 O O . ASP A 1 322 ? 18.580 1.412 6.818 1.00 94.38 322 ASP A O 1
ATOM 2548 N N . PHE A 1 323 ? 17.426 2.756 5.449 1.00 92.94 323 PHE A N 1
ATOM 2549 C CA . PHE A 1 323 ? 16.109 2.324 5.888 1.00 92.94 323 PHE A CA 1
ATOM 2550 C C . PHE A 1 323 ? 15.771 0.911 5.388 1.00 92.94 323 PHE A C 1
ATOM 2552 O O . PHE A 1 323 ? 15.311 0.072 6.168 1.00 92.94 323 PHE A O 1
ATOM 2559 N N . ALA A 1 324 ? 16.009 0.647 4.101 1.00 93.38 324 ALA A N 1
ATOM 2560 C CA . ALA A 1 324 ? 15.591 -0.558 3.395 1.00 93.38 324 ALA A CA 1
ATOM 2561 C C . ALA A 1 324 ? 16.410 -1.796 3.755 1.00 93.38 324 ALA A C 1
ATOM 2563 O O . ALA A 1 324 ? 15.842 -2.862 4.001 1.00 93.38 324 ALA A O 1
ATOM 2564 N N . LYS A 1 325 ? 17.736 -1.657 3.826 1.00 92.50 325 LYS A N 1
ATOM 2565 C CA . LYS A 1 325 ? 18.673 -2.768 4.026 1.00 92.50 325 LYS A CA 1
ATOM 2566 C C . LYS A 1 325 ? 18.399 -3.607 5.286 1.00 92.50 325 LYS A C 1
ATOM 2568 O O . LYS A 1 325 ? 18.268 -4.821 5.138 1.00 92.50 325 LYS A O 1
ATOM 2573 N N . PRO A 1 326 ? 18.239 -3.037 6.500 1.00 93.69 326 PRO A N 1
ATOM 2574 C CA . PRO A 1 326 ? 17.929 -3.830 7.695 1.00 93.69 326 PRO A CA 1
ATOM 2575 C C . PRO A 1 326 ? 16.517 -4.435 7.677 1.00 93.69 326 PRO A C 1
ATOM 2577 O O . PRO A 1 326 ? 16.248 -5.377 8.415 1.00 93.69 326 PRO A O 1
ATOM 2580 N N . ARG A 1 327 ? 15.615 -3.906 6.841 1.00 93.50 327 ARG A N 1
ATOM 2581 C CA . ARG A 1 327 ? 14.220 -4.355 6.715 1.00 93.50 327 ARG A CA 1
ATOM 2582 C C . ARG A 1 327 ? 14.006 -5.361 5.584 1.00 93.50 327 ARG A C 1
ATOM 2584 O O . ARG A 1 327 ? 12.914 -5.904 5.470 1.00 93.50 327 ARG A O 1
ATOM 2591 N N . GLY A 1 328 ? 15.021 -5.595 4.749 1.00 90.88 328 GLY A N 1
ATOM 2592 C CA . GLY A 1 328 ? 14.907 -6.442 3.562 1.00 90.88 328 GLY A CA 1
ATOM 2593 C C . GLY A 1 328 ? 13.992 -5.867 2.475 1.00 90.88 328 GLY A C 1
ATOM 2594 O O . GLY A 1 328 ? 13.466 -6.636 1.673 1.00 90.88 328 GLY A O 1
ATOM 2595 N N . ILE A 1 329 ? 13.786 -4.544 2.449 1.00 90.88 329 ILE A N 1
ATOM 2596 C CA . ILE A 1 329 ? 12.967 -3.878 1.428 1.00 90.88 329 ILE A CA 1
ATOM 2597 C C . ILE A 1 329 ? 13.736 -3.857 0.108 1.00 90.88 329 ILE A C 1
ATOM 2599 O O . ILE A 1 329 ? 14.875 -3.389 0.062 1.00 90.88 329 ILE A O 1
ATOM 2603 N N . GLN A 1 330 ? 13.073 -4.268 -0.971 1.00 89.81 330 GLN A N 1
ATOM 2604 C CA . GLN A 1 330 ? 13.502 -3.952 -2.328 1.00 89.81 330 GLN A CA 1
ATOM 2605 C C . GLN A 1 330 ? 12.503 -2.980 -2.950 1.00 89.81 330 GLN A C 1
ATOM 2607 O O . GLN A 1 330 ? 11.306 -3.251 -3.024 1.00 89.81 330 GLN A O 1
ATOM 2612 N N . VAL A 1 331 ? 13.010 -1.838 -3.393 1.00 88.38 331 VAL A N 1
ATOM 2613 C CA . VAL A 1 331 ? 12.238 -0.796 -4.054 1.00 88.38 331 VAL A CA 1
ATOM 2614 C C . VAL A 1 331 ? 12.440 -0.914 -5.555 1.00 88.38 331 VAL A C 1
ATOM 2616 O O . VAL A 1 331 ? 13.575 -0.887 -6.040 1.00 88.38 331 VAL A O 1
ATOM 2619 N N . VAL A 1 332 ? 11.336 -1.019 -6.291 1.00 87.38 332 VAL A N 1
ATOM 2620 C CA . VAL A 1 332 ? 11.371 -0.990 -7.755 1.00 87.38 332 VAL A CA 1
ATOM 2621 C C . VAL A 1 332 ? 11.548 0.453 -8.201 1.00 87.38 332 VAL A C 1
ATOM 2623 O O . VAL A 1 332 ? 10.735 1.304 -7.871 1.00 87.38 332 VAL A O 1
ATOM 2626 N N . TYR A 1 333 ? 12.591 0.725 -8.965 1.00 83.12 333 TYR A N 1
ATOM 2627 C CA . TYR A 1 333 ? 12.780 1.969 -9.696 1.00 83.12 333 TYR A CA 1
ATOM 2628 C C . TYR A 1 333 ? 12.741 1.665 -11.184 1.00 83.12 333 TYR A C 1
ATOM 2630 O O . TYR A 1 333 ? 13.081 0.559 -11.600 1.00 83.12 333 TYR A O 1
ATOM 2638 N N . THR A 1 334 ? 12.436 2.648 -12.019 1.00 75.69 334 THR A N 1
ATOM 2639 C CA . THR A 1 334 ? 12.766 2.527 -13.438 1.00 75.69 334 THR A CA 1
ATOM 2640 C C . THR A 1 334 ? 13.597 3.687 -13.939 1.00 75.69 334 THR A C 1
ATOM 2642 O O . THR A 1 334 ? 13.684 4.756 -13.338 1.00 75.69 334 THR A O 1
ATOM 2645 N N . ASN A 1 335 ? 14.318 3.437 -15.021 1.00 72.75 335 ASN A N 1
ATOM 2646 C CA . ASN A 1 335 ? 15.037 4.477 -15.721 1.00 72.75 335 ASN A CA 1
ATOM 2647 C C . ASN A 1 335 ? 14.099 5.101 -16.756 1.00 72.75 335 ASN A C 1
ATOM 2649 O O . ASN A 1 335 ? 13.720 4.428 -17.720 1.00 72.75 335 ASN A O 1
ATOM 2653 N N . HIS A 1 336 ? 13.749 6.379 -16.570 1.00 69.62 336 HIS A N 1
ATOM 2654 C CA . HIS A 1 336 ? 13.121 7.198 -17.608 1.00 69.62 336 HIS A CA 1
ATOM 2655 C C . HIS A 1 336 ? 13.961 7.026 -18.880 1.00 69.62 336 HIS A C 1
ATOM 2657 O O . HIS A 1 336 ? 15.149 7.328 -18.869 1.00 69.62 336 HIS A O 1
ATOM 2663 N N . SER A 1 337 ? 13.380 6.485 -19.951 1.00 53.56 337 SER A N 1
ATOM 2664 C CA . SER A 1 337 ? 14.062 5.983 -21.155 1.00 53.56 337 SER A CA 1
ATOM 2665 C C . SER A 1 337 ? 14.728 7.045 -22.049 1.00 53.56 337 SER A C 1
ATOM 2667 O O . SER A 1 337 ? 14.680 6.977 -23.273 1.00 53.56 337 SER A O 1
ATOM 2669 N N . ALA A 1 338 ? 15.374 8.037 -21.447 1.00 54.44 338 ALA A N 1
ATOM 2670 C CA . ALA A 1 338 ? 16.244 9.012 -22.076 1.00 54.44 338 ALA A CA 1
ATOM 2671 C C . ALA A 1 338 ? 17.697 8.729 -21.646 1.00 54.44 338 ALA A C 1
ATOM 2673 O O . ALA A 1 338 ? 18.237 9.387 -20.752 1.00 54.44 338 ALA A O 1
ATOM 2674 N N . GLY A 1 339 ? 18.287 7.691 -22.247 1.00 68.25 339 GLY A N 1
ATOM 2675 C CA . GLY A 1 339 ? 19.683 7.296 -22.057 1.00 68.25 339 GLY A CA 1
ATOM 2676 C C . GLY A 1 339 ? 20.594 7.732 -23.206 1.00 68.25 339 GLY A C 1
ATOM 2677 O O . GLY A 1 339 ? 20.244 8.609 -23.994 1.00 68.25 339 GLY A O 1
ATOM 2678 N N . LYS A 1 340 ? 21.760 7.087 -23.298 1.00 80.94 340 LYS A N 1
ATOM 2679 C CA . LYS A 1 340 ? 22.781 7.274 -24.342 1.00 80.94 340 LYS A CA 1
ATOM 2680 C C . LYS A 1 340 ? 22.197 7.320 -25.758 1.00 80.94 340 LYS A C 1
ATOM 2682 O O . LYS A 1 340 ? 22.681 8.086 -26.588 1.00 80.94 340 LYS A O 1
ATOM 2687 N N . HIS A 1 341 ? 21.193 6.488 -26.021 1.00 80.44 341 HIS A N 1
ATOM 2688 C CA . HIS A 1 341 ? 20.702 6.172 -27.361 1.00 80.44 341 HIS A CA 1
ATOM 2689 C C . HIS A 1 341 ? 19.344 6.782 -27.697 1.00 80.44 341 HIS A C 1
ATOM 2691 O O . HIS A 1 341 ? 18.882 6.631 -28.823 1.00 80.44 341 HIS A O 1
ATOM 2697 N N . ALA A 1 342 ? 18.669 7.431 -26.752 1.00 69.88 342 ALA A N 1
ATOM 2698 C CA . ALA A 1 342 ? 17.360 8.031 -26.984 1.00 69.88 342 ALA A CA 1
ATOM 2699 C C . ALA A 1 342 ? 17.482 9.502 -27.430 1.00 69.88 342 ALA A C 1
ATOM 2701 O O . ALA A 1 342 ? 18.422 10.196 -27.037 1.00 69.88 342 ALA A O 1
ATOM 2702 N N . PRO A 1 343 ? 16.518 10.039 -28.206 1.00 64.62 343 PRO A N 1
ATOM 2703 C CA . PRO A 1 343 ? 16.508 11.455 -28.548 1.00 64.62 343 PRO A CA 1
ATOM 2704 C C . PRO A 1 343 ? 16.451 12.309 -27.282 1.00 64.62 343 PRO A C 1
ATOM 2706 O O . PRO A 1 343 ? 15.676 12.025 -26.366 1.00 64.62 343 PRO A O 1
ATOM 2709 N N . ARG A 1 344 ? 17.195 13.415 -27.260 1.00 66.38 344 ARG A N 1
ATOM 2710 C CA . ARG A 1 344 ? 17.211 14.368 -26.144 1.00 66.38 344 ARG A CA 1
ATOM 2711 C C . ARG A 1 344 ? 15.954 15.254 -26.110 1.00 66.38 344 ARG A C 1
ATOM 2713 O O . ARG A 1 344 ? 16.035 16.475 -26.167 1.00 66.38 344 ARG A O 1
ATOM 2720 N N . ALA A 1 345 ? 14.776 14.637 -26.058 1.00 55.97 345 ALA A N 1
ATOM 2721 C CA . ALA A 1 345 ? 13.493 15.340 -26.007 1.00 55.97 345 ALA A CA 1
ATOM 2722 C C . ALA A 1 345 ? 13.169 15.881 -24.602 1.00 55.97 345 ALA A C 1
ATOM 2724 O O . ALA A 1 345 ? 12.367 16.804 -24.473 1.00 55.97 345 ALA A O 1
ATOM 2725 N N . ASN A 1 346 ? 13.802 15.329 -23.559 1.00 57.19 346 ASN A N 1
ATOM 2726 C CA . ASN A 1 346 ? 13.660 15.783 -22.180 1.00 57.19 346 ASN A CA 1
ATOM 2727 C C . ASN A 1 346 ? 15.048 16.109 -21.585 1.00 57.19 346 ASN A C 1
ATOM 2729 O O . ASN A 1 346 ? 15.844 15.190 -21.363 1.00 57.19 346 ASN A O 1
ATOM 2733 N N . PRO A 1 347 ? 15.382 17.393 -21.342 1.00 54.41 347 PRO A N 1
ATOM 2734 C CA . PRO A 1 347 ? 16.671 17.777 -20.771 1.00 54.41 347 PRO A CA 1
ATOM 2735 C C . PRO A 1 347 ? 16.872 17.252 -19.341 1.00 54.41 347 PRO A C 1
ATOM 2737 O O . PRO A 1 347 ? 18.021 17.158 -18.915 1.00 54.41 347 PRO A O 1
ATOM 2740 N N . GLY A 1 348 ? 15.805 16.843 -18.642 1.00 58.81 348 GLY A N 1
ATOM 2741 C CA . GLY A 1 348 ? 15.850 16.395 -17.249 1.00 58.81 348 GLY A CA 1
ATOM 2742 C C . GLY A 1 348 ? 16.139 14.914 -16.994 1.00 58.81 348 GLY A C 1
ATOM 2743 O O . GLY A 1 348 ? 15.953 14.458 -15.865 1.00 58.81 348 GLY A O 1
ATOM 2744 N N . SER A 1 349 ? 16.579 14.147 -17.999 1.00 71.38 349 SER A N 1
ATOM 2745 C CA . SER A 1 349 ? 16.943 12.738 -17.799 1.00 71.38 349 SER A CA 1
ATOM 2746 C C . SER A 1 349 ? 18.260 12.563 -17.036 1.00 71.38 349 SER A C 1
ATOM 2748 O O . SER A 1 349 ? 19.184 13.371 -17.154 1.00 71.38 349 SER A O 1
ATOM 2750 N N . PHE A 1 350 ? 18.379 11.473 -16.271 1.00 78.75 350 PHE A N 1
ATOM 2751 C CA . PHE A 1 350 ? 19.561 11.218 -15.442 1.00 78.75 350 PHE A CA 1
ATOM 2752 C C . PHE A 1 350 ? 20.862 11.097 -16.245 1.00 78.75 350 PHE A C 1
ATOM 2754 O O . PHE A 1 350 ? 21.893 11.630 -15.838 1.00 78.75 350 PHE A O 1
ATOM 2761 N N . TYR A 1 351 ? 20.814 10.450 -17.415 1.00 79.75 351 TYR A N 1
ATOM 2762 C CA . TYR A 1 351 ? 21.977 10.327 -18.296 1.00 79.75 351 TYR A CA 1
ATOM 2763 C C . TYR A 1 351 ? 22.533 11.701 -18.694 1.00 79.75 351 TYR A C 1
ATOM 2765 O O . TYR A 1 351 ? 23.749 11.885 -18.788 1.00 79.75 351 TYR A O 1
ATOM 2773 N N . ASN A 1 352 ? 21.659 12.699 -18.855 1.00 78.94 352 ASN A N 1
ATOM 2774 C CA . ASN A 1 352 ? 22.102 14.035 -19.211 1.00 78.94 352 ASN A CA 1
ATOM 2775 C C . ASN A 1 352 ? 22.939 14.681 -18.104 1.00 78.94 352 ASN A C 1
ATOM 2777 O O . ASN A 1 352 ? 23.938 15.326 -18.414 1.00 78.94 352 ASN A O 1
ATOM 2781 N N . TYR A 1 353 ? 22.584 14.473 -16.834 1.00 79.62 353 TYR A N 1
ATOM 2782 C CA . TYR A 1 353 ? 23.349 14.995 -15.698 1.00 79.62 353 TYR A CA 1
ATOM 2783 C C . TYR A 1 353 ? 24.766 14.427 -15.604 1.00 79.62 353 TYR A C 1
ATOM 2785 O O . TYR A 1 353 ? 25.663 15.114 -15.122 1.00 79.62 353 TYR A O 1
ATOM 2793 N N . LEU A 1 354 ? 24.982 13.205 -16.093 1.00 82.62 354 LEU A N 1
ATOM 2794 C CA . LEU A 1 354 ? 26.306 12.588 -16.133 1.00 82.62 354 LEU A CA 1
ATOM 2795 C C . LEU A 1 354 ? 27.163 13.156 -17.276 1.00 82.62 354 LEU A C 1
ATOM 2797 O O . LEU A 1 354 ? 28.345 13.448 -17.077 1.00 82.62 354 LEU A O 1
ATOM 2801 N N . TYR A 1 355 ? 26.584 13.349 -18.468 1.00 82.56 355 TYR A N 1
ATOM 2802 C CA . TYR A 1 355 ? 27.382 13.491 -19.694 1.00 82.56 355 TYR A CA 1
ATOM 2803 C C . TYR A 1 355 ? 27.196 14.797 -20.484 1.00 82.56 355 TYR A C 1
ATOM 2805 O O . TYR A 1 355 ? 28.094 15.150 -21.253 1.00 82.56 355 TYR A O 1
ATOM 2813 N N . TYR A 1 356 ? 26.111 15.557 -20.295 1.00 76.06 356 TYR A N 1
ATOM 2814 C CA . TYR A 1 356 ? 25.854 16.784 -21.064 1.00 76.06 356 TYR A CA 1
ATOM 2815 C C . TYR A 1 356 ? 26.128 18.066 -20.267 1.00 76.06 356 TYR A C 1
ATOM 2817 O O . TYR A 1 356 ? 25.835 18.188 -19.082 1.00 76.06 356 TYR A O 1
ATOM 2825 N N . ALA A 1 357 ? 26.728 19.045 -20.947 1.00 66.88 357 ALA A N 1
ATOM 2826 C CA . ALA A 1 357 ? 27.285 20.257 -20.341 1.00 66.88 357 ALA A CA 1
ATOM 2827 C C . ALA A 1 357 ? 26.260 21.358 -20.033 1.00 66.88 357 ALA A C 1
ATOM 2829 O O . ALA A 1 357 ? 26.554 22.278 -19.279 1.00 66.88 357 ALA A O 1
ATOM 2830 N N . ASP A 1 358 ? 25.099 21.285 -20.667 1.00 70.69 358 ASP A N 1
ATOM 2831 C CA . ASP A 1 358 ? 24.073 22.325 -20.771 1.00 70.69 358 ASP A CA 1
ATOM 2832 C C . ASP A 1 358 ? 22.820 22.007 -19.942 1.00 70.69 358 ASP A C 1
ATOM 2834 O O . ASP A 1 358 ? 21.812 22.700 -20.044 1.00 70.69 358 ASP A O 1
ATOM 2838 N N . VAL A 1 359 ? 22.873 20.955 -19.119 1.00 70.06 359 VAL A N 1
ATOM 2839 C CA . VAL A 1 359 ? 21.770 20.568 -18.224 1.00 70.06 359 VAL A CA 1
ATOM 2840 C C . VAL A 1 359 ? 21.673 21.497 -17.022 1.00 70.06 359 VAL A C 1
ATOM 2842 O O . VAL A 1 359 ? 20.573 21.745 -16.547 1.00 70.06 359 VAL A O 1
ATOM 2845 N N . VAL A 1 360 ? 22.810 22.014 -16.552 1.00 72.81 360 VAL A N 1
ATOM 2846 C CA . VAL A 1 360 ? 22.925 22.944 -15.421 1.00 72.81 360 VAL A CA 1
ATOM 2847 C C . VAL A 1 360 ? 23.740 24.177 -15.834 1.00 72.81 360 VAL A C 1
ATOM 2849 O O . VAL A 1 360 ? 24.513 24.098 -16.793 1.00 72.81 360 VAL A O 1
ATOM 2852 N N . PRO A 1 361 ? 23.623 25.318 -15.126 1.00 73.12 361 PRO A N 1
ATOM 2853 C CA . PRO A 1 361 ? 24.451 26.495 -15.389 1.00 73.12 361 PRO A CA 1
ATOM 2854 C C . PRO A 1 361 ? 25.955 26.171 -15.384 1.00 73.12 361 PRO A C 1
ATOM 2856 O O . PRO A 1 361 ? 26.423 25.360 -14.582 1.00 73.12 361 PRO A O 1
ATOM 2859 N N . SER A 1 362 ? 26.732 26.845 -16.239 1.00 68.88 362 SER A N 1
ATOM 2860 C CA . SER A 1 362 ? 28.147 26.528 -16.512 1.00 68.88 362 SER A CA 1
ATOM 2861 C C . SER A 1 362 ? 29.049 26.464 -15.270 1.00 68.88 362 SER A C 1
ATOM 2863 O O . SER A 1 362 ? 29.987 25.670 -15.243 1.00 68.88 362 SER A O 1
ATOM 2865 N N . GLY A 1 363 ? 28.748 27.237 -14.221 1.00 76.75 363 GLY A N 1
ATOM 2866 C CA . GLY A 1 363 ? 29.486 27.234 -12.951 1.00 76.75 363 GLY A CA 1
ATOM 2867 C C . GLY A 1 363 ? 29.167 26.078 -11.992 1.00 76.75 363 GLY A C 1
ATOM 2868 O O . GLY A 1 363 ? 29.865 25.926 -10.998 1.00 76.75 363 GLY A O 1
ATOM 2869 N N . GLN A 1 364 ? 28.138 25.267 -12.261 1.00 77.88 364 GLN A N 1
ATOM 2870 C CA . GLN A 1 364 ? 27.677 24.179 -11.375 1.00 77.88 364 GLN A CA 1
ATOM 2871 C C . GLN A 1 364 ? 27.880 22.786 -11.982 1.00 77.88 364 GLN A C 1
ATOM 2873 O O . GLN A 1 364 ? 27.551 21.775 -11.366 1.00 77.88 364 GLN A O 1
ATOM 2878 N N . ARG A 1 365 ? 28.435 22.713 -13.197 1.00 81.50 365 ARG A N 1
ATOM 2879 C CA . ARG A 1 365 ? 28.554 21.470 -13.964 1.00 81.50 365 ARG A CA 1
ATOM 2880 C C . ARG A 1 365 ? 29.353 20.390 -13.242 1.00 81.50 365 ARG A C 1
ATOM 2882 O O . ARG A 1 365 ? 28.856 19.279 -13.093 1.00 81.50 365 ARG A O 1
ATOM 2889 N N . ALA A 1 366 ? 30.582 20.704 -12.833 1.00 86.00 366 ALA A N 1
ATOM 2890 C CA . ALA A 1 366 ? 31.470 19.719 -12.214 1.00 86.00 366 ALA A CA 1
ATOM 2891 C C . ALA A 1 366 ? 30.844 19.130 -10.944 1.00 86.00 366 ALA A C 1
ATOM 2893 O O . ALA A 1 366 ? 30.948 17.935 -10.687 1.00 86.00 366 ALA A O 1
ATOM 2894 N N . GLU A 1 367 ? 30.137 19.972 -10.195 1.00 86.06 367 GLU A N 1
ATOM 2895 C CA . GLU A 1 367 ? 29.442 19.565 -8.986 1.00 86.06 367 GLU A CA 1
ATOM 2896 C C . GLU A 1 367 ? 28.239 18.658 -9.282 1.00 86.06 367 GLU A C 1
ATOM 2898 O O . GLU A 1 367 ? 28.126 17.575 -8.713 1.00 86.06 367 GLU A O 1
ATOM 2903 N N . ALA A 1 368 ? 27.371 19.056 -10.218 1.00 82.19 368 ALA A N 1
ATOM 2904 C CA . ALA A 1 368 ? 26.218 18.254 -10.618 1.00 82.19 368 ALA A CA 1
ATOM 2905 C C . ALA A 1 368 ? 26.633 16.883 -11.177 1.00 82.19 368 ALA A C 1
ATOM 2907 O O . ALA A 1 368 ? 26.005 15.877 -10.851 1.00 82.19 368 ALA A O 1
ATOM 2908 N N . GLN A 1 369 ? 27.712 16.829 -11.967 1.00 87.19 369 GLN A N 1
ATOM 2909 C CA . GLN A 1 369 ? 28.268 15.577 -12.488 1.00 87.19 369 GLN A CA 1
ATOM 2910 C C . GLN A 1 369 ? 28.815 14.683 -11.368 1.00 87.19 369 GLN A C 1
ATOM 2912 O O . GLN A 1 369 ? 28.582 13.476 -11.395 1.00 87.19 369 GLN A O 1
ATOM 2917 N N . ALA A 1 370 ? 29.497 15.255 -10.369 1.00 89.75 370 ALA A N 1
ATOM 2918 C CA . ALA A 1 370 ? 29.985 14.499 -9.216 1.00 89.75 370 ALA A CA 1
ATOM 2919 C C . ALA A 1 370 ? 28.827 13.891 -8.404 1.00 89.75 370 ALA A C 1
ATOM 2921 O O . ALA A 1 370 ? 28.848 12.698 -8.110 1.00 89.75 370 ALA A O 1
ATOM 2922 N N . ILE A 1 371 ? 27.776 14.670 -8.121 1.00 87.31 371 ILE A N 1
ATOM 2923 C CA . ILE A 1 371 ? 26.589 14.183 -7.398 1.00 87.31 371 ILE A CA 1
ATOM 2924 C C . ILE A 1 371 ? 25.847 13.114 -8.212 1.00 87.31 371 ILE A C 1
ATOM 2926 O O . ILE A 1 371 ? 25.429 12.094 -7.664 1.00 87.31 371 ILE A O 1
ATOM 2930 N N . ALA A 1 372 ? 25.688 13.311 -9.524 1.00 87.25 372 ALA A N 1
ATOM 2931 C CA . ALA A 1 372 ? 25.064 12.316 -10.393 1.00 87.25 372 ALA A CA 1
ATOM 2932 C C . ALA A 1 372 ? 25.864 11.002 -10.412 1.00 87.25 372 ALA A C 1
ATOM 2934 O O . ALA A 1 372 ? 25.279 9.922 -10.354 1.00 87.25 372 ALA A O 1
ATOM 2935 N N . GLU A 1 373 ? 27.196 11.071 -10.422 1.00 90.88 373 GLU A N 1
ATOM 2936 C CA . GLU A 1 373 ? 28.049 9.886 -10.322 1.00 90.88 373 GLU A CA 1
ATOM 2937 C C . GLU A 1 373 ? 27.903 9.185 -8.960 1.00 90.88 373 GLU A C 1
ATOM 2939 O O . GLU A 1 373 ? 27.830 7.957 -8.916 1.00 90.88 373 GLU A O 1
ATOM 2944 N N . GLU A 1 374 ? 27.765 9.925 -7.855 1.00 91.81 374 GLU A N 1
ATOM 2945 C CA . GLU A 1 374 ? 27.454 9.341 -6.541 1.00 91.81 374 GLU A CA 1
ATOM 2946 C C . GLU A 1 374 ? 26.104 8.611 -6.534 1.00 91.81 374 GLU A C 1
ATOM 2948 O O . GLU A 1 374 ? 26.021 7.480 -6.047 1.00 91.81 374 GLU A O 1
ATOM 2953 N N . VAL A 1 375 ? 25.057 9.214 -7.110 1.00 89.12 375 VAL A N 1
ATOM 2954 C CA . VAL A 1 375 ? 23.738 8.577 -7.264 1.00 89.12 375 VAL A CA 1
ATOM 2955 C C . VAL A 1 375 ? 23.858 7.292 -8.083 1.00 89.12 375 VAL A C 1
ATOM 2957 O O . VAL A 1 375 ? 23.358 6.246 -7.669 1.00 89.12 375 VAL A O 1
ATOM 2960 N N . ARG A 1 376 ? 24.575 7.333 -9.213 1.00 89.75 376 ARG A N 1
ATOM 2961 C CA . ARG A 1 376 ? 24.802 6.159 -10.065 1.00 89.75 376 ARG A CA 1
ATOM 2962 C C . ARG A 1 376 ? 25.509 5.046 -9.289 1.00 89.75 376 ARG A C 1
ATOM 2964 O O . ARG A 1 376 ? 25.063 3.902 -9.311 1.00 89.75 376 ARG A O 1
ATOM 2971 N N . GLN A 1 377 ? 26.576 5.374 -8.559 1.00 92.44 377 GLN A N 1
ATOM 2972 C CA . GLN A 1 377 ? 27.310 4.408 -7.738 1.00 92.44 377 GLN A CA 1
ATOM 2973 C C . GLN A 1 377 ? 26.452 3.825 -6.614 1.00 92.44 377 GLN A C 1
ATOM 2975 O O . GLN A 1 377 ? 26.579 2.639 -6.312 1.00 92.44 377 GLN A O 1
ATOM 2980 N N . LEU A 1 378 ? 25.581 4.626 -6.000 1.00 90.81 378 LEU A N 1
ATOM 2981 C CA . LEU A 1 378 ? 24.674 4.170 -4.953 1.00 90.81 378 LEU A CA 1
ATOM 2982 C C . LEU A 1 378 ? 23.687 3.120 -5.479 1.00 90.81 378 LEU A C 1
ATOM 2984 O O . LEU A 1 378 ? 23.526 2.082 -4.837 1.00 90.81 378 LEU A O 1
ATOM 2988 N N . LEU A 1 379 ? 23.094 3.352 -6.654 1.00 88.88 379 LEU A N 1
ATOM 2989 C CA . LEU A 1 379 ? 22.189 2.400 -7.305 1.00 88.88 379 LEU A CA 1
ATOM 2990 C C . LEU A 1 379 ? 22.918 1.101 -7.681 1.00 88.88 379 LEU A C 1
ATOM 2992 O O . LEU A 1 379 ? 22.475 0.016 -7.315 1.00 88.88 379 LEU A O 1
ATOM 2996 N N . VAL A 1 380 ? 24.080 1.207 -8.338 1.00 89.12 380 VAL A N 1
ATOM 2997 C CA . VAL A 1 380 ? 24.863 0.045 -8.805 1.00 89.12 380 VAL A CA 1
ATOM 2998 C C . VAL A 1 380 ? 25.398 -0.805 -7.649 1.00 89.12 380 VAL A C 1
ATOM 3000 O O . VAL A 1 380 ? 25.453 -2.026 -7.756 1.00 89.12 380 VAL A O 1
ATOM 3003 N N . ARG A 1 381 ? 25.805 -0.185 -6.535 1.00 91.44 381 ARG A N 1
ATOM 3004 C CA . ARG A 1 381 ? 26.390 -0.901 -5.387 1.00 91.44 381 ARG A CA 1
ATOM 3005 C C . ARG A 1 381 ? 25.359 -1.504 -4.434 1.00 91.44 381 ARG A C 1
ATOM 3007 O O . ARG A 1 381 ? 25.770 -2.220 -3.527 1.00 91.44 381 ARG A O 1
ATOM 3014 N N . ASN A 1 382 ? 24.070 -1.192 -4.590 1.00 91.19 382 ASN A N 1
ATOM 3015 C CA . ASN A 1 382 ? 23.013 -1.686 -3.700 1.00 91.19 382 ASN A CA 1
ATOM 3016 C C . ASN A 1 382 ? 21.842 -2.315 -4.489 1.00 91.19 382 ASN A C 1
ATOM 3018 O O . ASN A 1 382 ? 20.691 -1.900 -4.303 1.00 91.19 382 ASN A O 1
ATOM 3022 N N . PRO A 1 383 ? 22.101 -3.302 -5.373 1.00 86.31 383 PRO A N 1
ATOM 3023 C CA . PRO A 1 383 ? 21.061 -3.954 -6.176 1.00 86.31 383 PRO A CA 1
ATOM 3024 C C . PRO A 1 383 ? 20.027 -4.715 -5.329 1.00 86.31 383 PRO A C 1
ATOM 3026 O O . PRO A 1 383 ? 18.922 -5.000 -5.787 1.00 86.31 383 PRO A O 1
ATOM 3029 N N . GLU A 1 384 ? 20.358 -5.042 -4.077 1.00 86.00 384 GLU A N 1
ATOM 3030 C CA . GLU A 1 384 ? 19.434 -5.668 -3.134 1.00 86.00 384 GLU A CA 1
ATOM 3031 C C . GLU A 1 384 ? 18.326 -4.718 -2.660 1.00 86.00 384 GLU A C 1
ATOM 3033 O O . GLU A 1 384 ? 17.251 -5.188 -2.292 1.00 86.00 384 GLU A O 1
ATOM 3038 N N . VAL A 1 385 ? 18.582 -3.404 -2.693 1.00 89.25 385 VAL A N 1
ATOM 3039 C CA . VAL A 1 385 ? 17.606 -2.360 -2.355 1.00 89.25 385 VAL A CA 1
ATOM 3040 C C . VAL A 1 385 ? 16.979 -1.773 -3.615 1.00 89.25 385 VAL A C 1
ATOM 3042 O O . VAL A 1 385 ? 15.765 -1.605 -3.660 1.00 89.25 385 VAL A O 1
ATOM 3045 N N . PHE A 1 386 ? 17.781 -1.446 -4.630 1.00 87.94 386 PHE A N 1
ATOM 3046 C CA . PHE A 1 386 ? 17.329 -0.706 -5.808 1.00 87.94 386 PHE A CA 1
ATOM 3047 C C . PHE A 1 386 ? 17.159 -1.624 -7.016 1.00 87.94 386 PHE A C 1
ATOM 3049 O O . PHE A 1 386 ? 18.096 -1.854 -7.783 1.00 87.94 386 PHE A O 1
ATOM 3056 N N . LEU A 1 387 ? 15.936 -2.112 -7.226 1.00 85.25 387 LEU A N 1
ATOM 3057 C CA . LEU A 1 387 ? 15.605 -2.901 -8.406 1.00 85.25 387 LEU A CA 1
ATOM 3058 C C . LEU A 1 387 ? 15.270 -1.975 -9.573 1.00 85.25 387 LEU A C 1
ATOM 3060 O O . LEU A 1 387 ? 14.144 -1.501 -9.679 1.00 85.25 387 LEU A O 1
ATOM 3064 N N . CYS A 1 388 ? 16.238 -1.711 -10.447 1.00 82.25 388 CYS A N 1
ATOM 3065 C CA . CYS A 1 388 ? 16.055 -0.767 -11.546 1.00 82.25 388 CYS A CA 1
ATOM 3066 C C . CYS A 1 388 ? 15.608 -1.486 -12.840 1.00 82.25 388 CYS A C 1
ATOM 3068 O O . CYS A 1 388 ? 16.335 -2.334 -13.361 1.00 82.25 388 CYS A O 1
ATOM 3070 N N . GLY A 1 389 ? 14.435 -1.129 -13.370 1.00 80.12 389 GLY A N 1
ATOM 3071 C CA . GLY A 1 389 ? 13.874 -1.606 -14.642 1.00 80.12 389 GLY A CA 1
ATOM 3072 C C . GLY A 1 389 ? 13.846 -0.542 -15.748 1.00 80.12 389 GLY A C 1
ATOM 3073 O O . GLY A 1 389 ? 14.328 0.579 -15.575 1.00 80.12 389 GLY A O 1
ATOM 3074 N N . ILE A 1 390 ? 13.256 -0.888 -16.896 1.00 80.12 390 ILE A N 1
ATOM 3075 C CA . ILE A 1 390 ? 13.076 0.032 -18.033 1.00 80.12 390 ILE A CA 1
ATOM 3076 C C . ILE A 1 390 ? 11.731 0.761 -17.935 1.00 80.12 390 ILE A C 1
ATOM 3078 O O . ILE A 1 390 ? 10.721 0.148 -17.602 1.00 80.12 390 ILE A O 1
ATOM 3082 N N . HIS A 1 391 ? 11.704 2.046 -18.282 1.00 78.50 391 HIS A N 1
ATOM 3083 C CA . HIS A 1 391 ? 10.482 2.855 -18.322 1.00 78.50 391 HIS A CA 1
ATOM 3084 C C . HIS A 1 391 ? 10.133 3.256 -19.761 1.00 78.50 391 HIS A C 1
ATOM 3086 O O . HIS A 1 391 ? 11.022 3.312 -20.606 1.00 78.50 391 HIS A O 1
ATOM 3092 N N . ASP A 1 392 ? 8.882 3.575 -20.092 1.00 71.00 392 ASP A N 1
ATOM 3093 C CA . ASP A 1 392 ? 8.399 3.685 -21.484 1.00 71.00 392 ASP A CA 1
ATOM 3094 C C . ASP A 1 392 ? 8.062 5.109 -21.969 1.00 71.00 392 ASP A C 1
ATOM 3096 O O . ASP A 1 392 ? 7.568 5.272 -23.084 1.00 71.00 392 ASP A O 1
ATOM 3100 N N . HIS A 1 393 ? 8.385 6.162 -21.213 1.00 72.06 393 HIS A N 1
ATOM 3101 C CA . HIS A 1 393 ? 8.156 7.559 -21.630 1.00 72.06 393 HIS A CA 1
ATOM 3102 C C . HIS A 1 393 ? 8.730 7.934 -23.008 1.00 72.06 393 HIS A C 1
ATOM 3104 O O . HIS A 1 393 ? 8.182 8.810 -23.678 1.00 72.06 393 HIS A O 1
ATOM 3110 N N . MET A 1 394 ? 9.816 7.285 -23.437 1.00 68.31 394 MET A N 1
ATOM 3111 C CA . MET A 1 394 ? 10.467 7.514 -24.734 1.00 68.31 394 MET A CA 1
ATOM 3112 C C . MET A 1 394 ? 10.202 6.382 -25.737 1.00 68.31 394 MET A C 1
ATOM 3114 O O . MET A 1 394 ? 10.875 6.275 -26.771 1.00 68.31 394 MET A O 1
ATOM 3118 N N . ALA A 1 395 ? 9.246 5.502 -25.437 1.00 71.94 395 ALA A N 1
ATOM 3119 C CA . ALA A 1 395 ? 8.616 4.676 -26.452 1.00 71.94 395 ALA A CA 1
ATOM 3120 C C . ALA A 1 395 ? 7.671 5.550 -27.310 1.00 71.94 395 ALA A C 1
ATOM 3122 O O . ALA A 1 395 ? 7.211 6.607 -26.858 1.00 71.94 395 ALA A O 1
ATOM 3123 N N . PRO A 1 396 ? 7.390 5.157 -28.561 1.00 69.88 396 PRO A N 1
ATOM 3124 C CA . PRO A 1 396 ? 6.500 5.912 -29.439 1.00 69.88 396 PRO A CA 1
ATOM 3125 C C . PRO A 1 396 ? 5.136 6.231 -28.802 1.00 69.88 396 PRO A C 1
ATOM 3127 O O . PRO A 1 396 ? 4.501 5.381 -28.191 1.00 69.88 396 PRO A O 1
ATOM 3130 N N . GLY A 1 397 ? 4.672 7.482 -28.911 1.00 67.31 397 GLY A N 1
ATOM 3131 C CA . GLY A 1 397 ? 3.440 7.931 -28.233 1.00 67.31 397 GLY A CA 1
ATOM 3132 C C . GLY A 1 397 ? 3.586 8.152 -26.717 1.00 67.31 397 GLY A C 1
ATOM 3133 O O . GLY A 1 397 ? 2.591 8.323 -25.999 1.00 67.31 397 GLY A O 1
ATOM 3134 N N . SER A 1 398 ? 4.829 8.180 -26.235 1.00 70.56 398 SER A N 1
ATOM 3135 C CA . SER A 1 398 ? 5.229 8.300 -24.831 1.00 70.56 398 SER A CA 1
ATOM 3136 C C . SER A 1 398 ? 4.662 7.197 -23.940 1.00 70.56 398 SER A C 1
ATOM 3138 O O . SER A 1 398 ? 4.117 7.479 -22.876 1.00 70.56 398 SER A O 1
ATOM 3140 N N . GLY A 1 399 ? 4.730 5.963 -24.428 1.00 73.06 399 GLY A N 1
ATOM 3141 C CA . GLY A 1 399 ? 4.409 4.737 -23.708 1.00 73.06 399 GLY A CA 1
ATOM 3142 C C . GLY A 1 399 ? 4.526 3.531 -24.639 1.00 73.06 399 GLY A C 1
ATOM 3143 O O . GLY A 1 399 ? 4.543 3.704 -25.858 1.00 73.06 399 GLY A O 1
ATOM 3144 N N . PHE A 1 400 ? 4.617 2.309 -24.120 1.00 73.94 400 PHE A N 1
ATOM 3145 C CA . PHE A 1 400 ? 4.621 1.119 -24.969 1.00 73.94 400 PHE A CA 1
ATOM 3146 C C . PHE A 1 400 ? 3.289 1.044 -25.721 1.00 73.94 400 PHE A C 1
ATOM 3148 O O . PHE A 1 400 ? 2.233 0.886 -25.106 1.00 73.94 400 PHE A O 1
ATOM 3155 N N . ASN A 1 401 ? 3.339 1.185 -27.051 1.00 69.75 401 ASN A N 1
ATOM 3156 C CA . ASN A 1 401 ? 2.168 1.327 -27.920 1.00 69.75 401 ASN A CA 1
ATOM 3157 C C . ASN A 1 401 ? 1.279 2.548 -27.602 1.00 69.75 401 ASN A C 1
ATOM 3159 O O . ASN A 1 401 ? 0.046 2.503 -27.667 1.00 69.75 401 ASN A O 1
ATOM 3163 N N . GLY A 1 402 ? 1.903 3.668 -27.225 1.00 63.09 402 GLY A N 1
ATOM 3164 C CA . GLY A 1 402 ? 1.205 4.889 -26.824 1.00 63.09 402 GLY A CA 1
ATOM 3165 C C . GLY A 1 402 ? 0.465 5.602 -27.962 1.00 63.09 402 GLY A C 1
ATOM 3166 O O . GLY A 1 402 ? -0.314 6.522 -27.700 1.00 63.09 402 GLY A O 1
ATOM 3167 N N . THR A 1 403 ? 0.674 5.195 -29.219 1.00 66.50 403 THR A N 1
ATOM 3168 C CA . THR A 1 403 ? 0.057 5.826 -30.400 1.00 66.50 403 THR A CA 1
ATOM 3169 C C . THR A 1 403 ? -1.346 5.323 -30.753 1.00 66.50 403 THR A C 1
ATOM 3171 O O . THR A 1 403 ? -1.930 5.794 -31.727 1.00 66.50 403 THR A O 1
ATOM 3174 N N . ARG A 1 404 ? -1.937 4.448 -29.922 1.00 60.69 404 ARG A N 1
ATOM 3175 C CA . ARG A 1 404 ? -3.315 3.924 -30.061 1.00 60.69 404 ARG A CA 1
ATOM 3176 C C . ARG A 1 404 ? -3.560 3.122 -31.345 1.00 60.69 404 ARG A C 1
ATOM 3178 O O . ARG A 1 404 ? -4.621 3.248 -31.950 1.00 60.69 404 ARG A O 1
ATOM 3185 N N . TRP A 1 405 ? -2.629 2.214 -31.642 1.00 57.97 405 TRP A N 1
ATOM 3186 C CA . TRP A 1 405 ? -2.714 1.171 -32.671 1.00 57.97 405 TRP A CA 1
ATOM 3187 C C . TRP A 1 405 ? -2.670 1.683 -34.120 1.00 57.97 405 TRP A C 1
ATOM 3189 O O . TRP A 1 405 ? -3.459 2.520 -34.544 1.00 57.97 405 TRP A O 1
ATOM 3199 N N . ASN A 1 406 ? -1.767 1.091 -34.909 1.00 59.88 406 ASN A N 1
ATOM 3200 C CA . ASN A 1 406 ? -1.643 1.228 -36.370 1.00 59.88 406 ASN A CA 1
ATOM 3201 C C . ASN A 1 406 ? -1.042 2.534 -36.910 1.00 59.88 406 ASN A C 1
ATOM 3203 O O . ASN A 1 406 ? -1.053 2.742 -38.122 1.00 59.88 406 ASN A O 1
ATOM 3207 N N . SER A 1 407 ? -0.460 3.383 -36.062 1.00 70.94 407 SER A N 1
ATOM 3208 C CA . SER A 1 407 ? 0.323 4.520 -36.555 1.00 70.94 407 SER A CA 1
ATOM 3209 C C . SER A 1 407 ? 1.752 4.090 -36.882 1.00 70.94 407 SER A C 1
ATOM 3211 O O . SER A 1 407 ? 2.402 3.390 -36.103 1.00 70.94 407 SER A O 1
ATOM 3213 N N . SER A 1 408 ? 2.251 4.528 -38.038 1.00 81.19 408 SER A N 1
ATOM 3214 C CA . SER A 1 408 ? 3.678 4.462 -38.342 1.00 81.19 408 SER A CA 1
ATOM 3215 C C . SER A 1 408 ? 4.410 5.494 -37.488 1.00 81.19 408 SER A C 1
ATOM 3217 O O . SER A 1 408 ? 4.081 6.679 -37.524 1.00 81.19 408 SER A O 1
ATOM 3219 N N . VAL A 1 409 ? 5.414 5.050 -36.743 1.00 82.69 409 VAL A N 1
ATOM 3220 C CA . VAL A 1 409 ? 6.194 5.860 -35.805 1.00 82.69 409 VAL A CA 1
ATOM 3221 C C . VAL A 1 409 ? 7.680 5.750 -36.107 1.00 82.69 409 VAL A C 1
ATOM 3223 O O . VAL A 1 409 ? 8.142 4.731 -36.620 1.00 82.69 409 VAL A O 1
ATOM 3226 N N . SER A 1 410 ? 8.431 6.796 -35.764 1.00 86.25 410 SER A N 1
ATOM 3227 C CA . SER A 1 410 ? 9.891 6.764 -35.836 1.00 86.25 410 SER A CA 1
ATOM 3228 C C . SER A 1 410 ? 10.439 5.902 -34.701 1.00 86.25 410 SER A C 1
ATOM 3230 O O . SER A 1 410 ? 10.255 6.210 -33.521 1.00 86.25 410 SER A O 1
ATOM 3232 N N . ILE A 1 411 ? 11.095 4.809 -35.072 1.00 86.69 411 ILE A N 1
ATOM 3233 C CA . ILE A 1 411 ? 11.782 3.889 -34.179 1.00 86.69 411 ILE A CA 1
ATOM 3234 C C . ILE A 1 411 ? 13.272 4.168 -34.257 1.00 86.69 411 ILE A C 1
ATOM 3236 O O . ILE A 1 411 ? 13.861 4.191 -35.335 1.00 86.69 411 ILE A O 1
ATOM 3240 N N . MET A 1 412 ? 13.877 4.343 -33.089 1.00 86.50 412 MET A N 1
ATOM 3241 C CA . MET A 1 412 ? 15.314 4.513 -32.927 1.00 86.50 412 MET A CA 1
ATOM 3242 C C . MET A 1 412 ? 15.891 3.277 -32.249 1.00 86.50 412 MET A C 1
ATOM 3244 O O . MET A 1 412 ? 15.337 2.813 -31.250 1.00 86.50 412 MET A O 1
ATOM 3248 N N . ARG A 1 413 ? 16.996 2.767 -32.790 1.00 89.19 413 ARG A N 1
ATOM 3249 C CA . ARG A 1 413 ? 17.765 1.634 -32.267 1.00 89.19 413 ARG A CA 1
ATOM 3250 C C . ARG A 1 413 ? 19.067 2.132 -31.657 1.00 89.19 413 ARG A C 1
ATOM 3252 O O . ARG A 1 413 ? 19.610 3.142 -32.101 1.00 89.19 413 ARG A O 1
ATOM 3259 N N . HIS A 1 414 ? 19.578 1.399 -30.679 1.00 90.75 414 HIS A N 1
ATOM 3260 C CA . HIS A 1 414 ? 20.966 1.559 -30.260 1.00 90.75 414 HIS A CA 1
ATOM 3261 C C . HIS A 1 414 ? 21.911 0.883 -31.272 1.00 90.75 414 HIS A C 1
ATOM 3263 O O . HIS A 1 414 ? 21.466 0.111 -32.126 1.00 90.75 414 HIS A O 1
ATOM 3269 N N . ASP A 1 415 ? 23.202 1.182 -31.185 1.00 92.12 415 ASP A N 1
ATOM 3270 C CA . ASP A 1 415 ? 24.264 0.696 -32.078 1.00 92.12 415 ASP A CA 1
ATOM 3271 C C . ASP A 1 415 ? 25.370 -0.078 -31.333 1.00 92.12 415 ASP A C 1
ATOM 3273 O O . ASP A 1 415 ? 26.450 -0.328 -31.871 1.00 92.12 415 ASP A O 1
ATOM 3277 N N . ASP A 1 416 ? 25.103 -0.483 -30.087 1.00 91.75 416 ASP A N 1
ATOM 3278 C CA . ASP A 1 416 ? 26.054 -1.276 -29.308 1.00 91.75 416 ASP A CA 1
ATOM 3279 C C . ASP A 1 416 ? 26.223 -2.683 -29.915 1.00 91.75 416 ASP A C 1
ATOM 3281 O O . ASP A 1 416 ? 25.261 -3.344 -30.315 1.00 91.75 416 ASP A O 1
ATOM 3285 N N . THR A 1 417 ? 27.463 -3.173 -29.950 1.00 89.62 417 THR A N 1
ATOM 3286 C CA . THR A 1 417 ? 27.799 -4.476 -30.538 1.00 89.62 417 THR A CA 1
ATOM 3287 C C . THR A 1 417 ? 27.305 -5.648 -29.683 1.00 89.62 417 THR A C 1
ATOM 3289 O O . THR A 1 417 ? 27.192 -5.554 -28.462 1.00 89.62 417 THR A O 1
ATOM 3292 N N . GLY A 1 418 ? 27.026 -6.790 -30.324 1.00 87.31 418 GLY A N 1
ATOM 3293 C CA . GLY A 1 418 ? 26.628 -8.029 -29.637 1.00 87.31 418 GLY A CA 1
ATOM 3294 C C . GLY A 1 418 ? 25.128 -8.184 -29.357 1.00 87.31 418 GLY A C 1
ATOM 3295 O O . GLY A 1 418 ? 24.739 -9.148 -28.701 1.00 87.31 418 GLY A O 1
ATOM 3296 N N . TYR A 1 419 ? 24.287 -7.284 -29.872 1.00 90.75 419 TYR A N 1
ATOM 3297 C CA . TYR A 1 419 ? 22.834 -7.311 -29.685 1.00 90.75 419 TYR A CA 1
ATOM 3298 C C . TYR A 1 419 ? 22.087 -7.589 -30.998 1.00 90.75 419 TYR A C 1
ATOM 3300 O O . TYR A 1 419 ? 22.410 -6.976 -32.016 1.00 90.75 419 TYR A O 1
ATOM 3308 N N . PRO A 1 420 ? 21.090 -8.491 -31.016 1.00 90.62 420 PRO A N 1
ATOM 3309 C CA . PRO A 1 420 ? 20.408 -8.903 -32.243 1.00 90.62 420 PRO A CA 1
ATOM 3310 C C . PRO A 1 420 ? 19.568 -7.809 -32.912 1.00 90.62 420 PRO A C 1
ATOM 3312 O O . PRO A 1 420 ? 19.429 -7.847 -34.133 1.00 90.62 420 PRO A O 1
ATOM 3315 N N . PHE A 1 421 ? 19.013 -6.848 -32.166 1.00 92.75 421 PHE A N 1
ATOM 3316 C CA . PHE A 1 421 ? 18.172 -5.786 -32.726 1.00 92.75 421 PHE A CA 1
ATOM 3317 C C . PHE A 1 421 ? 18.890 -4.437 -32.872 1.00 92.75 421 PHE A C 1
ATOM 3319 O O . PHE A 1 421 ? 18.319 -3.521 -33.470 1.00 92.75 421 PHE A O 1
ATOM 3326 N N . ALA A 1 422 ? 20.142 -4.318 -32.420 1.00 93.50 422 ALA A N 1
ATOM 3327 C CA . ALA A 1 422 ? 20.984 -3.141 -32.631 1.00 93.50 422 ALA A CA 1
ATOM 3328 C C . ALA A 1 422 ? 21.267 -2.861 -34.114 1.00 93.50 422 ALA A C 1
ATOM 3330 O O . ALA A 1 422 ? 21.334 -3.765 -34.950 1.00 93.50 422 ALA A O 1
ATOM 3331 N N . ALA A 1 423 ? 21.479 -1.594 -34.458 1.00 92.56 423 ALA A N 1
ATOM 3332 C CA . ALA A 1 423 ? 22.022 -1.239 -35.762 1.00 92.56 423 ALA A CA 1
ATOM 3333 C C . ALA A 1 423 ? 23.512 -1.637 -35.859 1.00 92.56 423 ALA A C 1
ATOM 3335 O O . ALA A 1 423 ? 24.225 -1.525 -34.865 1.00 92.56 423 ALA A O 1
ATOM 3336 N N . PRO A 1 424 ? 24.007 -2.081 -37.032 1.00 93.50 424 PRO A N 1
ATOM 3337 C CA . PRO A 1 424 ? 23.321 -2.178 -38.320 1.00 93.50 424 PRO A CA 1
ATOM 3338 C C . PRO A 1 424 ? 22.713 -3.565 -38.609 1.00 93.50 424 PRO A C 1
ATOM 3340 O O . PRO A 1 424 ? 22.470 -3.873 -39.774 1.00 93.50 424 PRO A O 1
ATOM 3343 N N . ASN A 1 425 ? 22.458 -4.415 -37.605 1.00 92.25 425 ASN A N 1
ATOM 3344 C CA . ASN A 1 425 ? 21.907 -5.750 -37.864 1.00 92.25 425 ASN A CA 1
ATOM 3345 C C . ASN A 1 425 ? 20.559 -5.650 -38.602 1.00 92.25 425 ASN A C 1
ATOM 3347 O O . ASN A 1 425 ? 19.753 -4.762 -38.275 1.00 92.25 425 ASN A O 1
ATOM 3351 N N . PRO A 1 426 ? 20.311 -6.518 -39.602 1.00 91.75 426 PRO A N 1
ATOM 3352 C CA . PRO A 1 426 ? 19.042 -6.548 -40.309 1.00 91.75 426 PRO A CA 1
ATOM 3353 C C . PRO A 1 426 ? 17.937 -7.000 -39.356 1.00 91.75 426 PRO A C 1
ATOM 3355 O O . PRO A 1 426 ? 18.011 -8.074 -38.763 1.00 91.75 426 PRO A O 1
ATOM 3358 N N . ILE A 1 427 ? 16.898 -6.179 -39.222 1.00 92.25 427 ILE A N 1
ATOM 3359 C CA . ILE A 1 427 ? 15.694 -6.537 -38.467 1.00 92.25 427 ILE A CA 1
ATOM 3360 C C . ILE A 1 427 ? 14.448 -6.344 -39.329 1.00 92.25 427 ILE A C 1
ATOM 3362 O O . ILE A 1 427 ? 14.420 -5.407 -40.135 1.00 92.25 427 ILE A O 1
ATOM 3366 N N . PRO A 1 428 ? 13.401 -7.161 -39.148 1.00 92.56 428 PRO A N 1
ATOM 3367 C CA . PRO A 1 428 ? 12.108 -6.908 -39.767 1.00 92.56 428 PRO A CA 1
ATOM 3368 C C . PRO A 1 428 ? 11.488 -5.590 -39.277 1.00 92.56 428 PRO A C 1
ATOM 3370 O O . PRO A 1 428 ? 11.528 -5.280 -38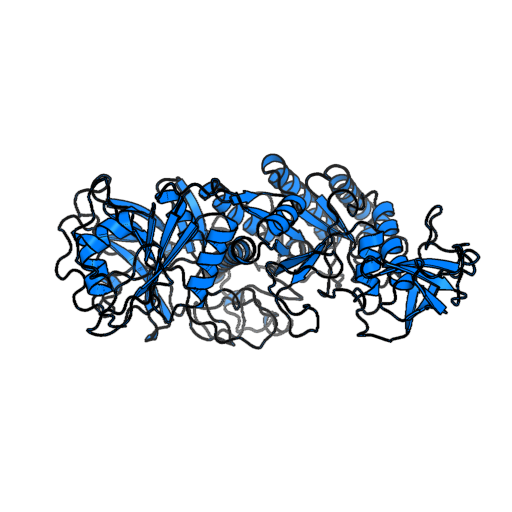.086 1.00 92.56 428 PRO A O 1
ATOM 3373 N N . THR A 1 429 ? 10.880 -4.821 -40.181 1.00 88.25 429 THR A N 1
ATOM 3374 C CA . THR A 1 429 ? 10.107 -3.606 -39.839 1.00 88.25 429 THR A CA 1
ATOM 3375 C C . THR A 1 429 ? 8.598 -3.849 -39.818 1.00 88.25 429 THR A C 1
ATOM 3377 O O . THR A 1 429 ? 7.847 -3.072 -39.228 1.00 88.25 429 THR A O 1
ATOM 3380 N N . GLN A 1 430 ? 8.162 -4.946 -40.434 1.00 86.50 430 GLN A N 1
ATOM 3381 C CA . GLN A 1 430 ? 6.800 -5.467 -40.448 1.00 86.50 430 GLN A CA 1
ATOM 3382 C C . GLN A 1 430 ? 6.846 -6.982 -40.684 1.00 86.50 430 GLN A C 1
ATOM 3384 O O . GLN A 1 430 ? 7.878 -7.508 -41.102 1.00 86.50 430 GLN A O 1
ATOM 3389 N N . HIS A 1 431 ? 5.734 -7.676 -40.448 1.00 89.44 431 HIS A N 1
ATOM 3390 C CA . HIS A 1 431 ? 5.638 -9.098 -40.771 1.00 89.44 431 HIS A CA 1
ATOM 3391 C C . HIS A 1 431 ? 5.534 -9.320 -42.288 1.00 89.44 431 HIS A C 1
ATOM 3393 O O . HIS A 1 431 ? 4.820 -8.595 -42.985 1.00 89.44 431 HIS A O 1
ATOM 3399 N N . GLY A 1 432 ? 6.254 -10.323 -42.785 1.00 90.25 432 GLY A N 1
ATOM 3400 C CA . GLY A 1 432 ? 6.075 -10.925 -44.099 1.00 90.25 432 GLY A CA 1
ATOM 3401 C C . GLY A 1 432 ? 5.032 -12.041 -44.032 1.00 90.25 432 GLY A C 1
ATOM 3402 O O . GLY A 1 432 ? 3.947 -11.874 -43.473 1.00 90.25 432 GLY A O 1
ATOM 3403 N N . THR A 1 433 ? 5.350 -13.204 -44.603 1.00 92.31 433 THR A N 1
ATOM 3404 C CA . THR A 1 433 ? 4.483 -14.385 -44.487 1.00 92.31 433 THR A CA 1
ATOM 3405 C C . THR A 1 433 ? 4.779 -15.119 -43.187 1.00 92.31 433 THR A C 1
ATOM 3407 O O . THR A 1 433 ? 5.860 -15.682 -43.023 1.00 92.31 433 THR A O 1
ATOM 3410 N N . VAL A 1 434 ? 3.805 -15.147 -42.277 1.00 91.81 434 VAL A N 1
ATOM 3411 C CA . VAL A 1 434 ? 3.940 -15.831 -40.988 1.00 91.81 434 VAL A CA 1
ATOM 3412 C C . VAL A 1 434 ? 3.436 -17.267 -41.091 1.00 91.81 434 VAL A C 1
ATOM 3414 O O . VAL A 1 434 ? 2.285 -17.502 -41.458 1.00 91.81 434 VAL A O 1
ATOM 3417 N N . ILE A 1 435 ? 4.281 -18.232 -40.731 1.00 92.81 435 ILE A N 1
ATOM 3418 C CA . ILE A 1 435 ? 3.939 -19.660 -40.694 1.00 92.81 435 ILE A CA 1
ATOM 3419 C C . ILE A 1 435 ? 4.283 -20.222 -39.316 1.00 92.81 435 ILE A C 1
ATOM 3421 O O . ILE A 1 435 ? 5.339 -19.927 -38.759 1.00 92.81 435 ILE A O 1
ATOM 3425 N N . ASN A 1 436 ? 3.411 -21.061 -38.756 1.00 92.56 436 ASN A N 1
ATOM 3426 C CA . ASN A 1 436 ? 3.742 -21.784 -37.531 1.00 92.56 436 ASN A CA 1
ATOM 3427 C C . ASN A 1 436 ? 4.875 -22.784 -37.805 1.00 92.56 436 ASN A C 1
ATOM 3429 O O . ASN A 1 436 ? 4.781 -23.618 -38.708 1.00 92.56 436 ASN A O 1
ATOM 3433 N N . ARG A 1 437 ? 5.941 -22.728 -37.002 1.00 90.69 437 ARG A N 1
ATOM 3434 C CA . ARG A 1 437 ? 7.141 -23.546 -37.198 1.00 90.69 437 ARG A CA 1
ATOM 3435 C C . ARG A 1 437 ? 6.849 -25.048 -37.149 1.00 90.69 437 ARG A C 1
ATOM 3437 O O . ARG A 1 437 ? 7.532 -25.806 -37.826 1.00 90.69 437 ARG A O 1
ATOM 3444 N N . LYS A 1 438 ? 5.819 -25.479 -36.407 1.00 90.94 438 LYS A N 1
ATOM 3445 C CA . LYS A 1 438 ? 5.396 -26.890 -36.303 1.00 90.94 438 LYS A CA 1
ATOM 3446 C C . LYS A 1 438 ? 4.934 -27.483 -37.638 1.00 90.94 438 LYS A C 1
ATOM 3448 O O . LYS A 1 438 ? 5.011 -28.692 -37.814 1.00 90.94 438 LYS A O 1
ATOM 3453 N N . VAL A 1 439 ? 4.438 -26.649 -38.554 1.00 91.12 439 VAL A N 1
ATOM 3454 C CA . VAL A 1 439 ? 3.914 -27.068 -39.869 1.00 91.12 439 VAL A CA 1
ATOM 3455 C C . VAL A 1 439 ? 4.738 -26.518 -41.034 1.00 91.12 439 VAL A C 1
ATOM 3457 O O . VAL A 1 439 ? 4.407 -26.761 -42.193 1.00 91.12 439 VAL A O 1
ATOM 3460 N N . ALA A 1 440 ? 5.806 -25.771 -40.743 1.00 89.31 440 ALA A N 1
ATOM 3461 C CA . ALA A 1 440 ? 6.671 -25.204 -41.761 1.00 89.31 440 ALA A CA 1
ATOM 3462 C C . ALA A 1 440 ? 7.505 -26.309 -42.441 1.00 89.31 440 ALA A C 1
ATOM 3464 O O . ALA A 1 440 ? 8.098 -27.141 -41.747 1.00 89.31 440 ALA A O 1
ATOM 3465 N N . PRO A 1 441 ? 7.598 -26.326 -43.786 1.00 90.12 441 PRO A N 1
ATOM 3466 C CA . PRO A 1 441 ? 8.520 -27.208 -44.495 1.00 90.12 441 PRO A CA 1
ATOM 3467 C C . PRO A 1 441 ? 9.956 -27.069 -43.974 1.00 90.12 441 PRO A C 1
ATOM 3469 O O . PRO A 1 441 ? 10.404 -25.962 -43.681 1.00 90.12 441 PRO A O 1
ATOM 3472 N N . ALA A 1 442 ? 10.708 -28.174 -43.924 1.00 87.31 442 ALA A N 1
ATOM 3473 C CA . ALA A 1 442 ? 12.052 -28.217 -43.328 1.00 87.31 442 ALA A CA 1
ATOM 3474 C C . ALA A 1 442 ? 13.053 -27.209 -43.931 1.00 87.31 442 ALA A C 1
ATOM 3476 O O . ALA A 1 442 ? 14.003 -26.819 -43.256 1.00 87.31 442 ALA A O 1
ATOM 3477 N N . MET A 1 443 ? 12.825 -26.771 -45.174 1.00 87.56 443 MET A N 1
ATOM 3478 C CA . MET A 1 443 ? 13.621 -25.749 -45.864 1.00 87.56 443 MET A CA 1
ATOM 3479 C C . MET A 1 443 ? 13.497 -24.342 -45.260 1.00 87.56 443 MET A C 1
ATOM 3481 O O . MET A 1 443 ? 14.379 -23.519 -45.476 1.00 87.56 443 MET A O 1
ATOM 3485 N N . PHE A 1 444 ? 12.438 -24.053 -44.499 1.00 89.06 444 PHE A N 1
ATOM 3486 C CA . PHE A 1 444 ? 12.276 -22.767 -43.826 1.00 89.06 444 PHE A CA 1
ATOM 3487 C C . PHE A 1 444 ? 12.963 -22.801 -42.459 1.00 89.06 444 PHE A C 1
ATOM 3489 O O . PHE A 1 444 ? 12.339 -23.082 -41.436 1.00 89.06 444 PHE A O 1
ATOM 3496 N N . GLN A 1 445 ? 14.270 -22.528 -42.450 1.00 89.31 445 GLN A N 1
ATOM 3497 C CA . GLN A 1 445 ? 15.046 -22.330 -41.224 1.00 89.31 445 GLN A CA 1
ATOM 3498 C C . GLN A 1 445 ? 15.387 -20.848 -41.035 1.00 89.31 445 GLN A C 1
ATOM 3500 O O . GLN A 1 445 ? 15.657 -20.173 -42.026 1.00 89.31 445 GLN A O 1
ATOM 3505 N N . PRO A 1 446 ? 15.393 -20.332 -39.791 1.00 90.81 446 PRO A N 1
ATOM 3506 C CA . PRO A 1 446 ? 15.807 -18.959 -39.527 1.00 90.81 446 PRO A CA 1
ATOM 3507 C C . PRO A 1 446 ? 17.242 -18.711 -39.996 1.00 90.81 446 PRO A C 1
ATOM 3509 O O . PRO A 1 446 ? 18.154 -19.423 -39.577 1.00 90.81 446 PRO A O 1
ATOM 3512 N N . ASP A 1 447 ? 17.433 -17.694 -40.831 1.00 88.88 447 ASP A N 1
ATOM 3513 C CA . ASP A 1 447 ? 18.729 -17.310 -41.406 1.00 88.88 447 ASP A CA 1
ATOM 3514 C C . ASP A 1 447 ? 19.163 -15.889 -40.993 1.00 88.88 447 ASP A C 1
ATOM 3516 O O . ASP A 1 447 ? 20.281 -15.471 -41.285 1.00 88.88 447 ASP A O 1
ATOM 3520 N N . GLY A 1 448 ? 18.284 -15.144 -40.310 1.00 83.50 448 GLY A N 1
ATOM 3521 C CA . GLY A 1 448 ? 18.539 -13.773 -39.864 1.00 83.50 448 GLY A CA 1
ATOM 3522 C C . GLY A 1 448 ? 18.532 -12.727 -40.983 1.00 83.50 448 GLY A C 1
ATOM 3523 O O . GLY A 1 448 ? 18.950 -11.598 -40.740 1.00 83.50 448 GLY A O 1
ATOM 3524 N N . SER A 1 449 ? 18.075 -13.073 -42.190 1.00 85.50 449 SER A N 1
ATOM 3525 C CA . SER A 1 449 ? 18.021 -12.155 -43.335 1.00 85.50 449 SER A CA 1
ATOM 3526 C C . SER A 1 449 ? 16.689 -12.202 -44.082 1.00 85.50 449 SER A C 1
ATOM 3528 O O . SER A 1 449 ? 16.082 -11.159 -44.313 1.00 85.50 449 SER A O 1
ATOM 3530 N N . THR A 1 450 ? 16.201 -13.397 -44.410 1.00 89.31 450 THR A N 1
ATOM 3531 C CA . THR A 1 450 ? 14.945 -13.620 -45.133 1.00 89.31 450 THR A CA 1
ATOM 3532 C C . THR A 1 450 ? 13.947 -14.425 -44.312 1.00 89.31 450 THR A C 1
ATOM 3534 O O . THR A 1 450 ? 12.752 -14.359 -44.572 1.00 89.31 450 THR A O 1
ATOM 3537 N N . ILE A 1 451 ? 14.401 -15.154 -43.292 1.00 93.12 451 ILE A N 1
ATOM 3538 C CA . ILE A 1 451 ? 13.562 -15.949 -42.401 1.00 93.12 451 ILE A CA 1
ATOM 3539 C C . ILE A 1 451 ? 13.952 -15.643 -40.958 1.00 93.12 451 ILE A C 1
ATOM 3541 O O . ILE A 1 451 ? 15.090 -15.861 -40.533 1.00 93.12 451 ILE A O 1
ATOM 3545 N N . PHE A 1 452 ? 12.979 -15.190 -40.174 1.00 93.69 452 PHE A N 1
ATOM 3546 C CA . PHE A 1 452 ? 13.163 -14.847 -38.766 1.00 93.69 452 PHE A CA 1
ATOM 3547 C C . PHE A 1 452 ? 12.257 -15.702 -37.883 1.00 93.69 452 PHE A C 1
ATOM 3549 O O . PHE A 1 452 ? 11.125 -15.994 -38.248 1.00 93.69 452 PHE A O 1
ATOM 3556 N N . ALA A 1 453 ? 12.736 -16.102 -36.704 1.00 91.56 453 ALA A N 1
ATOM 3557 C CA . ALA A 1 453 ? 11.922 -16.823 -35.727 1.00 91.56 453 ALA A CA 1
ATOM 3558 C C . ALA A 1 453 ? 11.478 -15.911 -34.586 1.00 91.56 453 ALA A C 1
ATOM 3560 O O . ALA A 1 453 ? 12.278 -15.155 -34.028 1.00 91.56 453 ALA A O 1
ATOM 3561 N N . PHE A 1 454 ? 10.219 -16.050 -34.193 1.00 90.19 454 PHE A N 1
ATOM 3562 C CA . PHE A 1 454 ? 9.647 -15.353 -33.051 1.00 90.19 454 PHE A CA 1
ATOM 3563 C C . PHE A 1 454 ? 8.653 -16.239 -32.297 1.00 90.19 454 PHE A C 1
ATOM 3565 O O . PHE A 1 454 ? 8.272 -17.306 -32.778 1.00 90.19 454 PHE A O 1
ATOM 3572 N N . GLU A 1 455 ? 8.280 -15.825 -31.088 1.00 85.62 455 GLU A N 1
ATOM 3573 C CA . GLU A 1 455 ? 7.278 -16.512 -30.271 1.00 85.62 455 GLU A CA 1
ATOM 3574 C C . GLU A 1 455 ? 6.147 -15.543 -29.946 1.00 85.62 455 GLU A C 1
ATOM 3576 O O . GLU A 1 455 ? 6.404 -14.421 -29.511 1.00 85.62 455 GLU A O 1
ATOM 3581 N N . VAL A 1 456 ? 4.905 -15.977 -30.149 1.00 81.19 456 VAL A N 1
ATOM 3582 C CA . VAL A 1 456 ? 3.692 -15.261 -29.732 1.00 81.19 456 VAL A CA 1
ATOM 3583 C C . VAL A 1 456 ? 2.724 -16.294 -29.173 1.00 81.19 456 VAL A C 1
ATOM 3585 O O . VAL A 1 456 ? 2.572 -17.366 -29.751 1.00 81.19 456 VAL A O 1
ATOM 3588 N N . ASP A 1 457 ? 2.105 -15.995 -28.033 1.00 74.56 457 ASP A N 1
ATOM 3589 C CA . ASP A 1 457 ? 1.114 -16.855 -27.371 1.00 74.56 457 ASP A CA 1
ATOM 3590 C C . ASP A 1 457 ? 1.623 -18.300 -27.107 1.00 74.56 457 ASP A C 1
ATOM 3592 O O . ASP A 1 457 ? 0.860 -19.262 -27.122 1.00 74.56 457 ASP A O 1
ATOM 3596 N N . GLY A 1 458 ? 2.935 -18.471 -26.875 1.00 76.88 458 GLY A N 1
ATOM 3597 C CA . GLY A 1 458 ? 3.571 -19.781 -26.645 1.00 76.88 458 GLY A CA 1
ATOM 3598 C C . GLY A 1 458 ? 3.809 -20.620 -27.910 1.00 76.88 458 GLY A C 1
ATOM 3599 O O . GLY A 1 458 ? 4.276 -21.755 -27.822 1.00 76.88 458 GLY A O 1
ATOM 3600 N N . GLU A 1 459 ? 3.513 -20.078 -29.091 1.00 85.56 459 GLU A N 1
ATOM 3601 C CA . GLU A 1 459 ? 3.750 -20.723 -30.380 1.00 85.56 459 GLU A CA 1
ATOM 3602 C C . GLU A 1 459 ? 5.020 -20.176 -31.041 1.00 85.56 459 GLU A C 1
ATOM 3604 O O . GLU A 1 459 ? 5.226 -18.965 -31.126 1.00 85.56 459 GLU A O 1
ATOM 3609 N N . SER A 1 460 ? 5.864 -21.076 -31.557 1.00 89.06 460 SER A N 1
ATOM 3610 C CA . SER A 1 460 ? 7.036 -20.697 -32.351 1.00 89.06 460 SER A CA 1
ATOM 3611 C C . SER A 1 460 ? 6.621 -20.452 -33.801 1.00 89.06 460 SER A C 1
ATOM 3613 O O . SER A 1 460 ? 6.101 -21.345 -34.474 1.00 89.06 460 SER A O 1
ATOM 3615 N N . LEU A 1 461 ? 6.866 -19.240 -34.286 1.00 92.31 461 LEU A N 1
ATOM 3616 C CA . LEU A 1 461 ? 6.478 -18.763 -35.607 1.00 92.31 461 LEU A CA 1
ATOM 3617 C C . LEU A 1 461 ? 7.720 -18.412 -36.434 1.00 92.31 461 LEU A C 1
ATOM 3619 O O . LEU A 1 461 ? 8.750 -17.995 -35.898 1.00 92.31 461 LEU A O 1
ATOM 3623 N N . LEU A 1 462 ? 7.607 -18.585 -37.749 1.00 94.38 462 LEU A N 1
ATOM 3624 C CA . LEU A 1 462 ? 8.572 -18.129 -38.742 1.00 94.38 462 LEU A CA 1
ATOM 3625 C C . LEU A 1 462 ? 7.972 -16.964 -39.521 1.00 94.38 462 LEU A C 1
ATOM 3627 O O . LEU A 1 462 ? 6.835 -17.051 -39.979 1.00 94.38 462 LEU A O 1
ATOM 3631 N N . ASP A 1 463 ? 8.745 -15.901 -39.680 1.00 93.88 463 ASP A N 1
ATOM 3632 C CA . ASP A 1 463 ? 8.438 -14.732 -40.492 1.00 93.88 463 ASP A CA 1
ATOM 3633 C C . ASP A 1 463 ? 9.282 -14.786 -41.769 1.00 93.88 463 ASP A C 1
ATOM 3635 O O . ASP A 1 463 ? 10.509 -14.682 -41.702 1.00 93.88 463 ASP A O 1
ATOM 3639 N N . ILE A 1 464 ? 8.638 -15.034 -42.910 1.00 93.81 464 ILE A N 1
ATOM 3640 C CA . ILE A 1 464 ? 9.286 -15.322 -44.193 1.00 93.81 464 ILE A CA 1
ATOM 3641 C C . ILE A 1 464 ? 9.193 -14.106 -45.112 1.00 93.81 464 ILE A C 1
ATOM 3643 O O . ILE A 1 464 ? 8.108 -13.586 -45.382 1.00 93.81 464 ILE A O 1
ATOM 3647 N N . ASN A 1 465 ? 10.345 -13.710 -45.644 1.00 93.31 465 ASN A N 1
ATOM 3648 C CA . ASN A 1 465 ? 10.579 -12.536 -46.474 1.00 93.31 465 ASN A CA 1
ATOM 3649 C C . ASN A 1 465 ? 9.952 -11.242 -45.914 1.00 93.31 465 ASN A C 1
ATOM 3651 O O . ASN A 1 465 ? 9.302 -10.517 -46.677 1.00 93.31 465 ASN A O 1
ATOM 3655 N N . PRO A 1 466 ? 10.093 -10.922 -44.609 1.00 94.19 466 PRO A N 1
ATOM 3656 C CA . PRO A 1 466 ? 9.659 -9.621 -44.127 1.00 94.19 466 PRO A CA 1
ATOM 3657 C C . PRO A 1 466 ? 10.539 -8.515 -44.728 1.00 94.19 466 PRO A C 1
ATOM 3659 O O . PRO A 1 466 ? 11.735 -8.724 -44.941 1.00 94.19 466 PRO A O 1
ATOM 3662 N N . PRO A 1 467 ? 10.010 -7.303 -44.956 1.00 92.25 467 PRO A N 1
ATOM 3663 C CA . PRO A 1 467 ? 10.848 -6.137 -45.193 1.00 92.25 467 PRO A CA 1
ATOM 3664 C C . PRO A 1 467 ? 11.776 -5.889 -44.005 1.00 92.25 467 PRO A C 1
ATOM 3666 O O . PRO A 1 467 ? 11.327 -5.827 -42.858 1.00 92.25 467 PRO A O 1
ATOM 3669 N N . THR A 1 468 ? 13.066 -5.727 -44.288 1.00 92.88 468 THR A N 1
ATOM 3670 C CA . THR A 1 468 ? 14.102 -5.525 -43.271 1.00 92.88 468 THR A CA 1
ATOM 3671 C C . THR A 1 468 ? 14.755 -4.155 -43.374 1.00 92.88 468 THR A C 1
ATOM 3673 O O . THR A 1 468 ? 14.812 -3.559 -44.449 1.00 92.88 468 THR A O 1
ATOM 3676 N N . THR A 1 469 ? 15.338 -3.686 -42.275 1.00 92.50 469 THR A N 1
ATOM 3677 C CA . THR A 1 469 ? 16.171 -2.479 -42.249 1.00 92.50 469 THR A CA 1
ATOM 3678 C C . THR A 1 469 ? 17.484 -2.707 -41.509 1.00 92.50 469 THR A C 1
ATOM 3680 O O . THR A 1 469 ? 17.542 -3.458 -40.537 1.00 92.50 469 THR A O 1
ATOM 3683 N N . VAL A 1 470 ? 18.523 -1.997 -41.950 1.00 93.94 470 VAL A N 1
ATOM 3684 C CA . VAL A 1 470 ? 19.821 -1.860 -41.265 1.00 93.94 470 VAL A CA 1
ATOM 3685 C C . VAL A 1 470 ? 20.020 -0.453 -40.686 1.00 93.94 470 VAL A C 1
ATOM 3687 O O . VAL A 1 470 ? 21.004 -0.196 -39.998 1.00 93.94 470 VAL A O 1
ATOM 3690 N N . ALA A 1 471 ? 19.074 0.467 -40.899 1.00 93.44 471 ALA A N 1
ATOM 3691 C CA . ALA A 1 471 ? 19.181 1.855 -40.450 1.00 93.44 471 ALA A CA 1
ATOM 3692 C C . ALA A 1 471 ? 19.008 1.992 -38.930 1.00 93.44 471 ALA A C 1
ATOM 3694 O O . ALA A 1 471 ? 18.197 1.291 -38.325 1.00 93.44 471 ALA A O 1
ATOM 3695 N N . GLN A 1 472 ? 19.741 2.909 -38.297 1.00 91.19 472 GLN A N 1
ATOM 3696 C CA . GLN A 1 472 ? 19.587 3.197 -36.865 1.00 91.19 472 GLN A CA 1
ATOM 3697 C C . GLN A 1 472 ? 18.199 3.757 -36.529 1.00 91.19 472 GLN A C 1
ATOM 3699 O O . GLN A 1 472 ? 17.607 3.381 -35.519 1.00 91.19 472 GLN A O 1
ATOM 3704 N N . THR A 1 473 ? 17.662 4.597 -37.412 1.00 90.19 473 THR A N 1
ATOM 3705 C CA . THR A 1 473 ? 16.320 5.169 -37.299 1.00 90.19 473 THR A CA 1
ATOM 3706 C C . THR A 1 473 ? 15.499 4.764 -38.513 1.00 90.19 473 THR A C 1
ATOM 3708 O O . THR A 1 473 ? 15.984 4.833 -39.642 1.00 90.19 473 THR A O 1
ATOM 3711 N N . TYR A 1 474 ? 14.260 4.335 -38.293 1.00 91.00 474 TYR A N 1
ATOM 3712 C CA . TYR A 1 474 ? 13.349 3.906 -39.352 1.00 91.00 474 TYR A CA 1
ATOM 3713 C C . TYR A 1 474 ? 11.896 4.094 -38.919 1.00 91.00 474 TYR A C 1
ATOM 3715 O O . TYR A 1 474 ? 11.603 4.197 -37.733 1.00 91.00 474 TYR A O 1
ATOM 3723 N N . ASN A 1 475 ? 10.978 4.123 -39.881 1.00 88.88 475 ASN A N 1
ATOM 3724 C CA . ASN A 1 475 ? 9.549 4.162 -39.592 1.00 88.88 475 ASN A CA 1
ATOM 3725 C C . ASN A 1 475 ? 8.973 2.745 -39.595 1.00 88.88 475 ASN A C 1
ATOM 3727 O O . ASN A 1 475 ? 9.231 1.979 -40.524 1.00 88.88 475 ASN A O 1
ATOM 3731 N N . ALA A 1 476 ? 8.194 2.407 -38.572 1.00 87.50 476 ALA A N 1
ATOM 3732 C CA . ALA A 1 476 ? 7.482 1.136 -38.483 1.00 87.50 476 ALA A CA 1
ATOM 3733 C C . ALA A 1 476 ? 6.185 1.277 -37.686 1.00 87.50 476 ALA A C 1
ATOM 3735 O O . ALA A 1 476 ? 5.959 2.278 -37.008 1.00 87.50 476 ALA A O 1
ATOM 3736 N N . GLN A 1 477 ? 5.319 0.271 -37.788 1.00 81.38 477 GLN A N 1
ATOM 3737 C CA . GLN A 1 477 ? 4.064 0.235 -37.048 1.00 81.38 477 GLN A CA 1
ATOM 3738 C C . GLN A 1 477 ? 4.322 0.013 -35.554 1.00 81.38 477 GLN A C 1
ATOM 3740 O O . GLN A 1 477 ? 4.937 -0.980 -35.160 1.00 81.38 477 GLN A O 1
ATOM 3745 N N . ASP A 1 478 ? 3.796 0.913 -34.726 1.00 76.69 478 ASP A N 1
ATOM 3746 C CA . ASP A 1 478 ? 3.836 0.767 -33.272 1.00 76.69 478 ASP A CA 1
ATOM 3747 C C . ASP A 1 478 ? 3.072 -0.493 -32.820 1.00 76.69 478 ASP A C 1
ATOM 3749 O O . ASP A 1 478 ? 2.013 -0.831 -33.358 1.00 76.69 478 ASP A O 1
ATOM 3753 N N . GLY A 1 479 ? 3.611 -1.203 -31.830 1.00 72.00 479 GLY A N 1
ATOM 3754 C CA . GLY A 1 479 ? 2.983 -2.395 -31.254 1.00 72.00 479 GLY A CA 1
ATOM 3755 C C . GLY A 1 479 ? 3.238 -3.728 -31.968 1.00 72.00 479 GLY A C 1
ATOM 3756 O O . GLY A 1 479 ? 2.805 -4.764 -31.452 1.00 72.00 479 GLY A O 1
ATOM 3757 N N . ASN A 1 480 ? 3.943 -3.751 -33.107 1.00 82.25 480 ASN A N 1
ATOM 3758 C CA . ASN A 1 480 ? 4.377 -5.014 -33.718 1.00 82.25 480 ASN A CA 1
ATOM 3759 C C . ASN A 1 480 ? 5.522 -5.665 -32.900 1.00 82.25 480 ASN A C 1
ATOM 3761 O O . ASN A 1 480 ? 6.220 -4.986 -32.145 1.00 82.25 480 ASN A O 1
ATOM 3765 N N . TYR A 1 481 ? 5.714 -6.984 -33.030 1.00 88.19 481 TYR A N 1
ATOM 3766 C CA . TYR A 1 481 ? 6.701 -7.726 -32.229 1.00 88.19 481 TYR A CA 1
ATOM 3767 C C . TYR A 1 481 ? 8.144 -7.234 -32.443 1.00 88.19 481 TYR A C 1
ATOM 3769 O O . TYR A 1 481 ? 8.866 -6.996 -31.478 1.00 88.19 481 TYR A O 1
ATOM 3777 N N . TRP A 1 482 ? 8.566 -7.041 -33.694 1.00 89.56 482 TRP A N 1
ATOM 3778 C CA . TRP A 1 482 ? 9.950 -6.690 -34.031 1.00 89.56 482 TRP A CA 1
ATOM 3779 C C . TRP A 1 482 ? 10.335 -5.275 -33.585 1.00 89.56 482 TRP A C 1
ATOM 3781 O O . TRP A 1 482 ? 11.404 -5.056 -33.015 1.00 89.56 482 TRP A O 1
ATOM 3791 N N . THR A 1 483 ? 9.426 -4.323 -33.770 1.00 87.25 483 THR A N 1
ATOM 3792 C CA . THR A 1 483 ? 9.521 -2.955 -33.268 1.00 87.25 483 THR A CA 1
ATOM 3793 C C . THR A 1 483 ? 9.533 -2.932 -31.746 1.00 87.25 483 THR A C 1
ATOM 3795 O O . THR A 1 483 ? 10.381 -2.255 -31.164 1.00 87.25 483 THR A O 1
ATOM 3798 N N . ALA A 1 484 ? 8.667 -3.708 -31.087 1.00 88.25 484 ALA A N 1
ATOM 3799 C CA . ALA A 1 484 ? 8.704 -3.845 -29.636 1.00 88.25 484 ALA A CA 1
ATOM 3800 C C . ALA A 1 484 ? 10.055 -4.395 -29.156 1.00 88.25 484 ALA A C 1
ATOM 3802 O O . ALA A 1 484 ? 10.614 -3.868 -28.194 1.00 88.25 484 ALA A O 1
ATOM 3803 N N . CYS A 1 485 ? 10.626 -5.384 -29.855 1.00 90.62 485 CYS A N 1
ATOM 3804 C CA . CYS A 1 485 ? 11.950 -5.904 -29.534 1.00 90.62 485 CYS A CA 1
ATOM 3805 C C . CYS A 1 485 ? 13.049 -4.845 -29.654 1.00 90.62 485 CYS A C 1
ATOM 3807 O O . CYS A 1 485 ? 13.842 -4.701 -28.727 1.00 90.62 485 CYS A O 1
ATOM 3809 N N . ALA A 1 486 ? 13.067 -4.072 -30.742 1.00 90.38 486 ALA A N 1
ATOM 3810 C CA . ALA A 1 486 ? 14.043 -3.001 -30.932 1.00 90.38 486 ALA A CA 1
ATOM 3811 C C . ALA A 1 486 ? 13.929 -1.906 -29.855 1.00 90.38 486 ALA A C 1
ATOM 3813 O O . ALA A 1 486 ? 14.942 -1.431 -29.339 1.00 90.38 486 ALA A O 1
ATOM 3814 N N . VAL A 1 487 ? 12.702 -1.522 -29.479 1.00 87.38 487 VAL A N 1
ATOM 3815 C CA . VAL A 1 487 ? 12.460 -0.520 -28.428 1.00 87.38 487 VAL A CA 1
ATOM 3816 C C . VAL A 1 487 ? 12.895 -1.046 -27.059 1.00 87.38 487 VAL A C 1
ATOM 3818 O O . VAL A 1 487 ? 13.588 -0.338 -26.332 1.00 87.38 487 VAL A O 1
ATOM 3821 N N . ILE A 1 488 ? 12.514 -2.271 -26.689 1.00 88.00 488 ILE A N 1
ATOM 3822 C CA . ILE A 1 488 ? 12.897 -2.864 -25.399 1.00 88.00 488 ILE A CA 1
ATOM 3823 C C . ILE A 1 488 ? 14.418 -3.041 -25.321 1.00 88.00 488 ILE A C 1
ATOM 3825 O O . ILE A 1 488 ? 15.012 -2.621 -24.330 1.00 88.00 488 ILE A O 1
ATOM 3829 N N . GLU A 1 489 ? 15.064 -3.570 -26.366 1.00 89.88 489 GLU A N 1
ATOM 3830 C CA . GLU A 1 489 ? 16.518 -3.770 -26.381 1.00 89.88 489 GLU A CA 1
ATOM 3831 C C . GLU A 1 489 ? 17.293 -2.453 -26.265 1.00 89.88 489 GLU A C 1
ATOM 3833 O O . GLU A 1 489 ? 18.231 -2.372 -25.473 1.00 89.88 489 GLU A O 1
ATOM 3838 N N . ARG A 1 490 ? 16.846 -1.383 -26.944 1.00 88.44 490 ARG A N 1
ATOM 3839 C CA . ARG A 1 490 ? 17.416 -0.036 -26.766 1.00 88.44 490 ARG A CA 1
ATOM 3840 C C . ARG A 1 490 ? 17.356 0.412 -25.309 1.00 88.44 490 ARG A C 1
ATOM 3842 O O . ARG A 1 490 ? 18.353 0.889 -24.780 1.00 88.44 490 ARG A O 1
ATOM 3849 N N . ASN A 1 491 ? 16.206 0.255 -24.653 1.00 84.38 491 ASN A N 1
ATOM 3850 C CA . ASN A 1 491 ? 16.064 0.658 -23.254 1.00 84.38 491 ASN A CA 1
ATOM 3851 C C . ASN A 1 491 ? 16.948 -0.191 -22.322 1.00 84.38 491 ASN A C 1
ATOM 3853 O O . ASN A 1 491 ? 17.499 0.338 -21.361 1.00 84.38 491 ASN A O 1
ATOM 3857 N N . ILE A 1 492 ? 17.137 -1.482 -22.622 1.00 86.25 492 ILE A N 1
ATOM 3858 C CA . ILE A 1 492 ? 18.087 -2.350 -21.906 1.00 86.25 492 ILE A CA 1
ATOM 3859 C C . ILE A 1 492 ? 19.529 -1.864 -22.111 1.00 86.25 492 ILE A C 1
ATOM 3861 O O . ILE A 1 492 ? 20.304 -1.832 -21.156 1.00 86.25 492 ILE A O 1
ATOM 3865 N N . ALA A 1 493 ? 19.897 -1.470 -23.330 1.00 87.12 493 ALA A N 1
ATOM 3866 C CA . ALA A 1 493 ? 21.217 -0.928 -23.634 1.00 87.12 493 ALA A CA 1
ATOM 3867 C C . ALA A 1 493 ? 21.476 0.399 -22.898 1.00 87.12 493 ALA A C 1
ATOM 3869 O O . ALA A 1 493 ? 22.519 0.555 -22.263 1.00 87.12 493 ALA A O 1
ATOM 3870 N N . ASP A 1 494 ? 20.501 1.312 -22.885 1.00 83.31 494 ASP A N 1
ATOM 3871 C CA . ASP A 1 494 ? 20.559 2.566 -22.120 1.00 83.31 494 ASP A CA 1
ATOM 3872 C C . ASP A 1 494 ? 20.699 2.326 -20.611 1.00 83.31 494 ASP A C 1
ATOM 3874 O O . ASP A 1 494 ? 21.454 3.019 -19.926 1.00 83.31 494 ASP A O 1
ATOM 3878 N N . HIS A 1 495 ? 20.007 1.315 -20.087 1.00 83.00 495 HIS A N 1
ATOM 3879 C CA . HIS A 1 495 ? 20.119 0.897 -18.691 1.00 83.00 495 HIS A CA 1
ATOM 3880 C C . HIS A 1 495 ? 21.520 0.375 -18.355 1.00 83.00 495 HIS A C 1
ATOM 3882 O O . HIS A 1 495 ? 22.135 0.794 -17.372 1.00 83.00 495 HIS A O 1
ATOM 3888 N N . ARG A 1 496 ? 22.073 -0.474 -19.229 1.00 84.44 496 ARG A N 1
ATOM 3889 C CA . ARG A 1 496 ? 23.442 -0.998 -19.109 1.00 84.44 496 ARG A CA 1
ATOM 3890 C C . ARG A 1 496 ? 24.498 0.096 -19.247 1.00 84.44 496 ARG A C 1
ATOM 3892 O O . ARG A 1 496 ? 25.525 0.016 -18.579 1.00 84.44 496 ARG A O 1
ATOM 3899 N N . ALA A 1 497 ? 24.247 1.139 -20.039 1.00 85.69 497 ALA A N 1
ATOM 3900 C CA . ALA A 1 497 ? 25.148 2.286 -20.162 1.00 85.69 497 ALA A CA 1
ATOM 3901 C C . ALA A 1 497 ? 25.309 3.066 -18.842 1.00 85.69 497 ALA A C 1
ATOM 3903 O O . ALA A 1 497 ? 26.349 3.681 -18.619 1.00 85.69 497 ALA A O 1
ATOM 3904 N N . LEU A 1 498 ? 24.328 2.999 -17.934 1.00 84.44 498 LEU A N 1
ATOM 3905 C CA . LEU A 1 498 ? 24.434 3.548 -16.574 1.00 84.44 498 LEU A CA 1
ATOM 3906 C C . LEU A 1 498 ? 25.171 2.608 -15.597 1.00 84.44 498 LEU A C 1
ATOM 3908 O O . LEU A 1 498 ? 25.435 2.977 -14.450 1.00 84.44 498 LEU A O 1
ATOM 3912 N N . GLY A 1 499 ? 25.535 1.402 -16.040 1.00 85.75 499 GLY A N 1
ATOM 3913 C CA . GLY A 1 499 ? 26.082 0.336 -15.201 1.00 85.75 499 GLY A CA 1
ATOM 3914 C C . GLY A 1 499 ? 25.026 -0.389 -14.366 1.00 85.75 499 GLY A C 1
ATOM 3915 O O . GLY A 1 499 ? 25.391 -1.127 -13.456 1.00 85.75 499 GLY A O 1
ATOM 3916 N N . LEU A 1 500 ? 23.737 -0.169 -14.644 1.00 83.38 500 LEU A N 1
ATOM 3917 C CA . LEU A 1 500 ? 22.640 -0.819 -13.937 1.00 83.38 500 LEU A CA 1
ATOM 3918 C C . LEU A 1 500 ? 22.359 -2.182 -14.577 1.00 83.38 500 LEU A C 1
ATOM 3920 O O . LEU A 1 500 ? 22.276 -2.315 -15.802 1.00 83.38 500 LEU A O 1
ATOM 3924 N N . GLU A 1 501 ? 22.192 -3.209 -13.748 1.00 73.94 501 GLU A N 1
ATOM 3925 C CA . GLU A 1 501 ? 21.761 -4.515 -14.233 1.00 73.94 501 GLU A CA 1
ATOM 3926 C C . GLU A 1 501 ? 20.290 -4.454 -14.649 1.00 73.94 501 GLU A C 1
ATOM 3928 O O . GLU A 1 501 ? 19.435 -3.919 -13.940 1.00 73.94 501 GLU A O 1
ATOM 3933 N N . PHE A 1 502 ? 19.984 -4.991 -15.831 1.00 68.88 502 PHE A N 1
ATOM 3934 C CA . PHE A 1 502 ? 18.603 -5.158 -16.264 1.00 68.88 502 PHE A CA 1
ATOM 3935 C C . PHE A 1 502 ? 18.040 -6.421 -15.614 1.00 68.88 502 PHE A C 1
ATOM 3937 O O . PHE A 1 502 ? 18.355 -7.538 -16.026 1.00 68.88 502 PHE A O 1
ATOM 3944 N N . PHE A 1 503 ? 17.187 -6.247 -14.609 1.00 61.44 503 PHE A N 1
ATOM 3945 C CA . PHE A 1 503 ? 16.641 -7.350 -13.815 1.00 61.44 503 PHE A CA 1
ATOM 3946 C C . PHE A 1 503 ? 15.476 -8.110 -14.471 1.00 61.44 503 PHE A C 1
ATOM 3948 O O . PHE A 1 503 ? 14.761 -8.868 -13.809 1.00 61.44 503 PHE A O 1
ATOM 3955 N N . GLY A 1 504 ? 15.347 -8.018 -15.797 1.00 53.84 504 GLY A N 1
ATOM 3956 C CA . GLY A 1 504 ? 14.494 -8.909 -16.582 1.00 53.84 504 GLY A CA 1
ATOM 3957 C C . GLY A 1 504 ? 14.902 -10.390 -16.534 1.00 53.84 504 GLY A C 1
ATOM 3958 O O . GLY A 1 504 ? 14.261 -11.187 -17.191 1.00 53.84 504 GLY A O 1
ATOM 3959 N N . GLY A 1 505 ? 15.945 -10.784 -15.787 1.00 51.84 505 GLY A N 1
ATOM 3960 C CA . GLY A 1 505 ? 16.402 -12.178 -15.659 1.00 51.84 505 GLY A CA 1
ATOM 3961 C C . GLY A 1 505 ? 15.966 -12.906 -14.377 1.00 51.84 505 GLY A C 1
ATOM 3962 O O . GLY A 1 505 ? 15.340 -13.956 -14.458 1.00 51.84 505 GLY A O 1
ATOM 3963 N N . ALA A 1 506 ? 16.300 -12.388 -13.187 1.00 55.97 506 ALA A N 1
ATOM 3964 C CA . ALA A 1 506 ? 16.056 -13.105 -11.921 1.00 55.97 506 ALA A CA 1
ATOM 3965 C C . ALA A 1 506 ? 14.634 -12.902 -11.361 1.00 55.97 506 ALA A C 1
ATOM 3967 O O . ALA A 1 506 ? 14.062 -13.811 -10.766 1.00 55.97 506 ALA A O 1
ATOM 3968 N N . VAL A 1 507 ? 14.068 -11.713 -11.577 1.00 70.62 507 VAL A N 1
ATOM 3969 C CA . VAL A 1 507 ? 12.755 -11.295 -11.061 1.00 70.62 507 VAL A CA 1
ATOM 3970 C C . VAL A 1 507 ? 11.749 -11.145 -12.204 1.00 70.62 507 VAL A C 1
ATOM 3972 O O . VAL A 1 507 ? 10.604 -11.575 -12.087 1.00 70.62 507 VAL A O 1
ATOM 3975 N N . GLY A 1 508 ? 12.186 -10.576 -13.336 1.00 83.19 508 GLY A N 1
ATOM 3976 C CA . GLY A 1 508 ? 11.344 -10.417 -14.520 1.00 83.19 508 GLY A CA 1
ATOM 3977 C C . GLY A 1 508 ? 10.238 -9.375 -14.329 1.00 83.19 508 GLY A C 1
ATOM 3978 O O . GLY A 1 508 ? 9.104 -9.631 -14.719 1.00 83.19 508 GLY A O 1
ATOM 3979 N N . TYR A 1 509 ? 10.527 -8.216 -13.730 1.00 86.06 509 TYR A N 1
ATOM 3980 C CA . TYR A 1 509 ? 9.521 -7.180 -13.453 1.00 86.06 509 TYR A CA 1
ATOM 3981 C C . TYR A 1 509 ? 9.936 -5.789 -13.948 1.00 86.06 509 TYR A C 1
ATOM 3983 O O . TYR A 1 509 ? 11.116 -5.445 -13.894 1.00 86.06 509 TYR A O 1
ATOM 3991 N N . THR A 1 510 ? 8.971 -4.981 -14.403 1.00 82.56 510 THR A N 1
ATOM 3992 C CA . THR A 1 510 ? 9.176 -3.561 -14.746 1.00 82.56 510 THR A CA 1
ATOM 3993 C C . THR A 1 510 ? 7.903 -2.730 -14.522 1.00 82.56 510 THR A C 1
ATOM 3995 O O . THR A 1 510 ? 6.823 -3.290 -14.352 1.00 82.56 510 THR A O 1
ATOM 3998 N N . ASN A 1 511 ? 7.992 -1.397 -14.542 1.00 79.50 511 ASN A N 1
ATOM 3999 C CA . ASN A 1 511 ? 6.824 -0.511 -14.471 1.00 79.50 511 ASN A CA 1
ATOM 4000 C C . ASN A 1 511 ? 6.745 0.450 -15.675 1.00 79.50 511 ASN A C 1
ATOM 4002 O O . ASN A 1 511 ? 7.757 0.742 -16.313 1.00 79.50 511 ASN A O 1
ATOM 4006 N N . HIS A 1 512 ? 5.532 0.897 -16.027 1.00 75.00 512 HIS A N 1
ATOM 4007 C CA . HIS A 1 512 ? 5.268 1.741 -17.203 1.00 75.00 512 HIS A CA 1
ATOM 4008 C C . HIS A 1 512 ? 4.632 3.080 -16.799 1.00 75.00 512 HIS A C 1
ATOM 4010 O O . HIS A 1 512 ? 3.779 3.127 -15.912 1.00 75.00 512 HIS A O 1
ATOM 4016 N N . ALA A 1 513 ? 4.992 4.150 -17.500 1.00 67.94 513 ALA A N 1
ATOM 4017 C CA . ALA A 1 513 ? 4.610 5.538 -17.261 1.00 67.94 513 ALA A CA 1
ATOM 4018 C C . ALA A 1 513 ? 3.129 5.834 -17.521 1.00 67.94 513 ALA A C 1
ATOM 4020 O O . ALA A 1 513 ? 2.505 6.626 -16.822 1.00 67.94 513 ALA A O 1
ATOM 4021 N N . LYS A 1 514 ? 2.552 5.233 -18.569 1.00 64.94 514 LYS A N 1
ATOM 4022 C CA . LYS A 1 514 ? 1.157 5.488 -18.985 1.00 64.94 514 LYS A CA 1
ATOM 4023 C C . LYS A 1 514 ? 0.217 4.312 -18.739 1.00 64.94 514 LYS A C 1
ATOM 4025 O O . LYS A 1 514 ? -0.872 4.270 -19.309 1.00 64.94 514 LYS A O 1
ATOM 4030 N N . ASN A 1 515 ? 0.649 3.334 -17.940 1.00 63.62 515 ASN A N 1
ATOM 4031 C CA . ASN A 1 515 ? -0.097 2.101 -17.674 1.00 63.62 515 ASN A CA 1
ATOM 4032 C C . ASN A 1 515 ? -0.519 1.342 -18.949 1.00 63.62 515 ASN A C 1
ATOM 4034 O O . ASN A 1 515 ? -1.450 0.542 -18.916 1.00 63.62 515 ASN A O 1
ATOM 4038 N N . TYR A 1 516 ? 0.140 1.579 -20.089 1.00 69.12 516 TYR A N 1
ATOM 4039 C CA . TYR A 1 516 ? -0.128 0.841 -21.317 1.00 69.12 516 TYR A CA 1
ATOM 4040 C C . TYR A 1 516 ? 0.548 -0.525 -21.250 1.00 69.12 516 TYR A C 1
ATOM 4042 O O . TYR A 1 516 ? 1.713 -0.647 -20.882 1.00 69.12 516 TYR A O 1
ATOM 4050 N N . TYR A 1 517 ? -0.171 -1.571 -21.652 1.00 67.69 517 TYR A N 1
ATOM 4051 C CA . TYR A 1 517 ? 0.381 -2.926 -21.723 1.00 67.69 517 TYR A CA 1
ATOM 4052 C C . TYR A 1 517 ? 1.037 -3.242 -23.075 1.00 67.69 517 TYR A C 1
ATOM 4054 O O . TYR A 1 517 ? 1.392 -4.390 -23.331 1.00 67.69 517 TYR A O 1
ATOM 4062 N N . GLY A 1 518 ? 1.142 -2.262 -23.983 1.00 68.25 518 GLY A N 1
ATOM 4063 C CA . GLY A 1 518 ? 1.832 -2.405 -25.267 1.00 68.25 518 GLY A CA 1
ATOM 4064 C C . GLY A 1 518 ? 1.134 -3.282 -26.318 1.00 68.25 518 GLY A C 1
ATOM 4065 O O . GLY A 1 518 ? 1.402 -3.158 -27.508 1.00 68.25 518 GLY A O 1
ATOM 4066 N N . GLY A 1 519 ? 0.197 -4.150 -25.939 1.00 74.38 519 GLY A N 1
ATOM 4067 C CA . GLY A 1 519 ? -0.420 -5.108 -26.858 1.00 74.38 519 GLY A CA 1
ATOM 4068 C C . GLY A 1 519 ? 0.359 -6.398 -27.051 1.00 74.38 519 GLY A C 1
ATOM 4069 O O . GLY A 1 519 ? 1.421 -6.585 -26.471 1.00 74.38 519 GLY A O 1
ATOM 4070 N N . LYS A 1 520 ? -0.180 -7.312 -27.871 1.00 78.31 520 LYS A N 1
ATOM 4071 C CA . LYS A 1 520 ? 0.372 -8.672 -28.018 1.00 78.31 520 LYS A CA 1
ATOM 4072 C C . LYS A 1 520 ? 1.845 -8.689 -28.447 1.00 78.31 520 LYS A C 1
ATOM 4074 O O . LYS A 1 520 ? 2.612 -9.462 -27.887 1.00 78.31 520 LYS A O 1
ATOM 4079 N N . GLY A 1 521 ? 2.252 -7.814 -29.373 1.00 81.50 521 GLY A N 1
ATOM 4080 C CA . GLY A 1 521 ? 3.648 -7.721 -29.818 1.00 81.50 521 GLY A CA 1
ATOM 4081 C C . GLY A 1 521 ? 4.606 -7.318 -28.694 1.00 81.50 521 GLY A C 1
ATOM 4082 O O . GLY A 1 521 ? 5.634 -7.964 -28.511 1.00 81.50 521 GLY A O 1
ATOM 4083 N N . TYR A 1 522 ? 4.235 -6.320 -27.884 1.00 83.75 522 TYR A N 1
ATOM 4084 C CA . TYR A 1 522 ? 5.017 -5.921 -26.710 1.00 83.75 522 TYR A CA 1
ATOM 4085 C C . TYR A 1 522 ? 5.021 -6.982 -25.611 1.00 83.75 522 TYR A C 1
ATOM 4087 O O . TYR A 1 522 ? 6.084 -7.242 -25.066 1.00 83.75 522 TYR A O 1
ATOM 4095 N N . LEU A 1 523 ? 3.893 -7.636 -25.315 1.00 83.19 523 LEU A N 1
ATOM 4096 C CA . LEU A 1 523 ? 3.848 -8.706 -24.307 1.00 83.19 523 LEU A CA 1
ATOM 4097 C C . LEU A 1 523 ? 4.755 -9.886 -24.691 1.00 83.19 523 LEU A C 1
ATOM 4099 O O . LEU A 1 523 ? 5.514 -10.388 -23.862 1.00 83.19 523 LEU A O 1
ATOM 4103 N N . ALA A 1 524 ? 4.731 -10.287 -25.963 1.00 85.88 524 ALA A N 1
ATOM 4104 C CA . ALA A 1 524 ? 5.618 -11.315 -26.498 1.00 85.88 524 ALA A CA 1
ATOM 4105 C C . ALA A 1 524 ? 7.097 -10.883 -26.459 1.00 85.88 524 ALA A C 1
ATOM 4107 O O . ALA A 1 524 ? 7.960 -11.646 -26.020 1.00 85.88 524 ALA A O 1
ATOM 4108 N N . ALA A 1 525 ? 7.398 -9.641 -26.853 1.00 88.19 525 ALA A N 1
ATOM 4109 C CA . ALA A 1 525 ? 8.751 -9.099 -26.779 1.00 88.19 525 ALA A CA 1
ATOM 4110 C C . ALA A 1 525 ? 9.257 -9.014 -25.327 1.00 88.19 525 ALA A C 1
ATOM 4112 O O . ALA A 1 525 ? 10.380 -9.419 -25.048 1.00 88.19 525 ALA A O 1
ATOM 4113 N N . MET A 1 526 ? 8.432 -8.567 -24.379 1.00 86.31 526 MET A N 1
ATOM 4114 C CA . MET A 1 526 ? 8.762 -8.525 -22.950 1.00 86.31 526 MET A CA 1
ATOM 4115 C C . MET A 1 526 ? 9.162 -9.909 -22.427 1.00 86.31 526 MET A C 1
ATOM 4117 O O . MET A 1 526 ? 10.207 -10.037 -21.789 1.00 86.31 526 MET A O 1
ATOM 4121 N N . ARG A 1 527 ? 8.405 -10.958 -22.781 1.00 86.62 527 ARG A N 1
ATOM 4122 C CA . ARG A 1 527 ? 8.756 -12.346 -22.439 1.00 86.62 527 ARG A CA 1
ATOM 4123 C C . ARG A 1 527 ? 10.073 -12.799 -23.045 1.00 86.62 527 ARG A C 1
ATOM 4125 O O . ARG A 1 527 ? 10.853 -13.452 -22.358 1.00 86.62 527 ARG A O 1
ATOM 4132 N N . ARG A 1 528 ? 10.352 -12.431 -24.300 1.00 86.81 528 ARG A N 1
ATOM 4133 C CA . ARG A 1 528 ? 11.646 -12.718 -24.941 1.00 86.81 528 ARG A CA 1
ATOM 4134 C C . ARG A 1 528 ? 12.813 -12.162 -24.121 1.00 86.81 528 ARG A C 1
ATOM 4136 O O . ARG A 1 528 ? 13.843 -12.819 -24.019 1.00 86.81 528 ARG A O 1
ATOM 4143 N N . PHE A 1 529 ? 12.652 -10.975 -23.539 1.00 87.56 529 PHE A N 1
ATOM 4144 C CA . PHE A 1 529 ? 13.661 -10.349 -22.678 1.00 87.56 529 PHE A CA 1
ATOM 4145 C C . PHE A 1 529 ? 13.572 -10.780 -21.201 1.00 87.56 529 PHE A C 1
ATOM 4147 O O . PHE A 1 529 ? 14.243 -10.187 -20.361 1.00 87.56 529 PHE A O 1
ATOM 4154 N N . GLY A 1 530 ? 12.782 -11.815 -20.890 1.00 86.31 530 GLY A N 1
ATOM 4155 C CA . GLY A 1 530 ? 12.690 -12.445 -19.569 1.00 86.31 530 GLY A CA 1
ATOM 4156 C C . GLY A 1 530 ? 11.726 -11.774 -18.580 1.00 86.31 530 GLY A C 1
ATOM 4157 O O . GLY A 1 530 ? 11.601 -12.219 -17.438 1.00 86.31 530 GLY A O 1
ATOM 4158 N N . LEU A 1 531 ? 10.986 -10.744 -19.001 1.00 86.81 531 LEU A N 1
ATOM 4159 C CA . LEU A 1 531 ? 9.945 -10.153 -18.161 1.00 86.81 531 LEU A CA 1
ATOM 4160 C C . LEU A 1 531 ? 8.776 -11.137 -17.985 1.00 86.81 531 LEU A C 1
ATOM 4162 O O . LEU A 1 531 ? 8.333 -11.794 -18.926 1.00 86.81 531 LEU A O 1
ATOM 4166 N N . ARG A 1 532 ? 8.282 -11.212 -16.753 1.00 86.19 532 ARG A N 1
ATOM 4167 C CA . ARG A 1 532 ? 7.190 -12.054 -16.250 1.00 86.19 532 ARG A CA 1
ATOM 4168 C C . ARG A 1 532 ? 6.054 -11.235 -15.651 1.00 86.19 532 ARG A C 1
ATOM 4170 O O . ARG A 1 532 ? 4.969 -11.776 -15.474 1.00 86.19 532 ARG A O 1
ATOM 4177 N N . GLY A 1 533 ? 6.277 -9.968 -15.316 1.00 85.69 533 GLY A N 1
ATOM 4178 C CA . GLY A 1 533 ? 5.251 -9.105 -14.755 1.00 85.69 533 GLY A CA 1
ATOM 4179 C C . GLY A 1 533 ? 5.520 -7.627 -14.986 1.00 85.69 533 GLY A C 1
ATOM 4180 O O . GLY A 1 533 ? 6.660 -7.224 -15.218 1.00 85.69 533 GLY A O 1
ATOM 4181 N N . PHE A 1 534 ? 4.468 -6.819 -14.927 1.00 83.56 534 PHE A N 1
ATOM 4182 C CA . PHE A 1 534 ? 4.615 -5.370 -14.877 1.00 83.56 534 PHE A CA 1
ATOM 4183 C C . PHE A 1 534 ? 3.478 -4.692 -14.119 1.00 83.56 534 PHE A C 1
ATOM 4185 O O . PHE A 1 534 ? 2.387 -5.249 -13.949 1.00 83.56 534 PHE A O 1
ATOM 4192 N N . ARG A 1 535 ? 3.770 -3.470 -13.677 1.00 81.94 535 ARG A N 1
ATOM 4193 C CA . ARG A 1 535 ? 2.852 -2.601 -12.946 1.00 81.94 535 ARG A CA 1
ATOM 4194 C C . ARG A 1 535 ? 1.669 -2.159 -13.799 1.00 81.94 535 ARG A C 1
ATOM 4196 O O . ARG A 1 535 ? 1.858 -1.665 -14.910 1.00 81.94 535 ARG A O 1
ATOM 4203 N N . VAL A 1 536 ? 0.469 -2.205 -13.232 1.00 75.06 536 VAL A N 1
ATOM 4204 C CA . VAL A 1 536 ? -0.727 -1.592 -13.819 1.00 75.06 536 VAL A CA 1
ATOM 4205 C C . VAL A 1 536 ? -1.535 -0.812 -12.790 1.00 75.06 536 VAL A C 1
ATOM 4207 O O . VAL A 1 536 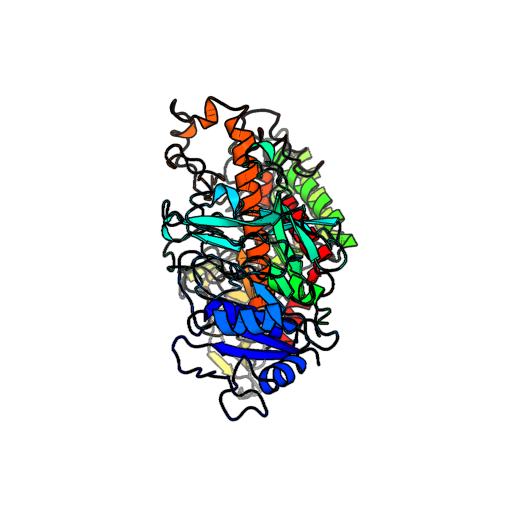? -1.951 -1.344 -11.769 1.00 75.06 536 VAL A O 1
ATOM 4210 N N . GLU A 1 537 ? -1.787 0.466 -13.048 1.00 67.19 537 GLU A N 1
ATOM 4211 C CA . GLU A 1 537 ? -2.623 1.280 -12.163 1.00 67.19 537 GLU A CA 1
ATOM 4212 C C . GLU A 1 537 ? -4.103 0.917 -12.303 1.00 67.19 537 GLU A C 1
ATOM 4214 O O . GLU A 1 537 ? -4.651 0.876 -13.407 1.00 67.19 537 GLU A O 1
ATOM 4219 N N . TYR A 1 538 ? -4.775 0.699 -11.171 1.00 54.44 538 TYR A N 1
ATOM 4220 C CA . TYR A 1 538 ? -6.202 0.350 -11.119 1.00 54.44 538 TYR A CA 1
ATOM 4221 C C . TYR A 1 538 ? -7.141 1.553 -11.370 1.00 54.44 538 TYR A C 1
ATOM 4223 O O . TYR A 1 538 ? -8.329 1.540 -11.056 1.00 54.44 538 TYR A O 1
ATOM 4231 N N . ASN A 1 539 ? -6.636 2.623 -11.972 1.00 45.62 539 ASN A N 1
ATOM 4232 C CA . ASN A 1 539 ? -7.400 3.822 -12.252 1.00 45.62 539 ASN A CA 1
ATOM 4233 C C . ASN A 1 539 ? -6.922 4.436 -13.550 1.00 45.62 539 ASN A C 1
ATOM 4235 O O . ASN A 1 539 ? -5.781 4.860 -13.629 1.00 45.62 539 ASN A O 1
ATOM 4239 N N . GLU A 1 540 ? -7.807 4.498 -14.538 1.00 42.50 540 GLU A N 1
ATOM 4240 C CA . GLU A 1 540 ? -8.004 5.647 -15.416 1.00 42.50 540 GLU A CA 1
ATOM 4241 C C . GLU A 1 540 ? -8.966 5.258 -16.545 1.00 42.50 540 GLU A C 1
ATOM 4243 O O . GLU A 1 540 ? -9.054 4.117 -16.994 1.00 42.50 540 GLU A O 1
ATOM 4248 N N . ARG A 1 541 ? -9.701 6.254 -17.039 1.00 34.88 541 ARG A N 1
ATOM 4249 C CA . ARG A 1 541 ? -10.616 6.190 -18.192 1.00 34.88 541 ARG A CA 1
ATOM 4250 C C . ARG A 1 541 ? -9.913 5.878 -19.528 1.00 34.88 541 ARG A C 1
ATOM 4252 O O . ARG A 1 541 ? -10.471 6.134 -20.592 1.00 34.88 541 ARG A O 1
ATOM 4259 N N . THR A 1 542 ? -8.693 5.365 -19.502 1.00 40.56 542 THR A N 1
ATOM 4260 C CA . THR A 1 542 ? -7.802 5.199 -20.646 1.00 40.56 542 THR A CA 1
ATOM 4261 C C . THR A 1 542 ? -7.437 3.724 -20.791 1.00 40.56 542 THR A C 1
ATOM 4263 O O . THR A 1 542 ? -6.456 3.241 -20.256 1.00 40.56 542 THR A O 1
ATOM 4266 N N . HIS A 1 543 ? -8.276 2.999 -21.532 1.00 42.53 543 HIS A N 1
ATOM 4267 C CA . HIS A 1 543 ? -7.899 1.891 -22.422 1.00 42.53 543 HIS A CA 1
ATOM 4268 C C . HIS A 1 543 ? -6.731 0.950 -22.030 1.00 42.53 543 HIS A C 1
ATOM 4270 O O . HIS A 1 543 ? -5.878 0.733 -22.885 1.00 42.53 543 HIS A O 1
ATOM 4276 N N . SER A 1 544 ? -6.669 0.331 -20.840 1.00 50.91 544 SER A N 1
ATOM 4277 C CA . SER A 1 544 ? -5.477 -0.505 -20.550 1.00 50.91 544 SER A CA 1
ATOM 4278 C C . SER A 1 544 ? -5.628 -1.754 -19.682 1.00 50.91 544 SER A C 1
ATOM 4280 O O . SER A 1 544 ? -4.638 -2.458 -19.517 1.00 50.91 544 SER A O 1
ATOM 4282 N N . PHE A 1 545 ? -6.805 -2.111 -19.166 1.00 53.84 545 PHE A N 1
ATOM 4283 C CA . PHE A 1 545 ? -6.938 -3.384 -18.442 1.00 53.84 545 PHE A CA 1
ATOM 4284 C C . PHE A 1 545 ? -7.510 -4.480 -19.351 1.00 53.84 545 PHE A C 1
ATOM 4286 O O . PHE A 1 545 ? -8.580 -4.284 -19.936 1.00 53.84 545 PHE A O 1
ATOM 4293 N N . PRO A 1 546 ? -6.846 -5.645 -19.491 1.00 56.50 546 PRO A N 1
ATOM 4294 C CA . PRO A 1 546 ? -7.534 -6.838 -19.957 1.00 56.50 546 PRO A CA 1
ATOM 4295 C C . PRO A 1 546 ? -8.720 -7.132 -19.016 1.00 56.50 546 PRO A C 1
ATOM 4297 O O . PRO A 1 546 ? -8.569 -7.006 -17.798 1.00 56.50 546 PRO A O 1
ATOM 4300 N N . PRO A 1 547 ? -9.900 -7.498 -19.545 1.00 55.28 547 PRO A N 1
ATOM 4301 C CA . PRO A 1 547 ? -11.047 -7.833 -18.709 1.00 55.28 547 PRO A CA 1
ATOM 4302 C C . PRO A 1 547 ? -10.729 -9.063 -17.850 1.00 55.28 547 PRO A C 1
ATOM 4304 O O . PRO A 1 547 ? -10.181 -10.043 -18.353 1.00 55.28 547 PRO A O 1
ATOM 4307 N N . GLY A 1 548 ? -11.083 -9.027 -16.566 1.00 57.97 548 GLY A N 1
ATOM 4308 C CA . GLY A 1 548 ? -10.848 -10.139 -15.645 1.00 57.97 548 GLY A CA 1
ATOM 4309 C C . GLY A 1 548 ? -10.745 -9.699 -14.189 1.00 57.97 548 GLY A C 1
ATOM 4310 O O . GLY A 1 548 ? -10.852 -8.516 -13.874 1.00 57.97 548 GLY A O 1
ATOM 4311 N N . ASP A 1 549 ? -10.540 -10.672 -13.301 1.00 65.00 549 ASP A N 1
ATOM 4312 C CA . ASP A 1 549 ? -10.270 -10.415 -11.888 1.00 65.00 549 ASP A CA 1
ATOM 4313 C C . ASP A 1 549 ? -8.838 -9.859 -11.727 1.00 65.00 549 ASP A C 1
ATOM 4315 O O . ASP A 1 549 ? -7.879 -10.590 -12.006 1.00 65.00 549 ASP A O 1
ATOM 4319 N N . PRO A 1 550 ? -8.652 -8.605 -11.268 1.00 65.94 550 PRO A N 1
ATOM 4320 C CA . PRO A 1 550 ? -7.328 -7.987 -11.112 1.00 65.94 550 PRO A CA 1
ATOM 4321 C C . PRO A 1 550 ? -6.419 -8.751 -10.135 1.00 65.94 550 PRO A C 1
ATOM 4323 O O . PRO A 1 550 ? -5.191 -8.655 -10.204 1.00 65.94 550 PRO A O 1
ATOM 4326 N N . ARG A 1 551 ? -7.000 -9.579 -9.261 1.00 66.38 551 ARG A N 1
ATOM 4327 C CA . ARG A 1 551 ? -6.263 -10.431 -8.322 1.00 66.38 551 ARG A CA 1
ATOM 4328 C C . ARG A 1 551 ? -5.534 -11.597 -8.995 1.00 66.38 551 ARG A C 1
ATOM 4330 O O . ARG A 1 551 ? -4.640 -12.181 -8.391 1.00 66.38 551 ARG A O 1
ATOM 4337 N N . ARG A 1 552 ? -5.943 -11.961 -10.214 1.00 68.75 552 ARG A N 1
ATOM 4338 C CA . ARG A 1 552 ? -5.511 -13.165 -10.951 1.00 68.75 552 ARG A CA 1
ATOM 4339 C C . ARG A 1 552 ? -5.037 -12.836 -12.366 1.00 68.75 552 ARG A C 1
ATOM 4341 O O . ARG A 1 552 ? -4.945 -13.716 -13.219 1.00 68.75 552 ARG A O 1
ATOM 4348 N N . LEU A 1 553 ? -4.818 -11.554 -12.646 1.00 74.50 553 LEU A N 1
ATOM 4349 C CA . LEU A 1 553 ? -4.675 -11.088 -14.010 1.00 74.50 553 LEU A CA 1
ATOM 4350 C C . LEU A 1 553 ? -3.312 -11.481 -14.590 1.00 74.50 553 LEU A C 1
ATOM 4352 O O . LEU A 1 553 ? -2.278 -10.909 -14.248 1.00 74.50 553 LEU A O 1
ATOM 4356 N N . THR A 1 554 ? -3.355 -12.428 -15.521 1.00 78.81 554 THR A N 1
ATOM 4357 C CA . THR A 1 554 ? -2.214 -12.869 -16.322 1.00 78.81 554 THR A CA 1
ATOM 4358 C C . THR A 1 554 ? -2.643 -12.917 -17.784 1.00 78.81 554 THR A C 1
ATOM 4360 O O . THR A 1 554 ? -3.703 -13.456 -18.103 1.00 78.81 554 THR A O 1
ATOM 4363 N N . ARG A 1 555 ? -1.833 -12.366 -18.692 1.00 76.31 555 ARG A N 1
ATOM 4364 C CA . ARG A 1 555 ? -2.088 -12.403 -20.142 1.00 76.31 555 ARG A CA 1
ATOM 4365 C C . ARG A 1 555 ? -0.799 -12.690 -20.892 1.00 76.31 555 ARG A C 1
ATOM 4367 O O . ARG A 1 555 ? 0.228 -12.090 -20.602 1.00 76.31 555 ARG A O 1
ATOM 4374 N N . GLU A 1 556 ? -0.863 -13.616 -21.842 1.00 75.19 556 GLU A N 1
ATOM 4375 C CA . GLU A 1 556 ? 0.297 -14.112 -22.591 1.00 75.19 556 GLU A CA 1
ATOM 4376 C C . GLU A 1 556 ? 1.474 -14.562 -21.713 1.00 75.19 556 GLU A C 1
ATOM 4378 O O . GLU A 1 556 ? 2.606 -14.495 -22.161 1.00 75.19 556 GLU A O 1
ATOM 4383 N N . GLY A 1 557 ? 1.243 -15.027 -20.478 1.00 77.19 557 GLY A N 1
ATOM 4384 C CA . GLY A 1 557 ? 2.312 -15.425 -19.546 1.00 77.19 557 GLY A CA 1
ATOM 4385 C C . GLY A 1 557 ? 2.954 -14.268 -18.768 1.00 77.19 557 GLY A C 1
ATOM 4386 O O . GLY A 1 557 ? 3.935 -14.487 -18.065 1.00 77.19 557 GLY A O 1
ATOM 4387 N N . ILE A 1 558 ? 2.401 -13.058 -18.877 1.00 83.44 558 ILE A N 1
ATOM 4388 C CA . ILE A 1 558 ? 2.795 -11.886 -18.096 1.00 83.44 558 ILE A CA 1
ATOM 4389 C C . ILE A 1 558 ? 1.764 -11.618 -16.999 1.00 83.44 558 ILE A C 1
ATOM 4391 O O . ILE A 1 558 ? 0.572 -11.495 -17.288 1.00 83.44 558 ILE A O 1
ATOM 4395 N N . GLN A 1 559 ? 2.223 -11.509 -15.754 1.00 86.38 559 GLN A N 1
ATOM 4396 C CA . GLN A 1 559 ? 1.428 -11.088 -14.607 1.00 86.38 559 GLN A CA 1
ATOM 4397 C C . GLN A 1 559 ? 1.234 -9.569 -14.597 1.00 86.38 559 GLN A C 1
ATOM 4399 O O . GLN A 1 559 ? 2.178 -8.791 -14.711 1.00 86.38 559 GLN A O 1
ATOM 4404 N N . PHE A 1 560 ? -0.000 -9.143 -14.389 1.00 83.81 560 PHE A N 1
ATOM 4405 C CA . PHE A 1 560 ? -0.356 -7.742 -14.243 1.00 83.81 560 PHE A CA 1
ATOM 4406 C C . PHE A 1 560 ? -0.454 -7.468 -12.749 1.00 83.81 560 PHE A C 1
ATOM 4408 O O . PHE A 1 560 ? -1.352 -7.993 -12.082 1.00 83.81 560 PHE A O 1
ATOM 4415 N N . VAL A 1 561 ? 0.507 -6.717 -12.213 1.00 85.81 561 VAL A N 1
ATOM 4416 C CA . VAL A 1 561 ? 0.563 -6.402 -10.784 1.00 85.81 561 VAL A CA 1
ATOM 4417 C C . VAL A 1 561 ? -0.145 -5.067 -10.572 1.00 85.81 561 VAL A C 1
ATOM 4419 O O . VAL A 1 561 ? 0.338 -4.043 -11.063 1.00 85.81 561 VAL A O 1
ATOM 4422 N N . PRO A 1 562 ? -1.315 -5.065 -9.914 1.00 82.81 562 PRO A N 1
ATOM 4423 C CA . PRO A 1 562 ? -2.062 -3.848 -9.684 1.00 82.81 562 PRO A CA 1
ATOM 4424 C C . PRO A 1 562 ? -1.289 -2.946 -8.724 1.00 82.81 562 PRO A C 1
ATOM 4426 O O . PRO A 1 562 ? -0.531 -3.415 -7.871 1.00 82.81 562 PRO A O 1
ATOM 4429 N N . THR A 1 563 ? -1.422 -1.644 -8.933 1.00 80.56 563 THR A N 1
ATOM 4430 C CA . THR A 1 563 ? -0.759 -0.641 -8.117 1.00 80.56 563 THR A CA 1
ATOM 4431 C C . THR A 1 563 ? -1.702 0.489 -7.772 1.00 80.56 563 THR A C 1
ATOM 4433 O O . THR A 1 563 ? -2.625 0.814 -8.535 1.00 80.56 563 THR A O 1
ATOM 4436 N N . ILE A 1 564 ? -1.388 1.151 -6.665 1.00 77.56 564 ILE A N 1
ATOM 4437 C CA . ILE A 1 564 ? -2.036 2.383 -6.265 1.00 77.56 564 ILE A CA 1
ATOM 4438 C C . ILE A 1 564 ? -1.041 3.532 -6.127 1.00 77.56 564 ILE A C 1
ATOM 4440 O O . ILE A 1 564 ? 0.015 3.413 -5.506 1.00 77.56 564 ILE A O 1
ATOM 4444 N N . LYS A 1 565 ? -1.401 4.671 -6.716 1.00 75.94 565 LYS A N 1
ATOM 4445 C CA . LYS A 1 565 ? -0.636 5.913 -6.625 1.00 75.94 565 LYS A CA 1
ATOM 4446 C C . LYS A 1 565 ? -0.703 6.485 -5.217 1.00 75.94 565 LYS A C 1
ATOM 4448 O O . LYS A 1 565 ? -1.804 6.598 -4.687 1.00 75.94 565 LYS A O 1
ATOM 4453 N N . LEU A 1 566 ? 0.435 6.915 -4.668 1.00 75.75 566 LEU A N 1
ATOM 4454 C CA . LEU A 1 566 ? 0.555 7.620 -3.382 1.00 75.75 566 LEU A CA 1
ATOM 4455 C C . LEU A 1 566 ? 1.081 9.068 -3.508 1.00 75.75 566 LEU A C 1
ATOM 4457 O O . LEU A 1 566 ? 1.410 9.688 -2.504 1.00 75.75 566 LEU A O 1
ATOM 4461 N N . ASP A 1 567 ? 1.160 9.624 -4.718 1.00 66.50 567 ASP A N 1
ATOM 4462 C CA . ASP A 1 567 ? 1.762 10.943 -4.978 1.00 66.50 567 ASP A CA 1
ATOM 4463 C C . ASP A 1 567 ? 0.985 12.139 -4.459 1.00 66.50 567 ASP A C 1
ATOM 4465 O O . ASP A 1 567 ? -0.238 12.168 -4.546 1.00 66.50 567 ASP A O 1
ATOM 4469 N N . LEU A 1 568 ? 1.718 13.181 -4.051 1.00 54.56 568 LEU A N 1
ATOM 4470 C CA . LEU A 1 568 ? 1.157 14.448 -3.583 1.00 54.56 568 LEU A CA 1
ATOM 4471 C C . LEU A 1 568 ? 1.145 15.587 -4.612 1.00 54.56 568 LEU A C 1
ATOM 4473 O O . LEU A 1 568 ? 0.383 16.535 -4.402 1.00 54.56 568 LEU A O 1
ATOM 4477 N N . CYS A 1 569 ? 1.943 15.571 -5.692 1.00 47.09 569 CYS A N 1
ATOM 4478 C CA . CYS A 1 569 ? 2.165 16.812 -6.447 1.00 47.09 569 CYS A CA 1
ATOM 4479 C C . CYS A 1 569 ? 2.434 16.679 -7.954 1.00 47.09 569 CYS A C 1
ATOM 4481 O O . CYS A 1 569 ? 3.386 17.253 -8.476 1.00 47.09 569 CYS A O 1
ATOM 4483 N N . PHE A 1 570 ? 1.473 16.150 -8.713 1.00 41.50 570 PHE A N 1
ATOM 4484 C CA . PHE A 1 570 ? 1.511 16.333 -10.168 1.00 41.50 570 PHE A CA 1
ATOM 4485 C C . PHE A 1 570 ? 1.300 17.803 -10.568 1.00 41.50 570 PHE A C 1
ATOM 4487 O O . PHE A 1 570 ? 0.172 18.306 -10.550 1.00 41.50 570 PHE A O 1
ATOM 4494 N N . ASN A 1 571 ? 2.372 18.453 -11.032 1.00 35.09 571 ASN A N 1
ATOM 4495 C CA . ASN A 1 571 ? 2.383 19.755 -11.711 1.00 35.09 571 ASN A CA 1
ATOM 4496 C C . ASN A 1 571 ? 1.718 20.911 -10.932 1.00 35.09 571 ASN A C 1
ATOM 4498 O O . ASN A 1 571 ? 0.768 21.509 -11.435 1.00 35.09 571 ASN A O 1
ATOM 4502 N N . ILE A 1 572 ? 2.291 21.314 -9.785 1.00 36.66 572 ILE A N 1
ATOM 4503 C CA . ILE A 1 572 ? 1.879 22.482 -8.957 1.00 36.66 572 ILE A CA 1
ATOM 4504 C C . ILE A 1 572 ? 0.781 22.144 -7.914 1.00 36.66 572 ILE A C 1
ATOM 4506 O O . ILE A 1 572 ? -0.114 22.944 -7.644 1.00 36.66 572 ILE A O 1
ATOM 4510 N N . GLY A 1 573 ? 0.811 20.939 -7.335 1.00 35.09 573 GLY A N 1
ATOM 4511 C CA . GLY A 1 573 ? -0.143 20.505 -6.304 1.00 35.09 573 GLY A CA 1
ATOM 4512 C C . GLY A 1 573 ? 0.220 20.974 -4.888 1.00 35.09 573 GLY A C 1
ATOM 4513 O O . GLY A 1 573 ? 1.368 20.827 -4.474 1.00 35.09 573 GLY A O 1
ATOM 4514 N N . GLY A 1 574 ? -0.752 21.510 -4.145 1.00 41.00 574 GLY A N 1
ATOM 4515 C CA . GLY A 1 574 ? -0.653 21.786 -2.705 1.00 41.00 574 GLY A CA 1
ATOM 4516 C C . GLY A 1 574 ? -1.531 20.845 -1.872 1.00 41.00 574 GLY A C 1
ATOM 4517 O O . GLY A 1 574 ? -2.500 20.288 -2.383 1.00 41.00 574 GLY A O 1
ATOM 4518 N N . LEU A 1 575 ? -1.234 20.695 -0.573 1.00 47.16 575 LEU A N 1
ATOM 4519 C CA . LEU A 1 575 ? -2.085 19.947 0.379 1.00 47.16 575 LEU A CA 1
ATOM 4520 C C . LEU A 1 575 ? -3.441 20.647 0.661 1.00 47.16 575 LEU A C 1
ATOM 4522 O O . LEU A 1 575 ? -4.303 20.073 1.332 1.00 47.16 575 LEU A O 1
ATOM 4526 N N . TYR A 1 576 ? -3.627 21.873 0.149 1.00 47.06 576 TYR A N 1
ATOM 4527 C CA . TYR A 1 576 ? -4.772 22.757 0.388 1.00 47.06 576 TYR A CA 1
ATOM 4528 C C . TYR A 1 576 ? -5.333 23.381 -0.896 1.00 47.06 576 TYR A C 1
ATOM 4530 O O . TYR A 1 576 ? -4.601 23.625 -1.852 1.00 47.06 576 TYR A O 1
ATOM 4538 N N . HIS A 1 577 ? -6.631 23.706 -0.865 1.00 39.59 577 HIS A N 1
ATOM 4539 C CA . HIS A 1 577 ? -7.374 24.400 -1.925 1.00 39.59 577 HIS A CA 1
ATOM 4540 C C . HIS A 1 577 ? -7.696 25.851 -1.514 1.00 39.59 577 HIS A C 1
ATOM 4542 O O . HIS A 1 577 ? -8.251 26.060 -0.435 1.00 39.59 577 HIS A O 1
ATOM 4548 N N . SER A 1 578 ? -7.411 26.837 -2.377 1.00 37.47 578 SER A N 1
ATOM 4549 C CA . SER A 1 578 ? -7.625 28.282 -2.132 1.00 37.47 578 SER A CA 1
ATOM 4550 C C . SER A 1 578 ? -9.105 28.685 -2.060 1.00 37.47 578 SER A C 1
ATOM 4552 O O . SER A 1 578 ? -9.474 29.531 -1.255 1.00 37.47 578 SER A O 1
ATOM 4554 N N . GLY A 1 579 ? -9.981 28.043 -2.837 1.00 37.00 579 GLY A N 1
ATOM 4555 C CA . GLY A 1 579 ? -11.436 28.271 -2.798 1.00 37.00 579 GLY A CA 1
ATOM 4556 C C . GLY A 1 579 ? -12.188 27.509 -1.696 1.00 37.00 579 GLY A C 1
ATOM 4557 O O . GLY A 1 579 ? -13.417 27.459 -1.718 1.00 37.00 579 GLY A O 1
ATOM 4558 N N . ALA A 1 580 ? -11.485 26.855 -0.759 1.00 40.56 580 ALA A N 1
ATOM 4559 C CA . ALA A 1 580 ? -12.130 26.306 0.431 1.00 40.56 580 ALA A CA 1
ATOM 4560 C C . ALA A 1 580 ? -12.497 27.484 1.342 1.00 40.56 580 ALA A C 1
ATOM 4562 O O . ALA A 1 580 ? -11.672 27.955 2.116 1.00 40.56 580 ALA A O 1
ATOM 4563 N N . VAL A 1 581 ? -13.721 27.997 1.197 1.00 35.31 581 VAL A N 1
ATOM 4564 C CA . VAL A 1 581 ? -14.250 29.117 1.986 1.00 35.31 581 VAL A CA 1
ATOM 4565 C C . VAL A 1 581 ? -14.056 28.820 3.481 1.00 35.31 581 VAL A C 1
ATOM 4567 O O . VAL A 1 581 ? -14.714 27.928 4.019 1.00 35.31 581 VAL A O 1
ATOM 4570 N N . TYR A 1 582 ? -13.109 29.534 4.102 1.00 38.28 582 TYR A N 1
ATOM 4571 C CA . TYR A 1 582 ? -12.966 29.861 5.530 1.00 38.28 582 TYR A CA 1
ATOM 4572 C C . TYR A 1 582 ? -13.440 28.818 6.560 1.00 38.28 582 TYR A C 1
ATOM 4574 O O . TYR A 1 582 ? -14.029 29.159 7.580 1.00 38.28 582 TYR A O 1
ATOM 4582 N N . SER A 1 583 ? -13.192 27.532 6.323 1.00 37.69 583 SER A N 1
ATOM 4583 C CA . SER A 1 583 ? -13.536 26.469 7.269 1.00 37.69 583 SER A CA 1
ATOM 4584 C C . SER A 1 583 ? -12.374 25.494 7.403 1.00 37.69 583 SER A C 1
ATOM 4586 O O . SER A 1 583 ? -11.576 25.316 6.483 1.00 37.69 583 SER A O 1
ATOM 4588 N N . ASP A 1 584 ? -12.251 24.869 8.570 1.00 41.50 584 ASP A N 1
ATOM 4589 C CA . ASP A 1 584 ? -11.167 23.974 9.020 1.00 41.50 584 ASP A CA 1
ATOM 4590 C C . ASP A 1 584 ? -11.043 22.645 8.249 1.00 41.50 584 ASP A C 1
ATOM 4592 O O . ASP A 1 584 ? -10.623 21.610 8.765 1.00 41.50 584 ASP A O 1
ATOM 4596 N N . THR A 1 585 ? -11.431 22.654 6.978 1.00 41.72 585 THR A N 1
ATOM 4597 C CA . THR A 1 585 ? -11.976 21.497 6.279 1.00 41.72 585 THR A CA 1
ATOM 4598 C C . THR A 1 585 ? -11.209 21.108 5.009 1.00 41.72 585 THR A C 1
ATOM 4600 O O . THR A 1 585 ? -11.583 20.147 4.340 1.00 41.72 585 THR A O 1
ATOM 4603 N N . GLY A 1 586 ? -10.108 21.781 4.664 1.00 41.88 586 GLY A N 1
ATOM 4604 C CA . GLY A 1 586 ? -9.337 21.475 3.454 1.00 41.88 586 GLY A CA 1
ATOM 4605 C C . GLY A 1 586 ? -8.397 20.270 3.599 1.00 41.88 586 GLY A C 1
ATOM 4606 O O . GLY A 1 586 ? -7.374 20.370 4.265 1.00 41.88 586 GLY A O 1
ATOM 4607 N N . PHE A 1 587 ? -8.710 19.154 2.938 1.00 38.41 587 PHE A N 1
ATOM 4608 C CA . PHE A 1 587 ? -7.712 18.233 2.380 1.00 38.41 587 PHE A CA 1
ATOM 4609 C C . PHE A 1 587 ? -8.116 17.954 0.933 1.00 38.41 587 PHE A C 1
ATOM 4611 O O . PHE A 1 587 ? -9.245 17.531 0.677 1.00 38.41 587 PHE A O 1
ATOM 4618 N N . GLY A 1 588 ? -7.210 18.223 0.000 1.00 38.12 588 GLY A N 1
ATOM 4619 C CA . GLY A 1 588 ? -7.366 17.914 -1.414 1.00 38.12 588 GLY A CA 1
ATOM 4620 C C . GLY A 1 588 ? -6.086 18.276 -2.153 1.00 38.12 588 GLY A C 1
ATOM 4621 O O . GLY A 1 588 ? -5.601 19.396 -2.012 1.00 38.12 588 GLY A O 1
ATOM 4622 N N . MET A 1 589 ? -5.538 17.336 -2.926 1.00 35.41 589 MET A N 1
ATOM 4623 C CA . MET A 1 589 ? -4.465 17.628 -3.876 1.00 35.41 589 MET A CA 1
ATOM 4624 C C . MET A 1 589 ? -5.050 18.441 -5.023 1.00 35.41 589 MET A C 1
ATOM 4626 O O . MET A 1 589 ? -5.574 17.885 -5.990 1.00 35.41 589 MET A O 1
ATOM 4630 N N . HIS A 1 590 ? -4.984 19.759 -4.912 1.00 34.47 590 HIS A N 1
ATOM 4631 C CA . HIS A 1 590 ? -5.387 20.634 -5.997 1.00 34.47 590 HIS A CA 1
ATOM 4632 C C . HIS A 1 590 ? -4.170 21.311 -6.594 1.00 34.47 590 HIS A C 1
ATOM 4634 O O . HIS A 1 590 ? -3.236 21.701 -5.890 1.00 34.47 590 HIS A O 1
ATOM 4640 N N . LYS A 1 591 ? -4.213 21.446 -7.920 1.00 30.84 591 LYS A N 1
ATOM 4641 C CA . LYS A 1 591 ? -3.396 22.403 -8.655 1.00 30.84 591 LYS A CA 1
ATOM 4642 C C . LYS A 1 591 ? -3.628 23.749 -7.969 1.00 30.84 591 LYS A C 1
ATOM 4644 O O . LYS A 1 591 ? -4.772 24.193 -7.920 1.00 30.84 591 LYS A O 1
ATOM 4649 N N . LEU A 1 592 ? -2.593 24.366 -7.408 1.00 31.62 592 LEU A N 1
ATOM 4650 C CA . LEU A 1 592 ? -2.671 25.785 -7.079 1.00 31.62 592 LEU A CA 1
ATOM 4651 C C . LEU A 1 592 ? -2.956 26.473 -8.414 1.00 31.62 592 LEU A C 1
ATOM 4653 O O . LEU A 1 592 ? -2.123 26.432 -9.326 1.00 31.62 592 LEU A O 1
ATOM 4657 N N . GLU A 1 593 ? -4.176 26.973 -8.597 1.00 25.52 593 GLU A N 1
ATOM 4658 C CA . GLU A 1 593 ? -4.565 27.598 -9.852 1.00 25.52 593 GLU A CA 1
ATOM 4659 C C . GLU A 1 593 ? -3.780 28.897 -10.010 1.00 25.52 593 GLU A C 1
ATOM 4661 O O . GLU A 1 593 ? -4.178 29.954 -9.543 1.00 25.52 593 GLU A O 1
ATOM 4666 N N . SER A 1 594 ? -2.659 28.813 -10.730 1.00 27.77 594 SER A N 1
ATOM 4667 C CA . SER A 1 594 ? -1.862 29.931 -11.241 1.00 27.77 594 SER A CA 1
ATOM 4668 C C . SER A 1 594 ? -1.240 30.871 -10.189 1.00 27.77 594 SER A C 1
ATOM 4670 O O . SER A 1 594 ? -1.746 31.120 -9.100 1.00 27.77 594 SER A O 1
ATOM 4672 N N . GLY A 1 595 ? -0.085 31.445 -10.533 1.00 30.14 595 GLY A N 1
ATOM 4673 C CA . GLY A 1 595 ? 0.685 32.341 -9.660 1.00 30.14 595 GLY A CA 1
ATOM 4674 C C . GLY A 1 595 ? 0.002 33.666 -9.284 1.00 30.14 595 GLY A C 1
ATOM 4675 O O . GLY A 1 595 ? 0.642 34.501 -8.651 1.00 30.14 595 GLY A O 1
ATOM 4676 N N . THR A 1 596 ? -1.258 33.881 -9.667 1.00 33.94 596 THR A N 1
ATOM 4677 C CA . THR A 1 596 ? -2.049 35.083 -9.372 1.00 33.94 596 THR A CA 1
ATOM 4678 C C . THR A 1 596 ? -2.860 34.984 -8.076 1.00 33.94 596 THR A C 1
ATOM 4680 O O . THR A 1 596 ? -2.968 35.991 -7.383 1.00 33.94 596 THR A O 1
ATOM 4683 N N . GLU A 1 597 ? -3.343 33.804 -7.664 1.00 35.44 597 GLU A N 1
ATOM 4684 C CA . GLU A 1 597 ? -4.097 33.658 -6.398 1.00 35.44 597 GLU A CA 1
ATOM 4685 C C . GLU A 1 597 ? -3.194 33.617 -5.158 1.00 35.44 597 GLU A C 1
ATOM 4687 O O . GLU A 1 597 ? -3.534 34.170 -4.114 1.00 35.44 597 GLU A O 1
ATOM 4692 N N . LEU A 1 598 ? -1.984 33.062 -5.284 1.00 37.59 598 LEU A N 1
ATOM 4693 C CA . LEU A 1 598 ? -0.954 33.134 -4.237 1.00 37.59 598 LEU A CA 1
ATOM 4694 C C . LEU A 1 598 ? -0.473 34.572 -3.966 1.00 37.59 598 LEU A C 1
ATOM 4696 O O . LEU A 1 598 ? 0.147 34.824 -2.936 1.00 37.59 598 LEU A O 1
ATOM 4700 N N . ARG A 1 599 ? -0.743 35.505 -4.889 1.00 36.00 599 ARG A N 1
ATOM 4701 C CA . ARG A 1 599 ? -0.378 36.928 -4.796 1.00 36.00 599 ARG A CA 1
ATOM 4702 C C . ARG A 1 599 ? -1.542 37.828 -4.366 1.00 36.00 599 ARG A C 1
ATOM 4704 O O . ARG A 1 599 ? -1.334 39.026 -4.193 1.00 36.00 599 ARG A O 1
ATOM 4711 N N . GLY A 1 600 ? -2.751 37.285 -4.214 1.00 36.38 600 GLY A N 1
ATOM 4712 C CA . GLY A 1 600 ? -3.927 38.049 -3.806 1.00 36.38 600 GLY A CA 1
ATOM 4713 C C . GLY A 1 600 ? -3.922 38.365 -2.309 1.00 36.38 600 GLY A C 1
ATOM 4714 O O . GLY A 1 600 ? -3.634 37.501 -1.485 1.00 36.38 600 GLY A O 1
ATOM 4715 N N . ALA A 1 601 ? -4.314 39.590 -1.950 1.00 39.16 601 ALA A N 1
ATOM 4716 C CA . ALA A 1 601 ? -4.397 40.097 -0.574 1.00 39.16 601 ALA A CA 1
ATOM 4717 C C . ALA A 1 601 ? -5.427 39.379 0.339 1.00 39.16 601 ALA A C 1
ATOM 4719 O O . ALA A 1 601 ? -5.575 39.761 1.494 1.00 39.16 601 ALA A O 1
ATOM 4720 N N . ASN A 1 602 ? -6.114 38.340 -0.154 1.00 38.62 602 ASN A N 1
ATOM 4721 C CA . ASN A 1 602 ? -7.185 37.619 0.551 1.00 38.62 602 ASN A CA 1
ATOM 4722 C C . ASN A 1 602 ? -6.777 36.215 1.032 1.00 38.62 602 ASN A C 1
ATOM 4724 O O . ASN A 1 602 ? -7.631 35.428 1.434 1.00 38.62 602 ASN A O 1
ATOM 4728 N N . ASN A 1 603 ? -5.492 35.867 0.971 1.00 47.25 603 ASN A N 1
ATOM 4729 C CA . ASN A 1 603 ? -5.022 34.562 1.414 1.00 47.25 603 ASN A CA 1
ATOM 4730 C C . ASN A 1 603 ? -4.597 34.658 2.888 1.00 47.25 603 ASN A C 1
ATOM 4732 O O . ASN A 1 603 ? -3.447 34.990 3.168 1.00 47.25 603 ASN A O 1
ATOM 4736 N N . GLU A 1 604 ? -5.508 34.373 3.829 1.00 44.19 604 GLU A N 1
ATOM 4737 C CA . GLU A 1 604 ? -5.217 34.339 5.283 1.00 44.19 604 GLU A CA 1
ATOM 4738 C C . GLU A 1 604 ? -4.004 33.462 5.610 1.00 44.19 604 GLU A C 1
ATOM 4740 O O . GLU A 1 604 ? -3.227 33.721 6.527 1.00 44.19 604 GLU A O 1
ATOM 4745 N N . TRP A 1 605 ? -3.793 32.451 4.769 1.00 45.94 605 TRP A N 1
ATOM 4746 C CA . TRP A 1 605 ? -2.632 31.592 4.801 1.00 45.94 605 TRP A CA 1
ATOM 4747 C C . TRP A 1 605 ? -1.324 32.359 4.609 1.00 45.94 605 TRP A C 1
ATOM 4749 O O . TRP A 1 605 ? -0.334 31.956 5.184 1.00 45.94 605 TRP A O 1
ATOM 4759 N N . MET A 1 606 ? -1.264 33.441 3.827 1.00 44.88 606 MET A N 1
ATOM 4760 C CA . MET A 1 606 ? -0.082 34.305 3.655 1.00 44.88 606 MET A CA 1
ATOM 4761 C C . MET A 1 606 ? 0.029 35.423 4.697 1.00 44.88 606 MET A C 1
ATOM 4763 O O . MET A 1 606 ? 1.131 35.939 4.880 1.00 44.88 606 MET A O 1
ATOM 4767 N N . SER A 1 607 ? -1.063 35.777 5.380 1.00 44.31 607 SER A N 1
ATOM 4768 C CA . SER A 1 607 ? -1.103 36.889 6.337 1.00 44.31 607 SER A CA 1
ATOM 4769 C C . SER A 1 607 ? -0.967 36.484 7.812 1.00 44.31 607 SER A C 1
ATOM 4771 O O . SER A 1 607 ? -0.584 37.337 8.605 1.00 44.31 607 SER A O 1
ATOM 4773 N N . ASP A 1 608 ? -1.219 35.219 8.184 1.00 45.53 608 ASP A N 1
ATOM 4774 C CA . ASP A 1 608 ? -0.927 34.667 9.524 1.00 45.53 608 ASP A CA 1
ATOM 4775 C C . ASP A 1 608 ? -0.082 33.373 9.439 1.00 45.53 608 ASP A C 1
ATOM 4777 O O . ASP A 1 608 ? -0.598 32.248 9.475 1.00 45.53 608 ASP A O 1
ATOM 4781 N N . PRO A 1 609 ? 1.245 33.510 9.268 1.00 48.28 609 PRO A N 1
ATOM 4782 C CA . PRO A 1 609 ? 2.138 32.374 9.092 1.00 48.28 609 PRO A CA 1
ATOM 4783 C C . PRO A 1 609 ? 2.448 31.584 10.375 1.00 48.28 609 PRO A C 1
ATOM 4785 O O . PRO A 1 609 ? 2.975 30.482 10.244 1.00 48.28 609 PRO A O 1
ATOM 4788 N N . SER A 1 610 ? 2.171 32.103 11.581 1.00 49.28 610 SER A N 1
ATOM 4789 C CA . SER A 1 610 ? 2.655 31.512 12.844 1.00 49.28 610 SER A CA 1
ATOM 4790 C C . SER A 1 610 ? 1.632 30.645 13.585 1.00 49.28 610 SER A C 1
ATOM 4792 O O . SER A 1 610 ? 2.052 29.725 14.290 1.00 49.28 610 SER A O 1
ATOM 4794 N N . GLY A 1 611 ? 0.326 30.897 13.428 1.00 49.72 611 GLY A N 1
ATOM 4795 C CA . GLY A 1 611 ? -0.737 30.103 14.066 1.00 49.72 611 GLY A CA 1
ATOM 4796 C C . GLY A 1 611 ? -1.441 29.139 13.109 1.00 49.72 611 GLY A C 1
ATOM 4797 O O . GLY A 1 611 ? -1.474 27.927 13.319 1.00 49.72 611 GLY A O 1
ATOM 4798 N N . TRP A 1 612 ? -1.974 29.668 12.007 1.00 47.50 612 TRP A N 1
ATOM 4799 C CA . TRP A 1 612 ? -2.874 28.924 11.118 1.00 47.50 612 TRP A CA 1
ATOM 4800 C C . TRP A 1 612 ? -2.175 27.865 10.250 1.00 47.50 612 TRP A C 1
ATOM 4802 O O . TRP A 1 612 ? -2.760 26.827 9.927 1.00 47.50 612 TRP A O 1
ATOM 4812 N N . ARG A 1 613 ? -0.909 28.100 9.870 1.00 53.56 613 ARG A N 1
ATOM 4813 C CA . ARG A 1 613 ? -0.133 27.192 9.005 1.00 53.56 613 ARG A CA 1
ATOM 4814 C C . ARG A 1 613 ? 0.329 25.922 9.716 1.00 53.56 613 ARG A C 1
ATOM 4816 O O . ARG A 1 613 ? 0.155 24.845 9.145 1.00 53.56 613 ARG A O 1
ATOM 4823 N N . ALA A 1 614 ? 0.886 26.028 10.928 1.00 54.25 614 ALA A N 1
ATOM 4824 C CA . ALA A 1 614 ? 1.347 24.858 11.682 1.00 54.25 614 ALA A CA 1
ATOM 4825 C C . ALA A 1 614 ? 0.220 23.889 11.980 1.00 54.25 614 ALA A C 1
ATOM 4827 O O . ALA A 1 614 ? 0.316 22.705 11.665 1.00 54.25 614 ALA A O 1
ATOM 4828 N N . GLU A 1 615 ? -0.847 24.405 12.573 1.00 58.19 615 GLU A N 1
ATOM 4829 C CA . GLU A 1 615 ? -1.930 23.590 13.092 1.00 58.19 615 GLU A CA 1
ATOM 4830 C C . GLU A 1 615 ? -2.650 22.838 11.974 1.00 58.19 615 GLU A C 1
ATOM 4832 O O . GLU A 1 615 ? -2.795 21.614 12.020 1.00 58.19 615 GLU A O 1
ATOM 4837 N N . LYS A 1 616 ? -3.031 23.551 10.908 1.00 60.47 616 LYS A N 1
ATOM 4838 C CA . LYS A 1 616 ? -3.700 22.920 9.775 1.00 60.47 616 LYS A CA 1
ATOM 4839 C C . LYS A 1 616 ? -2.757 21.953 9.072 1.00 60.47 616 LYS A C 1
ATOM 4841 O O . LYS A 1 616 ? -3.160 20.811 8.846 1.00 60.47 616 LYS A O 1
ATOM 4846 N N . GLY A 1 617 ? -1.514 22.354 8.790 1.00 60.53 617 GLY A N 1
ATOM 4847 C CA . GLY A 1 617 ? -0.532 21.513 8.098 1.00 60.53 617 GLY A CA 1
ATOM 4848 C C . GLY A 1 617 ? -0.337 20.148 8.763 1.00 60.53 617 GLY A C 1
ATOM 4849 O O . GLY A 1 617 ? -0.335 19.127 8.075 1.00 60.53 617 GLY A O 1
ATOM 4850 N N . VAL A 1 618 ? -0.282 20.114 10.098 1.00 67.56 618 VAL A N 1
ATOM 4851 C CA . VAL A 1 618 ? -0.228 18.875 10.892 1.00 67.56 618 VAL A CA 1
ATOM 4852 C C . VAL A 1 618 ? -1.456 17.989 10.646 1.00 67.56 618 VAL A C 1
ATOM 4854 O O . VAL A 1 618 ? -1.311 16.788 10.406 1.00 67.56 618 VAL A O 1
ATOM 4857 N N . VAL A 1 619 ? -2.662 18.565 10.650 1.00 69.62 619 VAL A N 1
ATOM 4858 C CA . VAL A 1 619 ? -3.911 17.838 10.365 1.00 69.62 619 VAL A CA 1
ATOM 4859 C C . VAL A 1 619 ? -3.912 17.271 8.942 1.00 69.62 619 VAL A C 1
ATOM 4861 O O . VAL A 1 619 ? -4.263 16.106 8.749 1.00 69.62 619 VAL A O 1
ATOM 4864 N N . ALA A 1 620 ? -3.492 18.047 7.937 1.00 68.56 620 ALA A N 1
ATOM 4865 C CA . ALA A 1 620 ? -3.420 17.563 6.556 1.00 68.56 620 ALA A CA 1
ATOM 4866 C C . ALA A 1 620 ? -2.404 16.429 6.385 1.00 68.56 620 ALA A C 1
ATOM 4868 O O . ALA A 1 620 ? -2.715 15.443 5.719 1.00 68.56 620 ALA A O 1
ATOM 4869 N N . ILE A 1 621 ? -1.232 16.523 7.019 1.00 72.19 621 ILE A N 1
ATOM 4870 C CA . ILE A 1 621 ? -0.228 15.450 7.013 1.00 72.19 621 ILE A CA 1
ATOM 4871 C C . ILE A 1 621 ? -0.791 14.195 7.689 1.00 72.19 621 ILE A C 1
ATOM 4873 O O . ILE A 1 621 ? -0.709 13.109 7.120 1.00 72.19 621 ILE A O 1
ATOM 4877 N N . ARG A 1 622 ? -1.439 14.327 8.854 1.00 76.94 622 ARG A N 1
ATOM 4878 C CA . ARG A 1 622 ? -2.093 13.208 9.557 1.00 76.94 622 ARG A CA 1
ATOM 4879 C C . ARG A 1 622 ? -3.142 12.518 8.679 1.00 76.94 622 ARG A C 1
ATOM 4881 O O . ARG A 1 622 ? -3.160 11.288 8.615 1.00 76.94 622 ARG A O 1
ATOM 4888 N N . ARG A 1 623 ? -3.987 13.286 7.985 1.00 76.12 623 ARG A N 1
ATOM 4889 C CA . ARG A 1 623 ? -4.985 12.779 7.021 1.00 76.12 623 ARG A CA 1
ATOM 4890 C C . ARG A 1 623 ? -4.339 12.063 5.846 1.00 76.12 623 ARG A C 1
ATOM 4892 O O . ARG A 1 623 ? -4.728 10.940 5.542 1.00 76.12 623 ARG A O 1
ATOM 4899 N N . TYR A 1 624 ? -3.322 12.672 5.250 1.00 75.38 624 TYR A N 1
ATOM 4900 C CA . TYR A 1 624 ? -2.576 12.080 4.150 1.00 75.38 624 TYR A CA 1
ATOM 4901 C C . TYR A 1 624 ? -1.925 10.750 4.535 1.00 75.38 624 TYR A C 1
ATOM 4903 O O . TYR A 1 624 ? -2.182 9.745 3.882 1.00 75.38 624 TYR A O 1
ATOM 4911 N N . LEU A 1 625 ? -1.132 10.724 5.611 1.00 79.69 625 LEU A N 1
ATOM 4912 C CA . LEU A 1 625 ? -0.423 9.516 6.037 1.00 79.69 625 LEU A CA 1
ATOM 4913 C C . LEU A 1 625 ? -1.402 8.393 6.393 1.00 79.69 625 LEU A C 1
ATOM 4915 O O . LEU A 1 625 ? -1.180 7.249 6.013 1.00 79.69 625 LEU A O 1
ATOM 4919 N N . SER A 1 626 ? -2.522 8.724 7.046 1.00 81.19 626 SER A N 1
ATOM 4920 C CA . SER A 1 626 ? -3.579 7.750 7.355 1.00 81.19 626 SER A CA 1
ATOM 4921 C C . SER A 1 626 ? -4.211 7.160 6.093 1.00 81.19 626 SER A C 1
ATOM 4923 O O . SER A 1 626 ? -4.444 5.957 6.025 1.00 81.19 626 SER A O 1
ATOM 4925 N N . ALA A 1 627 ? -4.495 7.998 5.091 1.00 77.19 627 ALA A N 1
ATOM 4926 C CA . ALA A 1 627 ? -5.049 7.546 3.820 1.00 77.19 627 ALA A CA 1
ATOM 4927 C C . ALA A 1 627 ? -4.038 6.700 3.035 1.00 77.19 627 ALA A C 1
ATOM 4929 O O . ALA A 1 627 ? -4.394 5.623 2.568 1.00 77.19 627 ALA A O 1
ATOM 4930 N N . ALA A 1 628 ? -2.783 7.145 2.942 1.00 78.88 628 ALA A N 1
ATOM 4931 C CA . ALA A 1 628 ? -1.723 6.443 2.226 1.00 78.88 628 ALA A CA 1
ATOM 4932 C C . ALA A 1 628 ? -1.456 5.048 2.812 1.00 78.88 628 ALA A C 1
ATOM 4934 O O . ALA A 1 628 ? -1.370 4.080 2.059 1.00 78.88 628 ALA A O 1
ATOM 4935 N N . VAL A 1 629 ? -1.390 4.932 4.146 1.00 86.50 629 VAL A N 1
ATOM 4936 C CA . VAL A 1 629 ? -1.256 3.642 4.842 1.00 86.50 629 VAL A CA 1
ATOM 4937 C C . VAL A 1 629 ? -2.432 2.724 4.519 1.00 86.50 629 VAL A C 1
ATOM 4939 O O . VAL A 1 629 ? -2.224 1.584 4.110 1.00 86.50 629 VAL A O 1
ATOM 4942 N N . ASP A 1 630 ? -3.665 3.211 4.657 1.00 82.00 630 ASP A N 1
ATOM 4943 C CA . ASP A 1 630 ? -4.851 2.389 4.415 1.00 82.00 630 ASP A CA 1
ATOM 4944 C C . ASP A 1 630 ? -4.963 1.932 2.955 1.00 82.00 630 ASP A C 1
ATOM 4946 O O . ASP A 1 630 ? -5.311 0.782 2.699 1.00 82.00 630 ASP A O 1
ATOM 4950 N N . MET A 1 631 ? -4.663 2.816 2.001 1.00 79.38 631 MET A N 1
ATOM 4951 C CA . MET A 1 631 ? -4.666 2.517 0.566 1.00 79.38 631 MET A CA 1
ATOM 4952 C C . MET A 1 631 ? -3.644 1.449 0.206 1.00 79.38 631 MET A C 1
ATOM 4954 O O . MET A 1 631 ? -3.959 0.501 -0.507 1.00 79.38 631 MET A O 1
ATOM 4958 N N . TRP A 1 632 ? -2.430 1.595 0.724 1.00 86.31 632 TRP A N 1
ATOM 4959 C CA . TRP A 1 632 ? -1.361 0.636 0.507 1.00 86.31 632 TRP A CA 1
ATOM 4960 C C . TRP A 1 632 ? -1.680 -0.732 1.108 1.00 86.31 632 TRP A C 1
ATOM 4962 O O . TRP A 1 632 ? -1.532 -1.746 0.428 1.00 86.31 632 TRP A O 1
ATOM 4972 N N . LEU A 1 633 ? -2.176 -0.775 2.350 1.00 89.75 633 LEU A N 1
ATOM 4973 C CA . LEU A 1 633 ? -2.617 -2.027 2.966 1.00 89.75 633 LEU A CA 1
ATOM 4974 C C . LEU A 1 633 ? -3.747 -2.667 2.167 1.00 89.75 633 LEU A C 1
ATOM 4976 O O . LEU A 1 633 ? -3.748 -3.877 1.968 1.00 89.75 633 LEU A O 1
ATOM 4980 N N . TRP A 1 634 ? -4.710 -1.870 1.712 1.00 86.25 634 TRP A N 1
ATOM 4981 C CA . TRP A 1 634 ? -5.816 -2.366 0.909 1.00 86.25 634 TRP A CA 1
ATOM 4982 C C . TRP A 1 634 ? -5.324 -3.002 -0.394 1.00 86.25 634 TRP A C 1
ATOM 4984 O O . TRP A 1 634 ? -5.678 -4.143 -0.684 1.00 86.25 634 TRP A O 1
ATOM 4994 N N . GLU A 1 635 ? -4.446 -2.318 -1.124 1.00 85.12 635 GLU A N 1
ATOM 4995 C CA . GLU A 1 635 ? -3.871 -2.811 -2.377 1.00 85.12 635 GLU A CA 1
ATOM 4996 C C . GLU A 1 635 ? -3.084 -4.117 -2.164 1.00 85.12 635 GLU A C 1
ATOM 4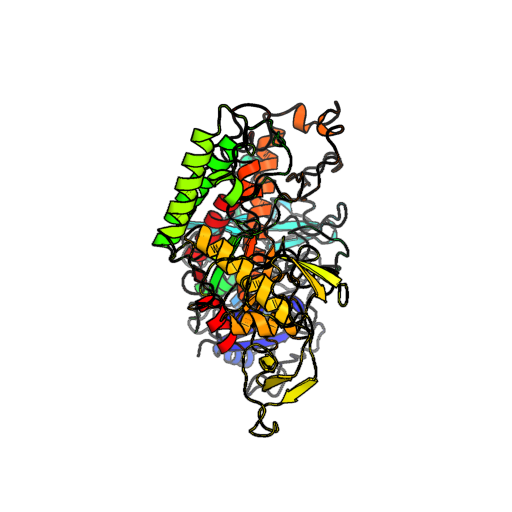998 O O . GLU A 1 635 ? -3.279 -5.106 -2.878 1.00 85.12 635 GLU A O 1
ATOM 5003 N N . ALA A 1 636 ? -2.261 -4.175 -1.114 1.00 90.50 636 ALA A N 1
ATOM 5004 C CA . ALA A 1 636 ? -1.484 -5.363 -0.776 1.00 90.50 636 ALA A CA 1
ATOM 5005 C C . ALA A 1 636 ? -2.361 -6.550 -0.331 1.00 90.50 636 ALA A C 1
ATOM 5007 O O . ALA A 1 636 ? -2.121 -7.688 -0.735 1.00 90.50 636 ALA A O 1
ATOM 5008 N N . LEU A 1 637 ? -3.389 -6.313 0.487 1.00 90.50 637 LEU A N 1
ATOM 5009 C CA . LEU A 1 637 ? -4.199 -7.374 1.097 1.00 90.50 637 LEU A CA 1
ATOM 5010 C C . LEU A 1 637 ? -5.323 -7.876 0.185 1.00 90.50 637 LEU A C 1
ATOM 5012 O O . LEU A 1 637 ? -5.605 -9.074 0.164 1.00 90.50 637 LEU A O 1
ATOM 5016 N N . VAL A 1 638 ? -5.978 -6.977 -0.552 1.00 85.12 638 VAL A N 1
ATOM 5017 C CA . VAL A 1 638 ? -7.136 -7.305 -1.399 1.00 85.12 638 VAL A CA 1
ATOM 5018 C C . VAL A 1 638 ? -6.684 -7.712 -2.791 1.00 85.12 638 VAL A C 1
ATOM 5020 O O . VAL A 1 638 ? -7.133 -8.736 -3.319 1.00 85.12 638 VAL A O 1
ATOM 5023 N N . TYR A 1 639 ? -5.779 -6.931 -3.380 1.00 83.88 639 TYR A N 1
ATOM 5024 C CA . TYR A 1 639 ? -5.340 -7.135 -4.753 1.00 83.88 639 TYR A CA 1
ATOM 5025 C C . TYR A 1 639 ? -3.999 -7.821 -4.898 1.00 83.88 639 TYR A C 1
ATOM 5027 O O . TYR A 1 639 ? -3.702 -8.255 -6.013 1.00 83.88 639 TYR A O 1
ATOM 5035 N N . ARG A 1 640 ? -3.238 -8.001 -3.808 1.00 88.69 640 ARG A N 1
ATOM 5036 C CA . ARG A 1 640 ? -1.861 -8.519 -3.863 1.00 88.69 640 ARG A CA 1
ATOM 5037 C C . ARG A 1 640 ? -1.019 -7.649 -4.802 1.00 88.69 640 ARG A C 1
ATOM 5039 O O . ARG A 1 640 ? -0.333 -8.169 -5.686 1.00 88.69 640 ARG A O 1
ATOM 5046 N N . GLY A 1 641 ? -1.201 -6.336 -4.680 1.00 87.69 641 GLY A N 1
ATOM 5047 C CA . GLY A 1 641 ? -0.581 -5.308 -5.506 1.00 87.69 641 GLY A CA 1
ATOM 5048 C C . GLY A 1 641 ? 0.538 -4.552 -4.793 1.00 87.69 641 GLY A C 1
ATOM 5049 O O . GLY A 1 641 ? 1.000 -4.950 -3.721 1.00 87.69 641 GLY A O 1
ATOM 5050 N N . THR A 1 642 ? 0.971 -3.456 -5.407 1.00 87.81 642 THR A N 1
ATOM 5051 C CA . THR A 1 642 ? 2.025 -2.556 -4.913 1.00 87.81 642 THR A CA 1
ATOM 5052 C C . THR A 1 642 ? 1.495 -1.146 -4.673 1.00 87.81 642 THR A C 1
ATOM 5054 O O . THR A 1 642 ? 0.394 -0.798 -5.087 1.00 87.81 642 THR A O 1
ATOM 5057 N N . ALA A 1 643 ? 2.292 -0.284 -4.050 1.00 85.31 643 ALA A N 1
ATOM 5058 C CA . ALA A 1 643 ? 2.057 1.155 -4.105 1.00 85.31 643 ALA A CA 1
ATOM 5059 C C . ALA A 1 643 ? 3.183 1.847 -4.870 1.00 85.31 643 ALA A C 1
ATOM 5061 O O . ALA A 1 643 ? 4.331 1.398 -4.814 1.00 85.31 643 ALA A O 1
ATOM 5062 N N . TYR A 1 644 ? 2.863 2.945 -5.556 1.00 82.19 644 TYR A N 1
ATOM 5063 C CA . TYR A 1 644 ? 3.849 3.713 -6.307 1.00 82.19 644 TYR A CA 1
ATOM 5064 C C . TYR A 1 644 ? 3.867 5.201 -5.962 1.00 82.19 644 TYR A C 1
ATOM 5066 O O . TYR A 1 644 ? 2.840 5.779 -5.596 1.00 82.19 644 TYR A O 1
ATOM 5074 N N . ALA A 1 645 ? 5.039 5.824 -6.112 1.00 78.31 645 ALA A N 1
ATOM 5075 C CA . ALA A 1 645 ? 5.196 7.274 -6.032 1.00 78.31 645 ALA A CA 1
ATOM 5076 C C . ALA A 1 645 ? 6.263 7.829 -7.004 1.00 78.31 645 ALA A C 1
ATOM 5078 O O . ALA A 1 645 ? 7.071 7.097 -7.568 1.00 78.31 645 ALA A O 1
ATOM 5079 N N . HIS A 1 646 ? 6.300 9.144 -7.170 1.00 76.06 646 HIS A N 1
ATOM 5080 C CA . HIS A 1 646 ? 7.270 9.913 -7.932 1.00 76.06 646 HIS A CA 1
ATOM 5081 C C . HIS A 1 646 ? 8.250 10.565 -6.946 1.00 76.06 646 HIS A C 1
ATOM 5083 O O . HIS A 1 646 ? 7.917 11.545 -6.278 1.00 76.06 646 HIS A O 1
ATOM 5089 N N . PRO A 1 647 ? 9.484 10.055 -6.809 1.00 70.00 647 PRO A N 1
ATOM 5090 C CA . PRO A 1 647 ? 10.433 10.597 -5.842 1.00 70.00 647 PRO A CA 1
ATOM 5091 C C . PRO A 1 647 ? 10.961 11.977 -6.227 1.00 70.00 647 PRO A C 1
ATOM 5093 O O . PRO A 1 647 ? 11.207 12.791 -5.340 1.00 70.00 647 PRO A O 1
ATOM 5096 N N . ALA A 1 648 ? 11.041 12.288 -7.523 1.00 63.00 648 ALA A N 1
ATOM 5097 C CA . ALA A 1 648 ? 11.372 13.629 -8.006 1.00 63.00 648 ALA A CA 1
ATOM 5098 C C . ALA A 1 648 ? 10.415 14.700 -7.451 1.00 63.00 648 ALA A C 1
ATOM 5100 O O . ALA A 1 648 ? 10.833 15.758 -6.992 1.00 63.00 648 ALA A O 1
ATOM 5101 N N . GLU A 1 649 ? 9.127 14.380 -7.394 1.00 60.94 649 GLU A N 1
ATOM 5102 C CA . GLU A 1 649 ? 8.088 15.246 -6.844 1.00 60.94 649 GLU A CA 1
ATOM 5103 C C . GLU A 1 649 ? 8.297 15.543 -5.342 1.00 60.94 649 GLU A C 1
ATOM 5105 O O . GLU A 1 649 ? 8.052 16.661 -4.878 1.00 60.94 649 GLU A O 1
ATOM 5110 N N . ALA A 1 650 ? 8.829 14.580 -4.581 1.00 61.69 650 ALA A N 1
ATOM 5111 C CA . ALA A 1 650 ? 9.175 14.753 -3.168 1.00 61.69 650 ALA A CA 1
ATOM 5112 C C . ALA A 1 650 ? 10.424 15.616 -2.960 1.00 61.69 650 ALA A C 1
ATOM 5114 O O . ALA A 1 650 ? 10.481 16.419 -2.024 1.00 61.69 650 ALA A O 1
ATOM 5115 N N . THR A 1 651 ? 11.413 15.489 -3.845 1.00 59.66 651 THR A N 1
ATOM 5116 C CA . THR A 1 651 ? 12.678 16.224 -3.732 1.00 59.66 651 THR A CA 1
ATOM 5117 C C . THR A 1 651 ? 12.566 17.671 -4.206 1.00 59.66 651 THR A C 1
ATOM 5119 O O . THR A 1 651 ? 13.312 18.531 -3.735 1.00 59.66 651 THR A O 1
ATOM 5122 N N . TRP A 1 652 ? 11.590 17.994 -5.063 1.00 53.34 652 TRP A N 1
ATOM 5123 C CA . TRP A 1 652 ? 11.327 19.372 -5.500 1.00 53.34 652 TRP A CA 1
ATOM 5124 C C . TRP A 1 652 ? 10.838 20.294 -4.374 1.00 53.34 652 TRP A C 1
ATOM 5126 O O . TRP A 1 652 ? 10.975 21.516 -4.487 1.00 53.34 652 TRP A O 1
ATOM 5136 N N . VAL A 1 653 ? 10.282 19.726 -3.299 1.00 49.69 653 VAL A N 1
ATOM 5137 C CA . VAL A 1 653 ? 9.655 20.473 -2.196 1.00 49.69 653 VAL A CA 1
ATOM 5138 C C . VAL A 1 653 ? 10.412 20.369 -0.860 1.00 49.69 653 VAL A C 1
ATOM 5140 O O . VAL A 1 653 ? 10.205 21.207 0.014 1.00 49.69 653 VAL A O 1
ATOM 5143 N N . ALA A 1 654 ? 11.326 19.404 -0.696 1.00 51.38 654 ALA A N 1
ATOM 5144 C CA . ALA A 1 654 ? 12.047 19.142 0.559 1.00 51.38 654 ALA A CA 1
ATOM 5145 C C . ALA A 1 654 ? 13.403 19.871 0.642 1.00 51.38 654 ALA A C 1
ATOM 5147 O O . ALA A 1 654 ? 14.133 19.901 -0.342 1.00 51.38 654 ALA A O 1
ATOM 5148 N N . SER A 1 655 ? 13.780 20.482 1.779 1.00 50.47 655 SER A N 1
ATOM 5149 C CA . SER A 1 655 ? 15.145 21.026 2.006 1.00 50.47 655 SER A CA 1
ATOM 5150 C C . SER A 1 655 ? 16.224 19.934 2.078 1.00 50.47 655 SER A C 1
ATOM 5152 O O . SER A 1 655 ? 15.916 18.770 2.314 1.00 50.47 655 SER A O 1
ATOM 5154 N N . ALA A 1 656 ? 17.498 20.333 1.969 1.00 47.62 656 ALA A N 1
ATOM 5155 C CA . ALA A 1 656 ? 18.645 19.453 2.228 1.00 47.62 656 ALA A CA 1
ATOM 5156 C C . ALA A 1 656 ? 18.659 18.871 3.662 1.00 47.62 656 ALA A C 1
ATOM 5158 O O . ALA A 1 656 ? 19.169 17.781 3.876 1.00 47.62 656 ALA A O 1
ATOM 5159 N N . THR A 1 657 ? 18.040 19.555 4.631 1.00 48.44 657 THR A N 1
ATOM 5160 C CA . THR A 1 657 ? 17.938 19.133 6.043 1.00 48.44 657 THR A CA 1
ATOM 5161 C C . THR A 1 657 ? 16.683 18.309 6.368 1.00 48.44 657 THR A C 1
ATOM 5163 O O . THR A 1 657 ? 16.557 17.780 7.471 1.00 48.44 657 THR A O 1
ATOM 5166 N N . ALA A 1 658 ? 15.755 18.125 5.419 1.00 50.00 658 ALA A N 1
ATOM 5167 C CA . ALA A 1 658 ? 14.474 17.441 5.658 1.00 50.00 658 ALA A CA 1
ATOM 5168 C C . ALA A 1 658 ? 14.603 15.944 5.991 1.00 50.00 658 ALA A C 1
ATOM 5170 O O . ALA A 1 658 ? 13.641 15.277 6.386 1.00 50.00 658 ALA A O 1
ATOM 5171 N N . LEU A 1 659 ? 15.806 15.397 5.847 1.00 51.88 659 LEU A N 1
ATOM 5172 C CA . LEU A 1 659 ? 16.105 13.999 6.108 1.00 51.88 659 LEU A CA 1
ATOM 5173 C C . LEU A 1 659 ? 16.586 13.750 7.545 1.00 51.88 659 LEU A C 1
ATOM 5175 O O . LEU A 1 659 ? 16.534 12.602 7.979 1.00 51.88 659 LEU A O 1
ATOM 5179 N N . GLU A 1 660 ? 16.912 14.791 8.315 1.00 49.28 660 GLU A N 1
ATOM 5180 C CA . GLU A 1 660 ? 17.613 14.669 9.604 1.00 49.28 660 GLU A CA 1
ATOM 5181 C C . GLU A 1 660 ? 16.711 14.277 10.793 1.00 49.28 660 GLU A C 1
ATOM 5183 O O . GLU A 1 660 ? 17.162 13.547 11.670 1.00 49.28 660 GLU A O 1
ATOM 5188 N N . GLU A 1 661 ? 15.423 14.655 10.814 1.00 46.09 661 GLU A N 1
ATOM 5189 C CA . GLU A 1 661 ? 14.496 14.325 11.921 1.00 46.09 661 GLU A CA 1
ATOM 5190 C C . GLU A 1 661 ? 13.092 13.918 11.416 1.00 46.09 661 GLU A C 1
ATOM 5192 O O . GLU A 1 661 ? 12.722 14.299 10.301 1.00 46.09 661 GLU A O 1
ATOM 5197 N N . PRO A 1 662 ? 12.305 13.115 12.166 1.00 50.00 662 PRO A N 1
ATOM 5198 C CA . PRO A 1 662 ? 10.884 12.885 11.884 1.00 50.00 662 PRO A CA 1
ATOM 5199 C C . PRO A 1 662 ? 10.050 14.154 12.107 1.00 50.00 662 PRO A C 1
ATOM 5201 O O . PRO A 1 662 ? 10.383 14.984 12.958 1.00 50.00 662 PRO A O 1
ATOM 5204 N N . PHE A 1 663 ? 8.918 14.284 11.414 1.00 51.31 663 PHE A N 1
ATOM 5205 C CA . PHE A 1 663 ? 7.983 15.383 11.660 1.00 51.31 663 PHE A CA 1
ATOM 5206 C C . PHE A 1 663 ? 7.452 15.384 13.113 1.00 51.31 663 PHE A C 1
ATOM 5208 O O . PHE A 1 663 ? 6.711 14.490 13.519 1.00 51.31 663 PHE A O 1
ATOM 5215 N N . SER A 1 664 ? 7.799 16.412 13.899 1.00 42.66 664 SER A N 1
ATOM 5216 C CA . SER A 1 664 ? 7.512 16.505 15.346 1.00 42.66 664 SER A CA 1
ATOM 5217 C C . SER A 1 664 ? 6.421 17.519 15.731 1.00 42.66 664 SER A C 1
ATOM 5219 O O . SER A 1 664 ? 6.333 17.942 16.880 1.00 42.66 664 SER A O 1
ATOM 5221 N N . GLY A 1 665 ? 5.565 17.934 14.790 1.00 42.66 665 GLY A N 1
ATOM 5222 C CA . GLY A 1 665 ? 4.401 18.793 15.067 1.00 42.66 665 GLY A CA 1
ATOM 5223 C C . GLY A 1 665 ? 4.708 20.280 15.308 1.00 42.66 665 GLY A C 1
ATOM 5224 O O . GLY A 1 665 ? 3.931 21.125 14.879 1.00 42.66 665 GLY A O 1
ATOM 5225 N N . VAL A 1 666 ? 5.866 20.636 15.877 1.00 38.41 666 VAL A N 1
ATOM 5226 C CA . VAL A 1 666 ? 6.279 22.045 16.089 1.00 38.41 666 VAL A CA 1
ATOM 5227 C C . VAL A 1 666 ? 6.793 22.698 14.791 1.00 38.41 666 VAL A C 1
ATOM 5229 O O . VAL A 1 666 ? 6.748 23.913 14.623 1.00 38.41 666 VAL A O 1
ATOM 5232 N N . ALA A 1 667 ? 7.209 21.887 13.815 1.00 35.56 667 ALA A N 1
ATOM 5233 C CA . ALA A 1 667 ? 7.734 22.335 12.521 1.00 35.56 667 ALA A CA 1
ATOM 5234 C C . ALA A 1 667 ? 6.671 22.477 11.409 1.00 35.56 667 ALA A C 1
ATOM 5236 O O . ALA A 1 667 ? 7.008 22.789 10.266 1.00 35.56 667 ALA A O 1
ATOM 5237 N N . GLY A 1 668 ? 5.381 22.276 11.718 1.00 37.34 668 GLY A N 1
ATOM 5238 C CA . GLY A 1 668 ? 4.281 22.415 10.749 1.00 37.34 668 GLY A CA 1
ATOM 5239 C C . GLY A 1 668 ? 4.194 23.798 10.087 1.00 37.34 668 GLY A C 1
ATOM 5240 O O . GLY A 1 668 ? 3.575 23.935 9.036 1.00 37.34 668 GLY A O 1
ATOM 5241 N N . ASN A 1 669 ? 4.841 24.815 10.667 1.00 37.47 669 ASN A N 1
ATOM 5242 C CA . ASN A 1 669 ? 4.875 26.189 10.156 1.00 37.47 669 ASN A CA 1
ATOM 5243 C C . ASN A 1 669 ? 5.612 26.350 8.813 1.00 37.47 669 ASN A C 1
ATOM 5245 O O . ASN A 1 669 ? 5.522 27.403 8.185 1.00 37.47 669 ASN A O 1
ATOM 5249 N N . GLN A 1 670 ? 6.337 25.328 8.351 1.00 42.12 670 GLN A N 1
ATOM 5250 C CA . GLN A 1 670 ? 7.380 25.499 7.333 1.00 42.12 670 GLN A CA 1
ATOM 5251 C C . GLN A 1 670 ? 7.109 24.802 5.997 1.00 42.12 670 GLN A C 1
ATOM 5253 O O . GLN A 1 670 ? 7.951 24.855 5.103 1.00 42.12 670 GLN A O 1
ATOM 5258 N N . VAL A 1 671 ? 5.935 24.186 5.815 1.00 41.66 671 VAL A N 1
ATOM 5259 C CA . VAL A 1 671 ? 5.637 23.443 4.576 1.00 41.66 671 VAL A CA 1
ATOM 5260 C C . VAL A 1 671 ? 5.573 24.382 3.349 1.00 41.66 671 VAL A C 1
ATOM 5262 O O . VAL A 1 671 ? 5.729 23.915 2.227 1.00 41.66 671 VAL A O 1
ATOM 5265 N N . TRP A 1 672 ? 5.413 25.709 3.527 1.00 47.19 672 TRP A N 1
ATOM 5266 C CA . TRP A 1 672 ? 5.139 26.623 2.401 1.00 47.19 672 TRP A CA 1
ATOM 5267 C C . TRP A 1 672 ? 5.650 28.077 2.534 1.00 47.19 672 TRP A C 1
ATOM 5269 O O . TRP A 1 672 ? 5.224 28.948 1.774 1.00 47.19 672 TRP A O 1
ATOM 5279 N N . ALA A 1 673 ? 6.545 28.383 3.481 1.00 34.31 673 ALA A N 1
ATOM 5280 C CA . ALA A 1 673 ? 7.040 29.750 3.693 1.00 34.31 673 ALA A CA 1
ATOM 5281 C C . ALA A 1 673 ? 8.345 30.026 2.921 1.00 34.31 673 ALA A C 1
ATOM 5283 O O . ALA A 1 673 ? 9.402 29.523 3.283 1.00 34.31 673 ALA A O 1
ATOM 5284 N N . GLY A 1 674 ? 8.241 30.846 1.868 1.00 36.69 674 GLY A N 1
ATOM 5285 C CA . GLY A 1 674 ? 9.343 31.457 1.114 1.00 36.69 674 GLY A CA 1
ATOM 5286 C C . GLY A 1 674 ? 10.589 31.797 1.941 1.00 36.69 674 GLY A C 1
ATOM 5287 O O . GLY A 1 674 ? 10.506 32.649 2.812 1.00 36.69 674 GLY A O 1
ATOM 5288 N N . ALA A 1 675 ? 11.728 31.221 1.551 1.00 35.16 675 ALA A N 1
ATOM 5289 C CA . ALA A 1 675 ? 13.108 31.486 1.977 1.00 35.16 675 ALA A CA 1
ATOM 5290 C C . ALA A 1 675 ? 13.643 30.711 3.211 1.00 35.16 675 ALA A C 1
ATOM 5292 O O . ALA A 1 675 ? 13.155 30.810 4.330 1.00 35.16 675 ALA A O 1
ATOM 5293 N N . SER A 1 676 ? 14.717 29.949 2.964 1.00 35.09 676 SER A N 1
ATOM 5294 C CA . SER A 1 676 ? 15.686 29.336 3.901 1.00 35.09 676 SER A CA 1
ATOM 5295 C C . SER A 1 676 ? 15.238 28.333 4.980 1.00 35.09 676 SER A C 1
ATOM 5297 O O . SER A 1 676 ? 16.064 27.511 5.362 1.00 35.09 676 SER A O 1
ATOM 5299 N N . GLU A 1 677 ? 13.979 28.297 5.423 1.00 37.41 677 GLU A N 1
ATOM 5300 C CA . GLU A 1 677 ? 13.553 27.479 6.583 1.00 37.41 677 GLU A CA 1
ATOM 5301 C C . GLU A 1 677 ? 12.603 26.311 6.241 1.00 37.41 677 GLU A C 1
ATOM 5303 O O . GLU A 1 677 ? 11.957 25.753 7.118 1.00 37.41 677 GLU A O 1
ATOM 5308 N N . PHE A 1 678 ? 12.524 25.902 4.973 1.00 47.75 678 PHE A N 1
ATOM 5309 C CA . PHE A 1 678 ? 11.600 24.891 4.408 1.00 47.75 678 PHE A CA 1
ATOM 5310 C C . PHE A 1 678 ? 11.824 23.425 4.862 1.00 47.75 678 PHE A C 1
ATOM 5312 O O . PHE A 1 678 ? 11.849 22.496 4.052 1.00 47.75 678 PHE A O 1
ATOM 5319 N N . SER A 1 679 ? 12.116 23.198 6.140 1.00 45.25 679 SER A N 1
ATOM 5320 C CA . SER A 1 679 ? 13.250 22.339 6.470 1.00 45.25 679 SER A CA 1
ATOM 5321 C C . SER A 1 679 ? 12.988 20.871 6.830 1.00 45.25 679 SER A C 1
ATOM 5323 O O . SER A 1 679 ? 13.968 20.180 7.074 1.00 45.25 679 SER A O 1
ATOM 5325 N N . ARG A 1 680 ? 11.743 20.361 6.922 1.00 51.53 680 ARG A N 1
ATOM 5326 C CA . ARG A 1 680 ? 11.520 19.092 7.674 1.00 51.53 680 ARG A CA 1
ATOM 5327 C C . ARG A 1 680 ? 10.514 18.062 7.148 1.00 51.53 680 ARG A C 1
ATOM 5329 O O . ARG A 1 680 ? 10.372 17.026 7.784 1.00 51.53 680 ARG A O 1
ATOM 5336 N N . PHE A 1 681 ? 9.811 18.289 6.035 1.00 58.06 681 PHE A N 1
ATOM 5337 C CA . PHE A 1 681 ? 8.818 17.320 5.533 1.00 58.06 681 PHE A CA 1
ATOM 5338 C C . PHE A 1 681 ? 9.216 16.761 4.164 1.00 58.06 681 PHE A C 1
ATOM 5340 O O . PHE A 1 681 ? 9.176 17.468 3.161 1.00 58.06 681 PHE A O 1
ATOM 5347 N N . HIS A 1 682 ? 9.572 15.475 4.124 1.00 70.81 682 HIS A N 1
ATOM 5348 C CA . HIS A 1 682 ? 9.797 14.718 2.893 1.00 70.81 682 HIS A CA 1
ATOM 5349 C C . HIS A 1 682 ? 8.738 13.615 2.802 1.00 70.81 682 HIS A C 1
ATOM 5351 O O . HIS A 1 682 ? 8.845 12.588 3.472 1.00 70.81 682 HIS A O 1
ATOM 5357 N N . PHE A 1 683 ? 7.693 13.818 1.995 1.00 71.38 683 PHE A N 1
ATOM 5358 C CA . PHE A 1 683 ? 6.468 13.016 2.105 1.00 71.38 683 PHE A CA 1
ATOM 5359 C C . PHE A 1 683 ? 6.682 11.509 1.915 1.00 71.38 683 PHE A C 1
ATOM 5361 O O . PHE A 1 683 ? 6.039 10.717 2.596 1.00 71.38 683 PHE A O 1
ATOM 5368 N N . ILE A 1 684 ? 7.611 11.100 1.043 1.00 78.81 684 ILE A N 1
ATOM 5369 C CA . ILE A 1 684 ? 7.927 9.678 0.846 1.00 78.81 684 ILE A CA 1
ATOM 5370 C C . ILE A 1 684 ? 8.608 9.100 2.087 1.00 78.81 684 ILE A C 1
ATOM 5372 O O . ILE A 1 684 ? 8.266 8.005 2.511 1.00 78.81 684 ILE A O 1
ATOM 5376 N N . LYS A 1 685 ? 9.515 9.848 2.726 1.00 82.75 685 LYS A N 1
ATOM 5377 C CA . LYS A 1 685 ? 10.184 9.402 3.960 1.00 82.75 685 LYS A CA 1
ATOM 5378 C C . LYS A 1 685 ? 9.140 9.187 5.056 1.00 82.75 685 LYS A C 1
ATOM 5380 O O . LYS A 1 685 ? 9.127 8.143 5.699 1.00 82.75 685 LYS A O 1
ATOM 5385 N N . GLU A 1 686 ? 8.234 10.149 5.215 1.00 80.38 686 GLU A N 1
ATOM 5386 C CA . GLU A 1 686 ? 7.163 10.096 6.214 1.00 80.38 686 GLU A CA 1
ATOM 5387 C C . GLU A 1 686 ? 6.179 8.947 5.954 1.00 80.38 686 GLU A C 1
ATOM 5389 O O . GLU A 1 686 ? 5.778 8.267 6.897 1.00 80.38 686 GLU A O 1
ATOM 5394 N N . ILE A 1 687 ? 5.849 8.657 4.686 1.00 84.25 687 ILE A N 1
ATOM 5395 C CA . ILE A 1 687 ? 5.078 7.458 4.332 1.00 84.25 687 ILE A CA 1
ATOM 5396 C C . ILE A 1 687 ? 5.810 6.190 4.769 1.00 84.25 687 ILE A C 1
ATOM 5398 O O . ILE A 1 687 ? 5.209 5.358 5.438 1.00 84.25 687 ILE A O 1
ATOM 5402 N N . PHE A 1 688 ? 7.087 6.029 4.412 1.00 89.81 688 PHE A N 1
ATOM 5403 C CA . PHE A 1 688 ? 7.846 4.820 4.748 1.00 89.81 688 PHE A CA 1
ATOM 5404 C C . PHE A 1 688 ? 7.929 4.612 6.266 1.00 89.81 688 PHE A C 1
ATOM 5406 O O . PHE A 1 688 ? 7.744 3.493 6.737 1.00 89.81 688 PHE A O 1
ATOM 5413 N N . VAL A 1 689 ? 8.134 5.682 7.041 1.00 90.38 689 VAL A N 1
ATOM 5414 C CA . VAL A 1 689 ? 8.124 5.627 8.513 1.00 90.38 689 VAL A CA 1
ATOM 5415 C C . VAL A 1 689 ? 6.738 5.247 9.049 1.00 90.38 689 VAL A C 1
ATOM 5417 O O . VAL A 1 689 ? 6.637 4.385 9.922 1.00 90.38 689 VAL A O 1
ATOM 5420 N N . ALA A 1 690 ? 5.663 5.837 8.515 1.00 89.81 690 ALA A N 1
ATOM 5421 C CA . ALA A 1 690 ? 4.294 5.502 8.913 1.00 89.81 690 ALA A CA 1
ATOM 5422 C C . ALA A 1 690 ? 3.932 4.042 8.584 1.00 89.81 690 ALA A C 1
ATOM 5424 O O . ALA A 1 690 ? 3.345 3.348 9.414 1.00 89.81 690 ALA A O 1
ATOM 5425 N N . MET A 1 691 ? 4.321 3.563 7.401 1.00 92.88 691 MET A N 1
ATOM 5426 C CA . MET A 1 691 ? 4.141 2.178 6.965 1.00 92.88 691 MET A CA 1
ATOM 5427 C C . MET A 1 691 ? 4.941 1.202 7.831 1.00 92.88 691 MET A C 1
ATOM 5429 O O . MET A 1 691 ? 4.423 0.160 8.220 1.00 92.88 691 MET A O 1
ATOM 5433 N N . ASP A 1 692 ? 6.179 1.538 8.191 1.00 95.56 692 ASP A N 1
ATOM 5434 C CA . ASP A 1 692 ? 7.030 0.675 9.013 1.00 95.56 692 ASP A CA 1
ATOM 5435 C C . ASP A 1 692 ? 6.490 0.486 10.427 1.00 95.56 692 ASP A C 1
ATOM 5437 O O . ASP A 1 692 ? 6.538 -0.625 10.949 1.00 95.56 692 ASP A O 1
ATOM 5441 N N . ALA A 1 693 ? 5.884 1.519 11.017 1.00 95.69 693 ALA A N 1
ATOM 5442 C CA . ALA A 1 693 ? 5.170 1.371 12.282 1.00 95.69 693 ALA A CA 1
ATOM 5443 C C . ALA A 1 693 ? 4.027 0.342 12.171 1.00 95.69 693 ALA A C 1
ATOM 5445 O O . ALA A 1 693 ? 3.820 -0.467 13.073 1.00 95.69 693 ALA A O 1
ATOM 5446 N N . VAL A 1 694 ? 3.318 0.293 11.040 1.00 96.69 694 VAL A N 1
ATOM 5447 C CA . VAL A 1 694 ? 2.289 -0.731 10.799 1.00 96.69 694 VAL A CA 1
ATOM 5448 C C . VAL A 1 694 ? 2.901 -2.123 10.619 1.00 96.69 694 VAL A C 1
ATOM 5450 O O . VAL A 1 694 ? 2.380 -3.088 11.177 1.00 96.69 694 VAL A O 1
ATOM 5453 N N . VAL A 1 695 ? 4.019 -2.245 9.895 1.00 96.75 695 VAL A N 1
ATOM 5454 C CA . VAL A 1 695 ? 4.727 -3.530 9.735 1.00 96.75 695 VAL A CA 1
ATOM 5455 C C . VAL A 1 695 ? 5.225 -4.059 11.077 1.00 96.75 695 VAL A C 1
ATOM 5457 O O . VAL A 1 695 ? 5.091 -5.248 11.346 1.00 96.75 695 VAL A O 1
ATOM 5460 N N . GLN A 1 696 ? 5.759 -3.193 11.940 1.00 96.50 696 GLN A N 1
ATOM 5461 C CA . GLN A 1 696 ? 6.179 -3.564 13.292 1.00 96.50 696 GLN A CA 1
ATOM 5462 C C . GLN A 1 696 ? 4.984 -3.986 14.159 1.00 96.50 696 GLN A C 1
ATOM 5464 O O . GLN A 1 696 ? 5.060 -4.998 14.856 1.00 96.50 696 GLN A O 1
ATOM 5469 N N . LEU A 1 697 ? 3.863 -3.253 14.083 1.00 97.50 697 LEU A N 1
ATOM 5470 C CA . LEU A 1 697 ? 2.636 -3.575 14.817 1.00 97.50 697 LEU A CA 1
ATOM 5471 C C . LEU A 1 697 ? 2.077 -4.955 14.440 1.00 97.50 697 LEU A C 1
ATOM 5473 O O . LEU A 1 697 ? 1.612 -5.686 15.316 1.00 97.50 697 LEU A O 1
ATOM 5477 N N . LEU A 1 698 ? 2.087 -5.279 13.145 1.00 97.75 698 LEU A N 1
ATOM 5478 C CA . LEU A 1 698 ? 1.406 -6.429 12.541 1.00 97.75 698 LEU A CA 1
ATOM 5479 C C . LEU A 1 698 ? 2.397 -7.411 11.903 1.00 97.75 698 LEU A C 1
ATOM 5481 O O . LEU A 1 698 ? 2.107 -8.023 10.872 1.00 97.75 698 LEU A O 1
ATOM 5485 N N . SER A 1 699 ? 3.570 -7.559 12.516 1.00 96.69 699 SER A N 1
ATOM 5486 C CA . SER A 1 699 ? 4.692 -8.327 11.971 1.00 96.69 699 SER A CA 1
ATOM 5487 C C . SER A 1 699 ? 4.379 -9.810 11.759 1.00 96.69 699 SER A C 1
ATOM 5489 O O . SER A 1 699 ? 4.986 -10.424 10.891 1.00 96.69 699 SER A O 1
ATOM 5491 N N . ASP A 1 700 ? 3.388 -10.380 12.444 1.00 96.50 700 ASP A N 1
ATOM 5492 C CA . ASP A 1 700 ? 2.936 -11.758 12.200 1.00 96.50 700 ASP A CA 1
ATOM 5493 C C . ASP A 1 700 ? 2.216 -11.930 10.851 1.00 96.50 700 ASP A C 1
ATOM 5495 O O . ASP A 1 700 ? 2.196 -13.028 10.298 1.00 96.50 700 ASP A O 1
ATOM 5499 N N . TYR A 1 701 ? 1.665 -10.849 10.289 1.00 97.81 701 TYR A N 1
ATOM 5500 C CA . TYR A 1 701 ? 0.837 -10.852 9.073 1.00 97.81 701 TYR A CA 1
ATOM 5501 C C . TYR A 1 701 ? 1.512 -10.152 7.897 1.00 97.81 701 TYR A C 1
ATOM 5503 O O . TYR A 1 701 ? 1.320 -10.532 6.743 1.00 97.81 701 TYR A O 1
ATOM 5511 N N . LEU A 1 702 ? 2.308 -9.125 8.183 1.00 97.00 702 LEU A N 1
ATOM 5512 C CA . LEU A 1 702 ? 2.905 -8.236 7.196 1.00 97.00 702 LEU A CA 1
ATOM 5513 C C . LEU A 1 702 ? 4.422 -8.324 7.260 1.00 97.00 702 LEU A C 1
ATOM 5515 O O . LEU A 1 702 ? 5.000 -8.464 8.338 1.00 97.00 702 LEU A O 1
ATOM 5519 N N . LYS A 1 703 ? 5.089 -8.213 6.115 1.00 96.00 703 LYS A N 1
ATOM 5520 C CA . LYS A 1 703 ? 6.535 -7.997 6.054 1.00 96.00 703 LYS A CA 1
ATOM 5521 C C . LYS A 1 703 ? 6.864 -6.990 4.974 1.00 96.00 703 LYS A C 1
ATOM 5523 O O . LYS A 1 703 ? 6.229 -6.976 3.926 1.00 96.00 703 LYS A O 1
ATOM 5528 N N . TRP A 1 704 ? 7.910 -6.212 5.198 1.00 94.88 704 TRP A N 1
ATOM 5529 C CA . TRP A 1 704 ? 8.631 -5.639 4.076 1.00 94.88 704 TRP A CA 1
ATOM 5530 C C . TRP A 1 704 ? 9.160 -6.762 3.189 1.00 94.88 704 TRP A C 1
ATOM 5532 O O . TRP A 1 704 ? 9.607 -7.794 3.699 1.00 94.88 704 TRP A O 1
ATOM 5542 N N . GLY A 1 705 ? 9.041 -6.589 1.878 1.00 92.12 705 GLY A N 1
ATOM 5543 C CA . GLY A 1 705 ? 9.369 -7.648 0.943 1.00 92.12 705 GLY A CA 1
ATOM 5544 C C . GLY A 1 705 ? 9.881 -7.143 -0.389 1.00 92.12 705 GLY A C 1
ATOM 5545 O O . GLY A 1 705 ? 10.199 -5.965 -0.576 1.00 92.12 705 GLY A O 1
ATOM 5546 N N . LYS A 1 706 ? 9.968 -8.095 -1.307 1.00 91.69 706 LYS A N 1
ATOM 5547 C CA . LYS A 1 706 ? 10.485 -7.911 -2.657 1.00 91.69 706 LYS A CA 1
ATOM 5548 C C . LYS A 1 706 ? 9.411 -8.234 -3.688 1.00 91.69 706 LYS A C 1
ATOM 5550 O O . LYS A 1 706 ? 8.435 -8.931 -3.403 1.00 91.69 706 LYS A O 1
ATOM 5555 N N . ILE A 1 707 ? 9.582 -7.721 -4.900 1.00 90.00 707 ILE A N 1
ATOM 5556 C CA . ILE A 1 707 ? 8.581 -7.895 -5.956 1.00 90.00 707 ILE A CA 1
ATOM 5557 C C . ILE A 1 707 ? 8.473 -9.356 -6.436 1.00 90.00 707 ILE A C 1
ATOM 5559 O O . ILE A 1 707 ? 7.383 -9.796 -6.790 1.00 90.00 707 ILE A O 1
ATOM 5563 N N . ASP A 1 708 ? 9.551 -10.142 -6.378 1.00 89.44 708 ASP A N 1
ATOM 5564 C CA . ASP A 1 708 ? 9.527 -11.582 -6.674 1.00 89.44 708 ASP A CA 1
ATOM 5565 C C . ASP A 1 708 ? 8.693 -12.367 -5.651 1.00 89.44 708 ASP A C 1
ATOM 5567 O O . ASP A 1 708 ? 7.913 -13.239 -6.033 1.00 89.44 708 ASP A O 1
ATOM 5571 N N . GLU A 1 709 ? 8.785 -12.019 -4.365 1.00 92.50 709 GLU A N 1
ATOM 5572 C CA . GLU A 1 709 ? 7.941 -12.591 -3.312 1.00 92.50 709 GLU A CA 1
ATOM 5573 C C . GLU A 1 709 ? 6.458 -12.279 -3.545 1.00 92.50 709 GLU A C 1
ATOM 5575 O O . GLU A 1 709 ? 5.605 -13.154 -3.367 1.00 92.50 709 GLU A O 1
ATOM 5580 N N . LEU A 1 710 ? 6.142 -11.047 -3.960 1.00 91.88 710 LEU A N 1
ATOM 5581 C CA . LEU A 1 710 ? 4.773 -10.652 -4.289 1.00 91.88 710 LEU A CA 1
ATOM 5582 C C . LEU A 1 710 ? 4.251 -11.424 -5.506 1.00 91.88 710 LEU A C 1
ATOM 5584 O O . LEU A 1 710 ? 3.154 -11.982 -5.458 1.00 91.88 710 LEU A O 1
ATOM 5588 N N . MET A 1 711 ? 5.040 -11.510 -6.578 1.00 89.38 711 MET A N 1
ATOM 5589 C CA . MET A 1 711 ? 4.677 -12.271 -7.776 1.00 89.38 711 MET A CA 1
ATOM 5590 C C . MET A 1 711 ? 4.485 -13.765 -7.479 1.00 89.38 711 MET A C 1
ATOM 5592 O O . MET A 1 711 ? 3.530 -14.363 -7.971 1.00 89.38 711 MET A O 1
ATOM 5596 N N . ALA A 1 712 ? 5.326 -14.360 -6.629 1.00 89.94 712 ALA A N 1
ATOM 5597 C CA . ALA A 1 712 ? 5.167 -15.745 -6.187 1.00 89.94 712 ALA A CA 1
ATOM 5598 C C . ALA A 1 712 ? 3.896 -15.940 -5.339 1.00 89.94 712 ALA A C 1
ATOM 5600 O O . ALA A 1 712 ? 3.167 -16.917 -5.514 1.00 89.94 712 ALA A O 1
ATOM 5601 N N . MET A 1 713 ? 3.574 -14.996 -4.447 1.00 90.19 713 MET A N 1
ATOM 5602 C CA . MET A 1 713 ? 2.317 -15.027 -3.692 1.00 90.19 713 MET A CA 1
ATOM 5603 C C . MET A 1 713 ? 1.099 -14.986 -4.621 1.00 90.19 713 MET A C 1
ATOM 5605 O O . MET A 1 713 ? 0.138 -15.729 -4.402 1.00 90.19 713 MET A O 1
ATOM 5609 N N . ARG A 1 714 ? 1.131 -14.145 -5.661 1.00 87.81 714 ARG A N 1
ATOM 5610 C CA . ARG A 1 714 ? 0.043 -14.049 -6.644 1.00 87.81 714 ARG A CA 1
ATOM 5611 C C . ARG A 1 714 ? -0.197 -15.373 -7.365 1.00 87.81 714 ARG A C 1
ATOM 5613 O O . ARG A 1 714 ? -1.357 -15.720 -7.558 1.00 87.81 714 ARG A O 1
ATOM 5620 N N . GLU A 1 715 ? 0.860 -16.119 -7.686 1.00 85.06 715 GLU A N 1
ATOM 5621 C CA . GLU A 1 715 ? 0.773 -17.449 -8.313 1.00 85.06 715 GLU A CA 1
ATOM 5622 C C . GLU A 1 715 ? 0.133 -18.499 -7.385 1.00 85.06 715 GLU A C 1
ATOM 5624 O O . GLU A 1 715 ? -0.629 -19.344 -7.845 1.00 85.06 715 GLU A O 1
ATOM 5629 N N . VAL A 1 716 ? 0.392 -18.435 -6.073 1.00 83.38 716 VAL A N 1
ATOM 5630 C CA . VAL A 1 716 ? -0.122 -19.412 -5.090 1.00 83.38 716 VAL A CA 1
ATOM 5631 C C . VAL A 1 716 ? -1.577 -19.150 -4.685 1.00 83.38 716 VAL A C 1
ATOM 5633 O O . VAL A 1 716 ? -2.320 -20.093 -4.421 1.00 83.38 716 VAL A O 1
ATOM 5636 N N . VAL A 1 717 ? -1.992 -17.883 -4.603 1.00 75.88 717 VAL A N 1
ATOM 5637 C CA . VAL A 1 717 ? -3.350 -17.462 -4.185 1.00 75.88 717 VAL A CA 1
ATOM 5638 C C . VAL A 1 717 ? -4.279 -17.281 -5.412 1.00 75.88 717 VAL A C 1
ATOM 5640 O O . VAL A 1 717 ? -5.313 -16.606 -5.351 1.00 75.88 717 VAL A O 1
ATOM 5643 N N . ALA A 1 718 ? -3.871 -17.799 -6.576 1.00 55.66 718 ALA A N 1
ATOM 5644 C CA . ALA A 1 718 ? -4.536 -17.599 -7.865 1.00 55.66 718 ALA A CA 1
ATOM 5645 C C . ALA A 1 718 ? -5.923 -18.239 -7.984 1.00 55.66 718 ALA A C 1
ATOM 5647 O O . ALA A 1 718 ? -6.381 -19.013 -7.116 1.00 55.66 718 ALA A O 1
#

Secondary structure (DSSP, 8-state):
--EEEEEEETT-HHHHHHHHHHHHHHT-EEEEEEEPSSSS---EES--TT--S---TTSHHHHHHHTTSSEEEEE----TT---TTHHHHHHHHHHH--STTSPPEEEES---BTTSTTS-SS--TT--BPPB-TTSHHHHEE---S-TT--BTTB-----EEEEETTTTEEEEE---SEEETTTTEEEEEEEETT-S-BTTTEEEEEEE--TTGGGSPPPPTTEEEESEEEETTEEEE--SB--------SS--TTSS--B-THHHHHHHHHTT---SSPEEE-EEEEES----SSSS-TT---HHHHHHHHHHHHHHHHHHHGGGT--EEEEE-S-STTS----TT-HHHHHH-TTSS-TTTHHHHHHHHHHHHHHHHH-TTTEEEEE--TTSTTSSTTTT-SS-EEEEE----TT-SSSTTS-EESS--EEEETTTS-TT----SSSEEEEEETTEEEEEES--EE--SEEEEETT-HHHHHHHHHHHHHHHHHTT----TTTT-EE--TT-----HHHHHHHHHTT--EEEEES--SSS-PPSS-GGG-EETTEEEEEEEE--S-TTSEESS-TTS-SSTT----EE--HHHHTTSTT-HHHH-TTTHHHHHHHHHHHHHHHHHHHHHHHIIIII--EEEE-HHHHHTT--TTTTSS---SGGGGGSS-SSS---S--HHHHHHHHHHHHHHHTTTTEEE--HHHHHHHHHHT-